Protein 3MOQ (pdb70)

Organism: NCBI:txid168098

Radius of gyration: 29.02 Å; Cα contacts (8 Å, |Δi|>4): 1389; chains: 4; bounding box: 81×60×77 Å

Sequence (504 aa):
AWVDQTPRTATKETGESLTINCVLRDASFELKDTGWYRTKLGSTNEQSISIGGRYVETVNKGSKSFSLRISDLRVEDSGTYKCQAFYVFFAEDVGSNKGAIIGLMVGGVVIGGEKGAGTALTVKAAAWVDQTPRTATKETGESLTINCVLRDASFELKDTGWYRTKLGSTNEQSISIGGRYVETVNKGSKSFSLRISDLRVEDSGTYKCQAFYVFFAEDVGSNKGAIIGLMVGGVVIGGEKGAGTALTVKAAAWVDQTPRTATKETGESLTINCVLRDASFELKDTGWYRTKLGSTNEQSISIGGRYVETVNKGSKSFSLRISDLRVEDSGTYKCQAFYVFFAEDVGSNKGAIIGLMVGGVVIGGEKGAGTALTVKAAAWVDQTPRTATKETGESLTINCVLRDASFELKDTGWYRTKLGSTNEQSISIGGRYVETVNKGSKSFSLRISDLRVEDSGTYKCQAFYVFFAEDVGSNKGAIIGLMVGGVVIGGEKGAGTALTVKAA

Foldseek 3Di:
DAKAKPDQEEEAEAQAKDKIKIADPPDPWWQDDKWKWWAWPPGDDIDTDDDDDQWHKDDDRVRRMIMIMGGRDDQRPFGKMKMKTKTKDFQPPVVHPPFDFPDADPVRITIGMHMHPIYGYGYDHD/DAKAKPDQEEEAEAQAKDKIKIADPPDPWWFDDKWKWWDWPPGPDIDTDDDDDQWHKDADRVRRMMMIMGGRDDQRRFTKMKMKTKTKDFQPDDDDDDAAWPDADPPRITMHMHMHPTYGYGYHHD/DAKAWPDQEAEAEQQAKDKIKIADPPAPFFFDDKWKWWAWVVGPDIGTDDADDQWHKDADRVRRMMMIMGGRDDQRVFTKMKMKTKGKDAQPDDDGDQAQFDDADPVRMTMHMHMHPIYGYGYYHD/DAKAKPDQEEEAAAQAKDKIKIADPPDPWFFDDKWKWWAWVVHDDIDTDD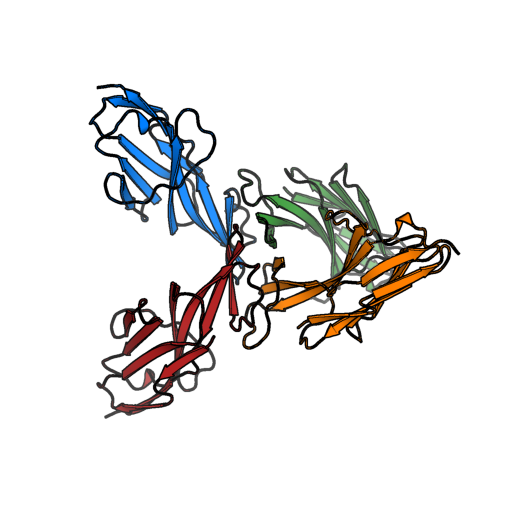DDDQWDKDDDRVRRMIMIMGGRDDQRRFTKMKMKTKTKDFQPPPDPDDFDWPDADPVRITMTMHMHPIYGYGYHYD

B-factor: mean 50.83, std 21.81, range [9.13, 151.8]

Structure (mmCIF, N/CA/C/O backbone):
data_3MOQ
#
_entry.id   3MOQ
#
_cell.length_a   79.653
_cell.length_b   79.653
_cell.length_c   85.457
_cell.angle_alpha   90.00
_cell.angle_beta   90.00
_cell.angle_gamma   120.00
#
_symmetry.space_group_name_H-M   'P 32'
#
loop_
_entity.id
_entity.type
_entity.pdbx_description
1 polymer 'New antigen receptor variable domain,P3(40) peptide from Amyloid beta A4 protein,New antigen receptor variable domain'
2 water water
#
loop_
_atom_site.group_PDB
_atom_site.id
_atom_site.type_symbol
_atom_site.label_atom_id
_atom_site.label_alt_id
_atom_site.label_comp_id
_atom_site.label_asym_id
_atom_site.label_entity_id
_atom_site.label_seq_id
_atom_site.pdbx_PDB_ins_code
_atom_site.Cartn_x
_atom_site.Cartn_y
_atom_site.Cartn_z
_atom_site.occupancy
_atom_site.B_iso_or_equiv
_atom_site.auth_seq_id
_atom_site.auth_comp_id
_atom_site.auth_asym_id
_atom_site.auth_atom_id
_atom_site.pdbx_PDB_model_num
ATOM 1 N N . ALA A 1 1 ? 61.652 8.499 -7.925 1.00 36.96 1 ALA A N 1
ATOM 2 C CA . ALA A 1 1 ? 62.398 7.701 -8.943 1.00 35.98 1 ALA A CA 1
ATOM 3 C C . ALA A 1 1 ? 62.085 8.206 -10.353 1.00 35.18 1 ALA A C 1
ATOM 4 O O . ALA A 1 1 ? 60.992 8.691 -10.602 1.00 35.54 1 ALA A O 1
ATOM 6 N N . TRP A 1 2 ? 63.053 8.127 -11.253 1.00 34.16 2 TRP A N 1
ATOM 7 C CA . TRP A 1 2 ? 62.794 8.315 -12.687 1.00 33.69 2 TRP A CA 1
ATOM 8 C C . TRP A 1 2 ? 63.899 7.613 -13.445 1.00 33.29 2 TRP A C 1
ATOM 9 O O . TRP A 1 2 ? 64.993 7.433 -12.900 1.00 34.64 2 TRP A O 1
ATOM 20 N N . VAL A 1 3 ? 63.631 7.240 -14.692 1.00 32.82 3 VAL A N 1
ATOM 21 C CA . VAL A 1 3 ? 64.641 6.636 -15.556 1.00 33.00 3 VAL A CA 1
ATOM 22 C C . VAL A 1 3 ? 65.184 7.657 -16.564 1.00 34.06 3 VAL A C 1
ATOM 23 O O . VAL A 1 3 ? 64.421 8.298 -17.296 1.00 34.37 3 VAL A O 1
ATOM 27 N N . ASP A 1 4 ? 66.505 7.810 -16.573 1.00 34.39 4 ASP A N 1
ATOM 28 C CA . ASP A 1 4 ? 67.191 8.765 -17.404 1.00 35.03 4 ASP A CA 1
ATOM 29 C C . ASP A 1 4 ? 67.804 8.036 -18.609 1.00 34.97 4 ASP A C 1
ATOM 30 O O . ASP A 1 4 ? 68.821 7.333 -18.485 1.00 34.83 4 ASP A O 1
ATOM 35 N N . GLN A 1 5 ? 67.166 8.231 -19.761 1.00 34.56 5 GLN A N 1
ATOM 36 C CA . GLN A 1 5 ? 67.501 7.553 -21.006 1.00 34.22 5 GLN A CA 1
ATOM 37 C C . GLN A 1 5 ? 68.190 8.523 -21.945 1.00 34.80 5 GLN A C 1
ATOM 38 O O . GLN A 1 5 ? 67.651 9.573 -22.243 1.00 34.47 5 GLN A O 1
ATOM 44 N N . THR A 1 6 ? 69.376 8.147 -22.419 1.00 35.63 6 THR A N 1
ATOM 45 C CA . THR A 1 6 ? 70.135 8.951 -23.361 1.00 37.00 6 THR A CA 1
ATOM 46 C C . THR A 1 6 ? 70.708 8.026 -24.436 1.00 37.34 6 THR A C 1
ATOM 47 O O . THR A 1 6 ? 70.964 6.842 -24.160 1.00 37.25 6 THR A O 1
ATOM 51 N N . PRO A 1 7 ? 70.894 8.547 -25.671 1.00 38.14 7 PRO A N 1
ATOM 52 C CA . PRO A 1 7 ? 70.538 9.903 -26.117 1.00 38.20 7 PRO A CA 1
ATOM 53 C C . PRO A 1 7 ? 69.044 10.001 -26.424 1.00 37.47 7 PRO A C 1
ATOM 54 O O . PRO A 1 7 ? 68.411 8.989 -26.730 1.00 37.05 7 PRO A O 1
ATOM 58 N N . ARG A 1 8 ? 68.492 11.203 -26.323 1.00 37.21 8 ARG A N 1
ATOM 59 C CA . ARG A 1 8 ? 67.080 11.438 -26.618 1.00 37.33 8 ARG A CA 1
ATOM 60 C C . ARG A 1 8 ? 66.798 11.350 -28.130 1.00 37.12 8 ARG A C 1
ATOM 61 O O . ARG A 1 8 ? 65.720 10.909 -28.555 1.00 35.96 8 ARG A O 1
ATOM 69 N N . THR A 1 9 ? 67.778 11.760 -28.939 1.00 36.98 9 THR A N 1
ATOM 70 C CA . THR A 1 9 ? 67.680 11.623 -30.392 1.00 37.59 9 THR A CA 1
ATOM 71 C C . THR A 1 9 ? 68.995 11.083 -30.950 1.00 37.20 9 THR A C 1
ATOM 72 O O . THR A 1 9 ? 70.056 11.317 -30.372 1.00 37.04 9 THR A O 1
ATOM 76 N N . ALA A 1 10 ? 68.918 10.348 -32.057 1.00 36.89 10 ALA A N 1
ATOM 77 C CA . ALA A 1 10 ? 70.126 9.883 -32.736 1.00 37.81 10 ALA A CA 1
ATOM 78 C C . ALA A 1 10 ? 69.933 9.721 -34.237 1.00 38.83 10 ALA A C 1
ATOM 79 O O . ALA A 1 10 ? 68.866 9.299 -34.706 1.00 39.10 10 ALA A O 1
ATOM 81 N N . THR A 1 11 ? 70.975 10.057 -34.994 1.00 39.44 11 THR A N 1
ATOM 82 C CA . THR A 1 11 ? 70.981 9.808 -36.418 1.00 40.01 11 THR A CA 1
ATOM 83 C C . THR A 1 11 ? 72.230 8.990 -36.734 1.00 41.06 11 THR A C 1
ATOM 84 O O . THR A 1 11 ? 73.347 9.341 -36.312 1.00 40.37 11 THR A O 1
ATOM 88 N N . LYS A 1 12 ? 72.026 7.878 -37.443 1.00 41.38 12 LYS A N 1
ATOM 89 C CA . LYS A 1 12 ? 73.101 6.944 -37.752 1.00 42.22 12 LYS A CA 1
ATOM 90 C C . LYS A 1 12 ? 73.061 6.576 -39.224 1.00 43.71 12 LYS A C 1
ATOM 91 O O . LYS A 1 12 ? 72.008 6.614 -39.852 1.00 43.89 12 LYS A O 1
ATOM 97 N N . GLU A 1 13 ? 74.217 6.227 -39.771 1.00 44.90 13 GLU A N 1
ATOM 98 C CA . GLU A 1 13 ? 74.286 5.736 -41.135 1.00 46.89 13 GLU A CA 1
ATOM 99 C C . GLU A 1 13 ? 73.908 4.254 -41.121 1.00 47.76 13 GLU A C 1
ATOM 100 O O . GLU A 1 13 ? 74.096 3.568 -40.109 1.00 47.47 13 GLU A O 1
ATOM 106 N N . THR A 1 14 ? 73.340 3.775 -42.224 1.00 49.57 14 THR A N 1
ATOM 107 C CA . THR A 1 14 ? 73.134 2.343 -42.425 1.00 51.35 14 THR A CA 1
ATOM 108 C C . THR A 1 14 ? 74.445 1.590 -42.165 1.00 52.80 14 THR A C 1
ATOM 109 O O . THR A 1 14 ? 75.506 2.000 -42.648 1.00 52.93 14 THR A O 1
ATOM 113 N N . GLY A 1 15 ? 74.372 0.510 -41.385 1.00 53.56 15 GLY A N 1
ATOM 114 C CA . GLY A 1 15 ? 75.540 -0.349 -41.145 1.00 55.39 15 GLY A CA 1
ATOM 115 C C . GLY A 1 15 ? 76.173 -0.087 -39.786 1.00 54.90 15 GLY A C 1
ATOM 116 O O . GLY A 1 15 ? 76.870 -0.939 -39.240 1.00 56.02 15 GLY A O 1
ATOM 117 N N . GLU A 1 16 ? 75.921 1.095 -39.239 1.00 53.05 16 GLU A N 1
ATOM 118 C CA . GLU A 1 16 ? 76.519 1.502 -37.977 1.00 52.92 16 GLU A CA 1
ATOM 119 C C . GLU A 1 16 ? 75.717 0.967 -36.791 1.00 51.35 16 GLU A C 1
ATOM 120 O O . GLU A 1 16 ? 74.770 0.215 -36.973 1.00 51.03 16 GLU A O 1
ATOM 126 N N . SER A 1 17 ? 76.112 1.350 -35.583 1.00 50.43 17 SER A N 1
ATOM 127 C CA . SER A 1 17 ? 75.455 0.865 -34.375 1.00 49.68 17 SER A CA 1
ATOM 128 C C . SER A 1 17 ? 74.972 2.013 -33.482 1.00 47.36 17 SER A C 1
ATOM 129 O O . SER A 1 17 ? 75.400 3.146 -33.644 1.00 47.48 17 SER A O 1
ATOM 132 N N . LEU A 1 18 ? 74.062 1.706 -32.559 1.00 45.71 18 LEU A N 1
ATOM 133 C CA . LEU A 1 18 ? 73.532 2.665 -31.606 1.00 43.45 18 LEU A CA 1
ATOM 134 C C . LEU A 1 18 ? 73.601 2.062 -30.212 1.00 43.09 18 LEU A C 1
ATOM 135 O O . LEU A 1 18 ? 73.172 0.930 -29.985 1.00 42.34 18 LEU A O 1
ATOM 140 N N . THR A 1 19 ? 74.137 2.828 -29.272 1.00 42.51 19 THR A N 1
ATOM 141 C CA . THR A 1 19 ? 74.037 2.446 -27.887 1.00 42.04 19 THR A CA 1
ATOM 142 C C . THR A 1 19 ? 73.053 3.409 -27.220 1.00 40.58 19 THR A C 1
ATOM 143 O O . THR A 1 19 ? 73.136 4.617 -27.435 1.00 40.68 19 THR A O 1
ATOM 147 N N . ILE A 1 20 ? 72.095 2.865 -26.467 1.00 39.38 20 ILE A N 1
ATOM 148 C CA . ILE A 1 20 ? 71.186 3.665 -25.633 1.00 37.84 20 ILE A CA 1
ATOM 149 C C . ILE A 1 20 ? 71.497 3.350 -24.165 1.00 38.17 20 ILE A C 1
ATOM 150 O O . ILE A 1 20 ? 71.565 2.179 -23.791 1.00 39.10 20 ILE A O 1
ATOM 155 N N . ASN A 1 21 ? 71.682 4.379 -23.338 1.00 37.70 21 ASN A N 1
ATOM 156 C CA . ASN A 1 21 ? 71.939 4.159 -21.898 1.00 38.37 21 ASN A CA 1
ATOM 157 C C . ASN A 1 21 ? 70.782 4.610 -21.021 1.00 37.10 21 ASN A C 1
ATOM 158 O O . ASN A 1 21 ? 70.217 5.679 -21.243 1.00 36.01 21 ASN A O 1
ATOM 163 N N . CYS A 1 22 ? 70.447 3.802 -20.015 1.00 37.11 22 CYS A N 1
ATOM 164 C CA . CYS A 1 22 ? 69.395 4.152 -19.065 1.00 36.45 22 CYS A CA 1
ATOM 165 C C . CYS A 1 22 ? 69.899 3.968 -17.641 1.00 37.25 22 CYS A C 1
ATOM 166 O O . CYS A 1 22 ? 70.545 2.963 -17.318 1.00 38.05 22 CYS A O 1
ATOM 169 N N . VAL A 1 23 ? 69.635 4.949 -16.788 1.00 36.97 23 VAL A N 1
ATOM 170 C CA . VAL A 1 23 ? 69.875 4.742 -15.369 1.00 37.84 23 VAL A CA 1
ATOM 171 C C . VAL A 1 23 ? 68.644 5.090 -14.529 1.00 37.19 23 VAL A C 1
ATOM 172 O O . VAL A 1 23 ? 67.950 6.091 -14.790 1.00 36.03 23 VAL A O 1
ATOM 176 N N . LEU A 1 24 ? 68.349 4.209 -13.575 1.00 36.63 24 LEU A N 1
ATOM 177 C CA . LEU A 1 24 ? 67.254 4.423 -12.642 1.00 36.22 24 LEU A CA 1
ATOM 178 C C . LEU A 1 24 ? 67.750 5.368 -11.549 1.00 37.27 24 LEU A C 1
ATOM 179 O O . LEU A 1 24 ? 68.549 4.983 -10.689 1.00 38.24 24 LEU A O 1
ATOM 184 N N . ARG A 1 25 ? 67.281 6.611 -11.612 1.00 37.26 25 ARG A N 1
ATOM 185 C CA . ARG A 1 25 ? 67.758 7.670 -10.724 1.00 39.23 25 ARG A CA 1
ATOM 186 C C . ARG A 1 25 ? 66.797 7.938 -9.576 1.00 39.93 25 ARG A C 1
ATOM 187 O O . ARG A 1 25 ? 65.584 7.702 -9.688 1.00 38.02 25 ARG A O 1
ATOM 195 N N . ASP A 1 26 ? 67.353 8.417 -8.468 1.00 42.42 26 ASP A N 1
ATOM 196 C CA . ASP A 1 26 ? 66.553 8.875 -7.325 1.00 44.05 26 ASP A CA 1
ATOM 197 C C . ASP A 1 26 ? 65.549 7.821 -6.838 1.00 42.79 26 ASP A C 1
ATOM 198 O O . ASP A 1 26 ? 64.399 8.132 -6.489 1.00 41.94 26 ASP A O 1
ATOM 203 N N . ALA A 1 27 ? 65.996 6.570 -6.804 1.00 42.62 27 ALA A N 1
ATOM 204 C CA . ALA A 1 27 ? 65.116 5.442 -6.498 1.00 42.07 27 ALA A CA 1
ATOM 205 C C . ALA A 1 27 ? 65.570 4.760 -5.215 1.00 43.86 27 ALA A C 1
ATOM 206 O O . ALA A 1 27 ? 66.758 4.465 -5.030 1.00 45.21 27 ALA A O 1
ATOM 208 N N . SER A 1 28 ? 64.611 4.505 -4.341 1.00 43.60 28 SER A N 1
ATOM 209 C CA . SER A 1 28 ? 64.896 3.885 -3.064 1.00 45.12 28 SER A CA 1
ATOM 210 C C . SER A 1 28 ? 64.978 2.369 -3.221 1.00 44.86 28 SER A C 1
ATOM 211 O O . SER A 1 28 ? 65.567 1.672 -2.377 1.00 46.10 28 SER A O 1
ATOM 214 N N . PHE A 1 29 ? 64.364 1.877 -4.302 1.00 43.03 29 PHE A N 1
ATOM 215 C CA . PHE A 1 29 ? 64.235 0.446 -4.580 1.00 42.13 29 PHE A CA 1
ATOM 216 C C . PHE A 1 29 ? 65.326 -0.017 -5.540 1.00 42.45 29 PHE A C 1
ATOM 217 O O . PHE A 1 29 ? 65.949 0.789 -6.229 1.00 43.01 29 PHE A O 1
ATOM 225 N N . GLU A 1 30 ? 65.552 -1.322 -5.577 1.00 42.60 30 GLU A N 1
ATOM 226 C CA . GLU A 1 30 ? 66.590 -1.915 -6.405 1.00 43.21 30 GLU A CA 1
ATOM 227 C C . GLU A 1 30 ? 66.076 -2.214 -7.809 1.00 41.61 30 GLU A C 1
ATOM 228 O O . GLU A 1 30 ? 64.869 -2.322 -8.030 1.00 39.99 30 GLU A O 1
ATOM 234 N N . LEU A 1 31 ? 67.006 -2.323 -8.753 1.00 41.55 31 LEU A N 1
ATOM 235 C CA . LEU A 1 31 ? 66.676 -2.714 -10.108 1.00 40.93 31 LEU A CA 1
ATOM 236 C C . LEU A 1 31 ? 66.535 -4.233 -10.144 1.00 41.62 31 LEU A C 1
ATOM 237 O O . LEU A 1 31 ? 67.523 -4.964 -10.008 1.00 43.44 31 LEU A O 1
ATOM 242 N N . LYS A 1 32 ? 65.310 -4.709 -10.299 1.00 40.27 32 LYS A N 1
ATOM 243 C CA . LYS A 1 32 ? 65.069 -6.151 -10.331 1.00 41.81 32 LYS A CA 1
ATOM 244 C C . LYS A 1 32 ? 65.158 -6.770 -11.727 1.00 41.66 32 LYS A C 1
ATOM 245 O O . LYS A 1 32 ? 65.551 -7.928 -11.867 1.00 42.73 32 LYS A O 1
ATOM 251 N N . ASP A 1 33 ? 64.761 -6.008 -12.749 1.00 40.59 33 ASP A N 1
ATOM 252 C CA . ASP A 1 33 ? 64.756 -6.517 -14.128 1.00 41.12 33 ASP A CA 1
ATOM 253 C C . ASP A 1 33 ? 64.638 -5.355 -15.100 1.00 39.28 33 ASP A C 1
ATOM 254 O O . ASP A 1 33 ? 64.412 -4.209 -14.674 1.00 38.00 33 ASP A O 1
ATOM 259 N N . THR A 1 34 ? 64.801 -5.651 -16.388 1.00 38.69 34 THR A N 1
ATOM 260 C CA . THR A 1 34 ? 64.775 -4.631 -17.443 1.00 37.96 34 THR A CA 1
ATOM 261 C C . THR A 1 34 ? 63.965 -5.088 -18.665 1.00 37.70 34 THR A C 1
ATOM 262 O O . THR A 1 34 ? 63.766 -6.298 -18.880 1.00 38.58 34 THR A O 1
ATOM 266 N N . GLY A 1 35 ? 63.509 -4.109 -19.454 1.00 36.85 35 GLY A N 1
ATOM 267 C CA . GLY A 1 35 ? 62.805 -4.358 -20.710 1.00 36.46 35 GLY A CA 1
ATOM 268 C C . GLY A 1 35 ? 63.108 -3.286 -21.745 1.00 36.51 35 GLY A C 1
ATOM 269 O O . GLY A 1 35 ? 63.360 -2.125 -21.396 1.00 34.95 35 GLY A O 1
ATOM 270 N N . TRP A 1 36 ? 63.087 -3.690 -23.019 1.00 36.61 36 TRP A N 1
ATOM 271 C CA . TRP A 1 36 ? 63.296 -2.786 -24.138 1.00 36.79 36 TRP A CA 1
ATOM 272 C C . TRP A 1 36 ? 62.172 -2.926 -25.161 1.00 38.24 36 TRP A C 1
ATOM 273 O O . TRP A 1 36 ? 61.653 -4.039 -25.402 1.00 38.27 36 TRP A O 1
ATOM 284 N N . TYR A 1 37 ? 61.845 -1.800 -25.796 1.00 38.36 37 TYR A N 1
ATOM 285 C CA . TYR A 1 37 ? 60.679 -1.684 -26.662 1.00 40.36 37 TYR A CA 1
ATOM 286 C C . TYR A 1 37 ? 60.979 -0.763 -27.820 1.00 41.27 37 TYR A C 1
ATOM 287 O O . TYR A 1 37 ? 61.862 0.093 -27.731 1.00 40.56 37 TYR A O 1
ATOM 296 N N . ARG A 1 38 ? 60.231 -0.926 -28.900 1.00 43.13 38 ARG A N 1
ATOM 297 C CA . ARG A 1 38 ? 60.318 0.029 -29.986 1.00 44.93 38 ARG A CA 1
ATOM 298 C C . ARG A 1 38 ? 59.001 0.215 -30.728 1.00 46.60 38 ARG A C 1
ATOM 299 O O . ARG A 1 38 ? 58.117 -0.661 -30.701 1.00 46.64 38 ARG A O 1
ATOM 307 N N . THR A 1 39 ? 58.894 1.376 -31.368 1.00 47.34 39 THR A N 1
ATOM 308 C CA . THR A 1 39 ? 57.775 1.730 -32.207 1.00 49.87 39 THR A CA 1
ATOM 309 C C . THR A 1 39 ? 58.388 2.170 -33.511 1.00 51.47 39 THR A C 1
ATOM 310 O O . THR A 1 39 ? 59.107 3.173 -33.547 1.00 50.57 39 THR A O 1
ATOM 314 N N . LYS A 1 40 ? 58.130 1.394 -34.563 1.00 54.06 40 LYS A N 1
ATOM 315 C CA . LYS A 1 40 ? 58.615 1.692 -35.906 1.00 56.23 40 LYS A CA 1
ATOM 316 C C . LYS A 1 40 ? 58.103 3.048 -36.373 1.00 57.48 40 LYS A C 1
ATOM 317 O O . LYS A 1 40 ? 56.982 3.441 -36.040 1.00 57.39 40 LYS A O 1
ATOM 323 N N . LEU A 1 41 ? 58.929 3.758 -37.143 1.00 58.96 41 LEU A N 1
ATOM 324 C CA . LEU A 1 41 ? 58.548 5.057 -37.690 1.00 60.78 41 LEU A CA 1
ATOM 325 C C . LEU A 1 41 ? 57.275 4.889 -38.529 1.00 64.01 41 LEU A C 1
ATOM 326 O O . LEU A 1 41 ? 57.166 3.957 -39.335 1.00 65.21 41 LEU A O 1
ATOM 331 N N . GLY A 1 42 ? 56.296 5.762 -38.298 1.00 65.62 42 GLY A N 1
ATOM 332 C CA . GLY A 1 42 ? 55.012 5.673 -39.004 1.00 69.20 42 GLY A CA 1
ATOM 333 C C . GLY A 1 42 ? 54.046 4.651 -38.417 1.00 70.49 42 GLY A C 1
ATOM 334 O O . GLY A 1 42 ? 53.000 4.372 -39.006 1.00 73.01 42 GLY A O 1
ATOM 335 N N . SER A 1 43 ? 54.400 4.082 -37.266 1.00 69.13 43 SER A N 1
ATOM 336 C CA . SER A 1 43 ? 53.522 3.157 -36.552 1.00 70.16 43 SER A CA 1
ATOM 337 C C . SER A 1 43 ? 53.199 3.693 -35.156 1.00 68.89 43 SER A C 1
ATOM 338 O O . SER A 1 43 ? 53.884 4.580 -34.644 1.00 67.56 43 SER A O 1
ATOM 341 N N . THR A 1 44 ? 52.152 3.153 -34.543 1.00 70.07 44 THR A N 1
ATOM 342 C CA . THR A 1 44 ? 51.680 3.656 -33.251 1.00 69.32 44 THR A CA 1
ATOM 343 C C . THR A 1 44 ? 51.843 2.617 -32.140 1.00 68.07 44 THR A C 1
ATOM 344 O O . THR A 1 44 ? 51.887 2.954 -30.946 1.00 66.87 44 THR A O 1
ATOM 348 N N . ASN A 1 45 ? 51.924 1.348 -32.524 1.00 68.60 45 ASN A N 1
ATOM 349 C CA . ASN A 1 45 ? 52.043 0.291 -31.524 1.00 67.54 45 ASN A CA 1
ATOM 350 C C . ASN A 1 45 ? 53.478 -0.092 -31.160 1.00 64.76 45 ASN A C 1
ATOM 351 O O . ASN A 1 45 ? 54.319 -0.358 -32.025 1.00 65.26 45 ASN A O 1
ATOM 356 N N . GLU A 1 46 ? 53.723 -0.104 -29.858 1.00 61.87 46 GLU A N 1
ATOM 357 C CA . GLU A 1 46 ? 55.002 -0.461 -29.276 1.00 59.17 46 GLU A CA 1
ATOM 358 C C . GLU A 1 46 ? 55.154 -1.978 -29.159 1.00 58.96 46 GLU A C 1
ATOM 359 O O . GLU A 1 46 ? 54.290 -2.654 -28.588 1.00 59.55 46 GLU A O 1
ATOM 365 N N . GLN A 1 47 ? 56.247 -2.508 -29.703 1.00 57.63 47 GLN A N 1
ATOM 366 C CA . GLN A 1 47 ? 56.576 -3.925 -29.550 1.00 57.31 47 GLN A CA 1
ATOM 367 C C . GLN A 1 47 ? 57.804 -4.126 -28.660 1.00 54.61 47 GLN A C 1
ATOM 368 O O . GLN A 1 47 ? 58.627 -3.226 -28.523 1.00 52.21 47 GLN A O 1
ATOM 374 N N . SER A 1 48 ? 57.904 -5.296 -28.031 1.00 54.00 48 SER A N 1
ATOM 375 C CA . SER A 1 48 ? 59.043 -5.611 -27.167 1.00 52.62 48 SER A CA 1
ATOM 376 C C . SER A 1 48 ? 60.225 -5.999 -28.025 1.00 53.25 48 SER A C 1
ATOM 377 O O . SER A 1 48 ? 60.049 -6.523 -29.119 1.00 54.68 48 SER A O 1
ATOM 380 N N . ILE A 1 49 ? 61.428 -5.760 -27.513 1.00 52.18 49 ILE A N 1
ATOM 381 C CA . ILE A 1 49 ? 62.645 -6.220 -28.164 1.00 53.01 49 ILE A CA 1
ATOM 382 C C . ILE A 1 49 ? 63.218 -7.436 -27.429 1.00 53.91 49 ILE A C 1
ATOM 383 O O . ILE A 1 49 ? 63.577 -7.357 -26.258 1.00 53.03 49 ILE A O 1
ATOM 388 N N . SER A 1 50 ? 63.300 -8.556 -28.140 1.00 56.16 50 SER A N 1
ATOM 389 C CA . SER A 1 50 ? 63.975 -9.755 -27.653 1.00 57.86 50 SER A CA 1
ATOM 390 C C . SER A 1 50 ? 65.486 -9.545 -27.721 1.00 57.45 50 SER A C 1
ATOM 391 O O . SER A 1 50 ? 66.042 -9.278 -28.794 1.00 58.09 50 SER A O 1
ATOM 394 N N . ILE A 1 51 ? 66.146 -9.679 -26.575 1.00 56.54 51 ILE A N 1
ATOM 395 C CA . ILE A 1 51 ? 67.605 -9.571 -26.507 1.00 56.59 51 ILE A CA 1
ATOM 396 C C . ILE A 1 51 ? 68.272 -10.756 -27.216 1.00 59.15 51 ILE A C 1
ATOM 397 O O . ILE A 1 51 ? 67.835 -11.901 -27.078 1.00 60.87 51 ILE A O 1
ATOM 402 N N . GLY A 1 52 ? 69.304 -10.469 -28.004 1.00 59.60 52 GLY A N 1
ATOM 403 C CA . GLY A 1 52 ? 69.989 -11.501 -28.789 1.00 62.12 52 GLY A CA 1
ATOM 404 C C . GLY A 1 52 ? 70.174 -11.074 -30.233 1.00 62.31 52 GLY A C 1
ATOM 405 O O . GLY A 1 52 ? 69.443 -10.210 -30.736 1.00 60.59 52 GLY A O 1
ATOM 406 N N . GLY A 1 53 ? 71.148 -11.686 -30.903 1.00 64.41 53 GLY A N 1
ATOM 407 C CA . GLY A 1 53 ? 71.491 -11.332 -32.282 1.00 64.36 53 GLY A CA 1
ATOM 408 C C . GLY A 1 53 ? 72.044 -9.920 -32.363 1.00 61.78 53 GLY A C 1
ATOM 409 O O . GLY A 1 53 ? 73.074 -9.616 -31.751 1.00 61.28 53 GLY A O 1
ATOM 410 N N . ARG A 1 54 ? 71.344 -9.057 -33.102 1.00 59.96 54 ARG A N 1
ATOM 411 C CA . ARG A 1 54 ? 71.727 -7.649 -33.256 1.00 57.83 54 ARG A CA 1
ATOM 412 C C . ARG A 1 54 ? 71.568 -6.790 -31.991 1.00 55.42 54 ARG A C 1
ATOM 413 O O . ARG A 1 54 ? 72.158 -5.701 -31.908 1.00 54.28 54 ARG A O 1
ATOM 421 N N . TYR A 1 55 ? 70.769 -7.260 -31.029 1.00 54.34 55 TYR A N 1
ATOM 422 C CA . TYR A 1 55 ? 70.484 -6.499 -29.801 1.00 52.61 55 TYR A CA 1
ATOM 423 C C . TYR A 1 55 ? 71.213 -7.113 -28.613 1.00 53.09 55 TYR A C 1
ATOM 424 O O . TYR A 1 55 ? 70.902 -8.238 -28.208 1.00 55.09 55 TYR A O 1
ATOM 433 N N . VAL A 1 56 ? 72.196 -6.397 -28.075 1.00 52.07 56 VAL A N 1
ATOM 434 C CA . VAL A 1 56 ? 72.919 -6.875 -26.899 1.00 52.93 56 VAL A CA 1
ATOM 435 C C . VAL A 1 56 ? 72.683 -5.920 -25.729 1.00 50.89 56 VAL A C 1
ATOM 436 O O . VAL A 1 56 ? 72.785 -4.701 -25.882 1.00 48.81 56 VAL A O 1
ATOM 440 N N . GLU A 1 57 ? 72.335 -6.494 -24.580 1.00 51.01 57 GLU A N 1
ATOM 441 C CA . GLU A 1 57 ? 72.071 -5.728 -23.377 1.00 49.63 57 GLU A CA 1
ATOM 442 C C . GLU A 1 57 ? 73.209 -5.875 -22.376 1.00 51.18 57 GLU A C 1
ATOM 443 O O . GLU A 1 57 ? 73.827 -6.928 -22.285 1.00 53.43 57 GLU A O 1
ATOM 449 N N . THR A 1 58 ? 73.477 -4.798 -21.647 1.00 50.48 58 THR A N 1
ATOM 450 C CA . THR A 1 58 ? 74.430 -4.773 -20.540 1.00 52.07 58 THR A CA 1
ATOM 451 C C . THR A 1 58 ? 73.693 -4.251 -19.299 1.00 50.35 58 THR A C 1
ATOM 452 O O . THR A 1 58 ? 73.115 -3.175 -19.337 1.00 48.00 58 THR A O 1
ATOM 456 N N . VAL A 1 59 ? 73.708 -5.019 -18.209 1.00 51.65 59 VAL A N 1
ATOM 457 C CA . VAL A 1 59 ? 73.003 -4.638 -16.978 1.00 50.37 59 VAL A CA 1
ATOM 458 C C . VAL A 1 59 ? 73.958 -4.558 -15.777 1.00 52.55 59 VAL A C 1
ATOM 459 O O . VAL A 1 59 ? 74.686 -5.508 -15.495 1.00 55.00 59 VAL A O 1
ATOM 463 N N . ASN A 1 60 ? 73.954 -3.423 -15.078 1.00 52.18 60 ASN A N 1
ATOM 464 C CA . ASN A 1 60 ? 74.689 -3.266 -13.814 1.00 53.77 60 ASN A CA 1
ATOM 465 C C . ASN A 1 60 ? 73.698 -2.886 -12.722 1.00 52.67 60 ASN A C 1
ATOM 466 O O . ASN A 1 60 ? 73.312 -1.720 -12.581 1.00 50.22 60 ASN A O 1
ATOM 471 N N . LYS A 1 61 ? 73.276 -3.884 -11.950 1.00 53.63 61 LYS A N 1
ATOM 472 C CA . LYS A 1 61 ? 72.273 -3.662 -10.918 1.00 52.82 61 LYS A CA 1
ATOM 473 C C . LYS A 1 61 ? 72.826 -2.825 -9.767 1.00 53.70 61 LYS A C 1
ATOM 474 O O . LYS A 1 61 ? 72.081 -2.091 -9.120 1.00 52.63 61 LYS A O 1
ATOM 480 N N . GLY A 1 62 ? 74.138 -2.911 -9.554 1.00 55.98 62 GLY A N 1
ATOM 481 C CA . GLY A 1 62 ? 74.826 -2.152 -8.508 1.00 57.61 62 GLY A CA 1
ATOM 482 C C . GLY A 1 62 ? 74.648 -0.656 -8.681 1.00 55.96 62 GLY A C 1
ATOM 483 O O . GLY A 1 62 ? 74.398 0.066 -7.711 1.00 56.57 62 GLY A O 1
ATOM 484 N N . SER A 1 63 ? 74.746 -0.194 -9.921 1.00 54.39 63 SER A N 1
ATOM 485 C CA . SER A 1 63 ? 74.574 1.223 -10.226 1.00 52.94 63 SER A CA 1
ATOM 486 C C . SER A 1 63 ? 73.230 1.502 -10.903 1.00 49.76 63 SER A C 1
ATOM 487 O O . SER A 1 63 ? 72.997 2.599 -11.412 1.00 48.79 63 SER A O 1
ATOM 490 N N . LYS A 1 64 ? 72.353 0.499 -10.892 1.00 48.32 64 LYS A N 1
ATOM 491 C CA . LYS A 1 64 ? 71.003 0.585 -11.450 1.00 46.14 64 LYS A CA 1
ATOM 492 C C . LYS A 1 64 ? 70.994 1.122 -12.873 1.00 45.28 64 LYS A C 1
ATOM 493 O O . LYS A 1 64 ? 70.133 1.930 -13.242 1.00 43.89 64 LYS A O 1
ATOM 499 N N . SER A 1 65 ? 71.958 0.678 -13.669 1.00 45.62 65 SER A N 1
ATOM 500 C CA . SER A 1 65 ? 72.083 1.164 -15.028 1.00 45.33 65 SER A CA 1
ATOM 501 C C . SER A 1 65 ? 72.045 0.015 -16.008 1.00 44.96 65 SER A C 1
ATOM 502 O O . SER A 1 65 ? 72.415 -1.124 -15.683 1.00 46.27 65 SER A O 1
ATOM 505 N N . PHE A 1 66 ? 71.573 0.314 -17.209 1.00 43.01 66 PHE A N 1
ATOM 506 C CA . PHE A 1 66 ? 71.464 -0.697 -18.236 1.00 43.11 66 PHE A CA 1
ATOM 507 C C . PHE A 1 66 ? 71.503 -0.078 -19.616 1.00 42.43 66 PHE A C 1
ATOM 508 O O . PHE A 1 66 ? 71.093 1.080 -19.807 1.00 40.88 66 PHE A O 1
ATOM 516 N N . SER A 1 67 ? 72.028 -0.837 -20.569 1.00 42.81 67 SER A N 1
ATOM 517 C CA . SER A 1 67 ? 72.207 -0.325 -21.911 1.00 42.83 67 SER A CA 1
ATOM 518 C C . SER A 1 67 ? 71.888 -1.355 -22.982 1.00 42.54 67 SER A C 1
ATOM 519 O O . SER A 1 67 ? 71.978 -2.563 -22.753 1.00 43.39 67 SER A O 1
ATOM 522 N N . LEU A 1 68 ? 71.495 -0.850 -24.143 1.00 41.40 68 LEU A N 1
ATOM 523 C CA . LEU A 1 68 ? 71.206 -1.669 -25.296 1.00 42.16 68 LEU A CA 1
ATOM 524 C C . LEU A 1 68 ? 72.063 -1.156 -26.429 1.00 42.75 68 LEU A C 1
ATOM 525 O O . LEU A 1 68 ? 72.101 0.050 -26.686 1.00 41.86 68 LEU A O 1
ATOM 530 N N . ARG A 1 69 ? 72.754 -2.072 -27.102 1.00 44.24 69 ARG A N 1
ATOM 531 C CA . ARG A 1 69 ? 73.517 -1.728 -28.288 1.00 45.18 69 ARG A CA 1
ATOM 532 C C . ARG A 1 69 ? 72.906 -2.467 -29.462 1.00 45.81 69 ARG A C 1
ATOM 533 O O . ARG A 1 69 ? 72.796 -3.695 -29.446 1.00 47.06 69 ARG A O 1
ATOM 541 N N . ILE A 1 70 ? 72.470 -1.708 -30.456 1.00 45.13 70 ILE A N 1
ATOM 542 C CA . ILE A 1 70 ? 71.889 -2.283 -31.659 1.00 46.52 70 ILE A CA 1
ATOM 543 C C . ILE A 1 70 ? 72.897 -2.139 -32.789 1.00 47.66 70 ILE A C 1
ATOM 544 O O . ILE A 1 70 ? 73.261 -1.023 -33.157 1.00 46.35 70 ILE A O 1
ATOM 549 N N . SER A 1 71 ? 73.339 -3.269 -33.332 1.00 50.15 71 SER A N 1
ATOM 550 C CA . SER A 1 71 ? 74.352 -3.255 -34.377 1.00 52.13 71 SER A CA 1
ATOM 551 C C . SER A 1 71 ? 73.756 -3.413 -35.779 1.00 52.85 71 SER A C 1
ATOM 552 O O . SER A 1 71 ? 72.581 -3.767 -35.927 1.00 52.43 71 SER A O 1
ATOM 555 N N . ASP A 1 72 ? 74.574 -3.138 -36.799 1.00 53.69 72 ASP A N 1
ATOM 556 C CA . ASP A 1 72 ? 74.189 -3.289 -38.206 1.00 54.96 72 ASP A CA 1
ATOM 557 C C . ASP A 1 72 ? 72.847 -2.621 -38.557 1.00 53.30 72 ASP A C 1
ATOM 558 O O . ASP A 1 72 ? 71.966 -3.244 -39.145 1.00 54.33 72 ASP A O 1
ATOM 563 N N . LEU A 1 73 ? 72.705 -1.355 -38.178 1.00 51.14 73 LEU A N 1
ATOM 564 C CA . LEU A 1 73 ? 71.472 -0.584 -38.381 1.00 50.24 73 LEU A CA 1
ATOM 565 C C . LEU A 1 73 ? 71.043 -0.491 -39.848 1.00 51.64 73 LEU A C 1
ATOM 566 O O . LEU A 1 73 ? 71.871 -0.355 -40.731 1.00 51.80 73 LEU A O 1
ATOM 571 N N . ARG A 1 74 ? 69.734 -0.545 -40.074 1.00 52.30 74 ARG A N 1
ATOM 572 C CA . ARG A 1 74 ? 69.138 -0.345 -41.396 1.00 54.14 74 ARG A CA 1
ATOM 573 C C . ARG A 1 74 ? 67.993 0.663 -41.276 1.00 52.75 74 ARG A C 1
ATOM 574 O O . ARG A 1 74 ? 67.552 0.984 -40.157 1.00 51.23 74 ARG A O 1
ATOM 582 N N . VAL A 1 75 ? 67.516 1.160 -42.413 1.00 53.50 75 VAL A N 1
ATOM 583 C CA . VAL A 1 75 ? 66.474 2.191 -42.452 1.00 53.10 75 VAL A CA 1
ATOM 584 C C . VAL A 1 75 ? 65.244 1.782 -41.654 1.00 52.81 75 VAL A C 1
ATOM 585 O O . VAL A 1 75 ? 64.657 2.590 -40.932 1.00 51.23 75 VAL A O 1
ATOM 589 N N . GLU A 1 76 ? 64.882 0.511 -41.774 1.00 54.25 76 GLU A N 1
ATOM 590 C CA . GLU A 1 76 ? 63.716 -0.032 -41.107 1.00 54.97 76 GLU A CA 1
ATOM 591 C C . GLU A 1 76 ? 63.863 -0.059 -39.567 1.00 52.38 76 GLU A C 1
ATOM 592 O O . GLU A 1 76 ? 62.878 -0.241 -38.852 1.00 52.34 76 GLU A O 1
ATOM 598 N N . ASP A 1 77 ? 65.080 0.145 -39.061 1.00 50.68 77 ASP A N 1
ATOM 599 C CA . ASP A 1 77 ? 65.300 0.301 -37.611 1.00 48.93 77 ASP A CA 1
ATOM 600 C C . ASP A 1 77 ? 64.842 1.657 -37.078 1.00 47.21 77 ASP A C 1
ATOM 601 O O . ASP A 1 77 ? 64.700 1.835 -35.856 1.00 46.16 77 ASP A O 1
ATOM 606 N N . SER A 1 78 ? 64.615 2.610 -37.976 1.00 46.53 78 SER A N 1
ATOM 607 C CA . SER A 1 78 ? 64.197 3.944 -37.568 1.00 45.66 78 SER A CA 1
ATOM 608 C C . SER A 1 78 ? 62.944 3.846 -36.709 1.00 45.06 78 SER A C 1
ATOM 609 O O . SER A 1 78 ? 62.057 3.043 -36.976 1.00 45.62 78 SER A O 1
ATOM 612 N N . GLY A 1 79 ? 62.893 4.661 -35.665 1.00 43.89 79 GLY A N 1
ATOM 613 C CA . GLY A 1 79 ? 61.722 4.733 -34.811 1.00 43.37 79 GLY A CA 1
ATOM 614 C C . GLY A 1 79 ? 62.119 5.189 -33.429 1.00 42.45 79 GLY A C 1
ATOM 615 O O . GLY A 1 79 ? 63.206 5.746 -33.240 1.00 42.02 79 GLY A O 1
ATOM 616 N N . THR A 1 80 ? 61.224 4.969 -32.470 1.00 41.32 80 THR A N 1
ATOM 617 C CA . THR A 1 80 ? 61.460 5.352 -31.089 1.00 40.69 80 THR A CA 1
ATOM 618 C C . THR A 1 80 ? 61.693 4.119 -30.213 1.00 39.99 80 THR A C 1
ATOM 619 O O . THR A 1 80 ? 60.957 3.142 -30.304 1.00 41.20 80 THR A O 1
ATOM 623 N N . TYR A 1 81 ? 62.728 4.186 -29.378 1.00 38.72 81 TYR A N 1
ATOM 624 C CA . TYR A 1 81 ? 63.114 3.100 -28.504 1.00 37.69 81 TYR A CA 1
ATOM 625 C C . TYR A 1 81 ? 62.997 3.557 -27.066 1.00 36.93 81 TYR A C 1
ATOM 626 O O . TYR A 1 81 ? 63.365 4.680 -26.740 1.00 36.56 81 TYR A O 1
ATOM 635 N N . LYS A 1 82 ? 62.518 2.661 -26.203 1.00 36.50 82 LYS A N 1
ATOM 636 C CA . LYS A 1 82 ? 62.348 2.942 -24.787 1.00 36.06 82 LYS A CA 1
ATOM 637 C C . LYS A 1 82 ? 62.841 1.785 -23.945 1.00 35.87 82 LYS A C 1
ATOM 638 O O . LYS A 1 82 ? 62.699 0.613 -24.322 1.00 36.22 82 LYS A O 1
ATOM 644 N N . CYS A 1 83 ? 63.419 2.124 -22.802 1.00 34.75 83 CYS A N 1
ATOM 645 C CA . CYS A 1 83 ? 63.834 1.127 -21.834 1.00 34.98 83 CYS A CA 1
ATOM 646 C C . CYS A 1 83 ? 62.857 1.177 -20.659 1.00 34.22 83 CYS A C 1
ATOM 647 O O . CYS A 1 83 ? 62.190 2.192 -20.465 1.00 33.46 83 CYS A O 1
ATOM 650 N N . GLN A 1 84 ? 62.777 0.082 -19.897 1.00 33.86 84 GLN A N 1
ATOM 651 C CA . GLN A 1 84 ? 61.960 0.043 -18.689 1.00 33.29 84 GLN A CA 1
ATOM 652 C C . GLN A 1 84 ? 62.711 -0.651 -17.573 1.00 33.66 84 GLN A C 1
ATOM 653 O O . GLN A 1 84 ? 63.280 -1.720 -17.775 1.00 34.56 84 GLN A O 1
ATOM 659 N N . ALA A 1 85 ? 62.722 -0.012 -16.411 1.00 32.92 85 ALA A N 1
ATOM 660 C CA . ALA A 1 85 ? 63.305 -0.589 -15.194 1.00 33.54 85 ALA A CA 1
ATOM 661 C C . ALA A 1 85 ? 62.175 -1.214 -14.381 1.00 33.23 85 ALA A C 1
ATOM 662 O O . ALA A 1 85 ? 61.172 -0.548 -14.115 1.00 32.13 85 ALA A O 1
ATOM 664 N N . PHE A 1 86 ? 62.330 -2.489 -14.023 1.00 34.36 86 PHE A N 1
ATOM 665 C CA . PHE A 1 86 ? 61.345 -3.189 -13.173 1.00 34.66 86 PHE A CA 1
ATOM 666 C C . PHE A 1 86 ? 61.809 -3.303 -11.724 1.00 34.74 86 PHE A C 1
ATOM 667 O O . PHE A 1 86 ? 63.008 -3.417 -11.452 1.00 35.72 86 PHE A O 1
ATOM 675 N N . TYR A 1 87 ? 60.852 -3.261 -10.792 1.00 34.37 87 TYR A N 1
ATOM 676 C CA . TYR A 1 87 ? 61.162 -3.264 -9.358 1.00 34.60 87 TYR A CA 1
ATOM 677 C C . TYR A 1 87 ? 59.946 -3.719 -8.548 1.00 34.54 87 TYR A C 1
ATOM 678 O O . TYR A 1 87 ? 58.876 -3.977 -9.116 1.00 33.86 87 TYR A O 1
ATOM 687 N N . VAL A 1 88 ? 60.121 -3.832 -7.229 1.00 34.50 88 VAL A N 1
ATOM 688 C CA . VAL A 1 88 ? 59.025 -4.217 -6.348 1.00 34.30 88 VAL A CA 1
ATOM 689 C C . VAL A 1 88 ? 58.870 -3.222 -5.207 1.00 33.27 88 VAL A C 1
ATOM 690 O O . VAL A 1 88 ? 59.835 -2.556 -4.808 1.00 33.29 88 VAL A O 1
ATOM 694 N N . PHE A 1 89 ? 57.643 -3.123 -4.704 1.00 31.99 89 PHE A N 1
ATOM 695 C CA . PHE A 1 89 ? 57.328 -2.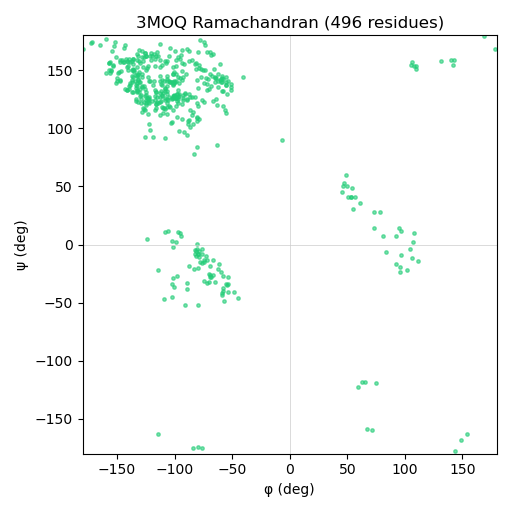296 -3.548 1.00 31.69 89 PHE A CA 1
ATOM 696 C C . PHE A 1 89 ? 56.067 -2.815 -2.855 1.00 32.29 89 PHE A C 1
ATOM 697 O O . PHE A 1 89 ? 55.231 -3.504 -3.463 1.00 31.36 89 PHE A O 1
ATOM 705 N N . PHE A 1 90 ? 55.946 -2.486 -1.578 1.00 32.70 90 PHE A N 1
ATOM 706 C CA . PHE A 1 90 ? 54.783 -2.865 -0.802 1.00 33.27 90 PHE A CA 1
ATOM 707 C C . PHE A 1 90 ? 53.588 -1.988 -1.124 1.00 32.84 90 PHE A C 1
ATOM 708 O O . PHE A 1 90 ? 53.732 -0.800 -1.448 1.00 32.17 90 PHE A O 1
ATOM 716 N N . ALA A 1 91 ? 52.409 -2.574 -0.973 1.00 32.88 91 ALA A N 1
ATOM 717 C CA . ALA A 1 91 ? 51.169 -1.946 -1.410 1.00 33.77 91 ALA A CA 1
ATOM 718 C C . ALA A 1 91 ? 50.961 -0.537 -0.821 1.00 34.70 91 ALA A C 1
ATOM 719 O O . ALA A 1 91 ? 50.423 0.336 -1.491 1.00 33.82 91 ALA A O 1
ATOM 721 N N . GLU A 1 92 ? 51.404 -0.315 0.415 1.00 36.00 92 GLU A N 1
ATOM 722 C CA . GLU A 1 92 ? 51.182 0.980 1.080 1.00 37.76 92 GLU A CA 1
ATOM 723 C C . GLU A 1 92 ? 52.382 1.930 1.019 1.00 38.54 92 GLU A C 1
ATOM 724 O O . GLU A 1 92 ? 52.327 3.030 1.566 1.00 39.66 92 GLU A O 1
ATOM 730 N N . ASP A 1 93 ? 53.455 1.510 0.353 1.00 37.66 93 ASP A N 1
ATOM 731 C CA . ASP A 1 93 ? 54.650 2.340 0.229 1.00 37.95 93 ASP A CA 1
ATOM 732 C C . ASP A 1 93 ? 54.429 3.374 -0.891 1.00 37.16 93 ASP A C 1
ATOM 733 O O . ASP A 1 93 ? 54.829 3.156 -2.047 1.00 35.11 93 ASP A O 1
ATOM 738 N N . VAL A 1 94 ? 53.786 4.494 -0.546 1.00 37.44 94 VAL A N 1
ATOM 739 C CA . VAL A 1 94 ? 53.343 5.459 -1.580 1.00 37.07 94 VAL A CA 1
ATOM 740 C C . VAL A 1 94 ? 54.492 6.141 -2.303 1.00 37.65 94 VAL A C 1
ATOM 741 O O . VAL A 1 94 ? 54.359 6.538 -3.476 1.00 37.92 94 VAL A O 1
ATOM 745 N N . GLY A 1 95 ? 55.636 6.247 -1.625 1.00 38.36 95 GLY A N 1
ATOM 746 C CA . GLY A 1 95 ? 56.851 6.822 -2.220 1.00 38.26 95 GLY A CA 1
ATOM 747 C C . GLY A 1 95 ? 57.315 6.098 -3.469 1.00 37.51 95 GLY A C 1
ATOM 748 O O . GLY A 1 95 ? 57.935 6.707 -4.357 1.00 38.02 95 GLY A O 1
ATOM 749 N N . SER A 1 96 ? 56.991 4.806 -3.565 1.00 36.09 96 SER A N 1
ATOM 750 C CA . SER A 1 96 ? 57.443 3.971 -4.676 1.00 34.69 96 SER A CA 1
ATOM 751 C C . SER A 1 96 ? 56.398 3.690 -5.764 1.00 33.44 96 SER A C 1
ATOM 752 O O . SER A 1 96 ? 56.700 2.932 -6.693 1.00 32.01 96 SER A O 1
ATOM 755 N N . ASN A 1 97 ? 55.193 4.276 -5.656 1.00 32.07 97 ASN A N 1
ATOM 756 C CA . ASN A 1 97 ? 54.072 3.865 -6.515 1.00 31.37 97 ASN A CA 1
ATOM 757 C C . ASN A 1 97 ? 53.803 4.657 -7.834 1.00 31.33 97 ASN A C 1
ATOM 758 O O . ASN A 1 97 ? 52.765 4.441 -8.479 1.00 30.97 97 ASN A O 1
ATOM 763 N N . LYS A 1 98 ? 54.691 5.580 -8.209 1.00 30.51 98 LYS A N 1
ATOM 764 C CA . LYS A 1 98 ? 54.418 6.457 -9.365 1.00 32.11 98 LYS A CA 1
ATOM 765 C C . LYS A 1 98 ? 54.643 5.789 -10.728 1.00 31.22 98 LYS A C 1
ATOM 766 O O . LYS A 1 98 ? 54.229 6.333 -11.754 1.00 32.25 98 LYS A O 1
ATOM 772 N N . GLY A 1 99 ? 55.322 4.647 -10.754 1.00 30.43 99 GLY A N 1
ATOM 773 C CA . GLY A 1 99 ? 55.478 3.894 -12.023 1.00 30.39 99 GLY A CA 1
ATOM 774 C C . GLY A 1 99 ? 54.228 3.110 -12.400 1.00 30.06 99 GLY A C 1
ATOM 775 O O . GLY A 1 99 ? 53.244 3.112 -11.644 1.00 30.10 99 GLY A O 1
ATOM 776 N N . ALA A 1 100 ? 54.245 2.466 -13.575 1.00 30.06 100 ALA A N 1
ATOM 777 C CA . ALA A 1 100 ? 53.141 1.600 -13.997 1.00 30.71 100 ALA A CA 1
ATOM 778 C C . ALA A 1 100 ? 53.064 0.384 -13.072 1.00 30.84 100 ALA A C 1
ATOM 779 O O . ALA A 1 100 ? 54.087 -0.021 -12.528 1.00 31.39 100 ALA A O 1
ATOM 781 N N . ILE A 1 101 ? 51.865 -0.173 -12.888 1.00 30.73 101 ILE A N 1
ATOM 782 C CA . ILE A 1 101 ? 51.684 -1.460 -12.180 1.00 31.22 101 ILE A CA 1
ATOM 783 C C . ILE A 1 101 ? 51.771 -2.601 -13.187 1.00 31.70 101 ILE A C 1
ATOM 784 O O . ILE A 1 101 ? 51.041 -2.606 -14.199 1.00 31.16 101 ILE A O 1
ATOM 789 N N . ILE A 1 102 ? 52.668 -3.548 -12.919 1.00 31.78 102 ILE A N 1
ATOM 790 C CA . ILE A 1 102 ? 52.915 -4.672 -13.847 1.00 32.22 102 ILE A CA 1
ATOM 791 C C . ILE A 1 102 ? 52.216 -5.934 -13.339 1.00 32.49 102 ILE A C 1
ATOM 792 O O . ILE A 1 102 ? 51.734 -6.760 -14.118 1.00 33.55 102 ILE A O 1
ATOM 797 N N . GLY A 1 103 ? 52.154 -6.076 -12.018 1.00 32.19 103 GLY A N 1
ATOM 798 C CA . GLY A 1 103 ? 51.472 -7.209 -11.413 1.00 32.73 103 GLY A CA 1
ATOM 799 C C . GLY A 1 103 ? 51.371 -7.028 -9.920 1.00 32.17 103 GLY A C 1
ATOM 800 O O . GLY A 1 103 ? 51.932 -6.076 -9.370 1.00 31.01 103 GLY A O 1
ATOM 801 N N . LEU A 1 104 ? 50.663 -7.954 -9.283 1.00 32.23 104 LEU A N 1
ATOM 802 C CA . LEU A 1 104 ? 50.515 -8.006 -7.839 1.00 32.14 104 LEU A CA 1
ATOM 803 C C . LEU A 1 104 ? 50.782 -9.422 -7.368 1.00 33.72 104 LEU A C 1
ATOM 804 O O . LEU A 1 104 ? 50.114 -10.361 -7.809 1.00 33.79 104 LEU A O 1
ATOM 809 N N . MET A 1 105 ? 51.759 -9.557 -6.468 1.00 33.92 105 MET A N 1
ATOM 810 C CA . MET A 1 105 ? 52.152 -10.839 -5.902 1.00 35.38 105 MET A CA 1
ATOM 811 C C . MET A 1 105 ? 51.480 -10.959 -4.533 1.00 35.96 105 MET A C 1
ATOM 812 O O . MET A 1 105 ? 51.402 -9.970 -3.806 1.00 34.93 105 MET A O 1
ATOM 817 N N . VAL A 1 106 ? 50.995 -12.144 -4.183 1.00 37.42 106 VAL A N 1
ATOM 818 C CA . VAL A 1 106 ? 50.386 -12.329 -2.860 1.00 38.83 106 VAL A CA 1
ATOM 819 C C . VAL A 1 106 ? 51.443 -12.137 -1.764 1.00 39.19 106 VAL A C 1
ATOM 820 O O . VAL A 1 106 ? 52.588 -12.567 -1.916 1.00 39.83 106 VAL A O 1
ATOM 824 N N . GLY A 1 107 ? 51.039 -11.470 -0.686 1.00 38.37 107 GLY A N 1
ATOM 825 C CA . GLY A 1 107 ? 51.956 -10.987 0.352 1.00 38.48 107 GLY A CA 1
ATOM 826 C C . GLY A 1 107 ? 52.084 -9.461 0.264 1.00 37.39 107 GLY A C 1
ATOM 827 O O . GLY A 1 107 ? 52.952 -8.860 0.911 1.00 36.95 107 GLY A O 1
ATOM 828 N N . GLY A 1 108 ? 51.226 -8.843 -0.550 1.00 35.57 108 GLY A N 1
ATOM 829 C CA . GLY A 1 108 ? 51.183 -7.385 -0.680 1.00 34.62 108 GLY A CA 1
ATOM 830 C C . GLY A 1 108 ? 52.341 -6.760 -1.457 1.00 33.92 108 GLY A C 1
ATOM 831 O O . GLY A 1 108 ? 52.714 -5.612 -1.217 1.00 34.25 108 GLY A O 1
ATOM 832 N N . VAL A 1 109 ? 52.931 -7.500 -2.385 1.00 33.63 109 VAL A N 1
ATOM 833 C CA . VAL A 1 109 ? 54.074 -6.966 -3.126 1.00 33.04 109 VAL A CA 1
ATOM 834 C C . VAL A 1 109 ? 53.637 -6.613 -4.543 1.00 32.77 109 VAL A C 1
ATOM 835 O O . VAL A 1 109 ? 53.132 -7.459 -5.277 1.00 33.24 109 VAL A O 1
ATOM 839 N N . VAL A 1 110 ? 53.812 -5.350 -4.913 1.00 32.94 110 VAL A N 1
ATOM 840 C CA . VAL A 1 110 ? 53.463 -4.922 -6.252 1.00 32.42 110 VAL A CA 1
ATOM 841 C C . VAL A 1 110 ? 54.686 -4.839 -7.153 1.00 33.14 110 VAL A C 1
ATOM 842 O O . VAL A 1 110 ? 55.778 -4.460 -6.712 1.00 33.46 110 VAL A O 1
ATOM 846 N N . ILE A 1 111 ? 54.513 -5.265 -8.393 1.00 32.93 111 ILE A N 1
ATOM 847 C CA . ILE A 1 111 ? 55.588 -5.188 -9.377 1.00 33.16 111 ILE A CA 1
ATOM 848 C C . ILE A 1 111 ? 55.407 -3.871 -10.144 1.00 31.64 111 ILE A C 1
ATOM 849 O O . ILE A 1 111 ? 54.356 -3.633 -10.712 1.00 31.55 111 ILE A O 1
ATOM 854 N N . GLY A 1 112 ? 56.423 -3.011 -10.101 1.00 30.94 112 GLY A N 1
ATOM 855 C CA . GLY A 1 112 ? 56.357 -1.681 -10.725 1.00 30.68 112 GLY A CA 1
ATOM 856 C C . GLY A 1 112 ? 57.302 -1.525 -11.911 1.00 30.59 112 GLY A C 1
ATOM 857 O O . GLY A 1 112 ? 58.253 -2.273 -12.046 1.00 30.47 112 GLY A O 1
ATOM 858 N N . GLY A 1 113 ? 57.025 -0.558 -12.785 1.00 31.34 113 GLY A N 1
ATOM 859 C CA . GLY A 1 113 ? 57.886 -0.311 -13.949 1.00 32.15 113 GLY A CA 1
ATOM 860 C C . GLY A 1 113 ? 58.026 1.175 -14.222 1.00 32.45 113 GLY A C 1
ATOM 861 O O . GLY A 1 113 ? 57.027 1.895 -14.200 1.00 32.48 113 GLY A O 1
ATOM 862 N N . GLU A 1 114 ? 59.259 1.638 -14.447 1.00 32.72 114 GLU A N 1
ATOM 863 C CA . GLU A 1 114 ? 59.502 3.035 -14.868 1.00 33.62 114 GLU A CA 1
ATOM 864 C C . GLU A 1 114 ? 60.193 3.055 -16.223 1.00 33.77 114 GLU A C 1
ATOM 865 O O . GLU A 1 114 ? 61.278 2.472 -16.358 1.00 33.40 114 GLU A O 1
ATOM 871 N N . LYS A 1 115 ? 59.583 3.749 -17.196 1.00 33.95 115 LYS A N 1
ATOM 872 C CA . LYS A 1 115 ? 60.135 3.892 -18.540 1.00 34.31 115 LYS A CA 1
ATOM 873 C C . LYS A 1 115 ? 60.952 5.170 -18.769 1.00 33.86 115 LYS A C 1
ATOM 874 O O . LYS A 1 115 ? 60.624 6.233 -18.252 1.00 34.00 115 LYS A O 1
ATOM 880 N N . GLY A 1 116 ? 62.016 5.050 -19.563 1.00 32.66 116 GLY A N 1
ATOM 881 C CA . GLY A 1 116 ? 62.729 6.216 -20.059 1.00 32.14 116 GLY A CA 1
ATOM 882 C C . GLY A 1 116 ? 61.876 7.044 -21.015 1.00 31.68 116 GLY A C 1
ATOM 883 O O . GLY A 1 116 ? 60.845 6.580 -21.536 1.00 30.80 116 GLY A O 1
ATOM 884 N N . ALA A 1 117 ? 62.312 8.275 -21.244 1.00 31.73 117 ALA A N 1
ATOM 885 C CA . ALA A 1 117 ? 61.575 9.219 -22.093 1.00 32.36 117 ALA A CA 1
ATOM 886 C C . ALA A 1 117 ? 61.650 8.865 -23.590 1.00 32.58 117 ALA A C 1
ATOM 887 O O . ALA A 1 117 ? 60.922 9.423 -24.378 1.00 33.54 117 ALA A O 1
ATOM 889 N N . GLY A 1 118 ? 62.540 7.966 -23.984 1.00 32.24 118 GLY A N 1
ATOM 890 C CA . GLY A 1 118 ? 62.613 7.581 -25.398 1.00 32.33 118 GLY A CA 1
ATOM 891 C C . GLY A 1 118 ? 63.853 8.061 -26.120 1.00 32.85 118 GLY A C 1
ATOM 892 O O . GLY A 1 118 ? 64.466 9.064 -25.731 1.00 32.82 118 GLY A O 1
ATOM 893 N N . THR A 1 119 ? 64.228 7.326 -27.165 1.00 33.12 119 THR A N 1
ATOM 894 C CA . THR A 1 119 ? 65.301 7.701 -28.070 1.00 33.98 119 THR A CA 1
ATOM 895 C C . THR A 1 119 ? 64.695 7.658 -29.474 1.00 34.90 119 THR A C 1
ATOM 896 O O . THR A 1 119 ? 64.260 6.593 -29.911 1.00 35.55 119 THR A O 1
ATOM 900 N N . ALA A 1 120 ? 64.634 8.801 -30.157 1.00 34.94 120 ALA A N 1
ATOM 901 C CA . ALA A 1 120 ? 64.170 8.828 -31.547 1.00 35.90 120 ALA A CA 1
ATOM 902 C C . ALA A 1 120 ? 65.347 8.572 -32.493 1.00 36.32 120 ALA A C 1
ATOM 903 O O . ALA A 1 120 ? 66.216 9.433 -32.669 1.00 37.16 120 ALA A O 1
ATOM 905 N N . LEU A 1 121 ? 65.380 7.384 -33.095 1.00 36.59 121 LEU A N 1
ATOM 906 C CA . LEU A 1 121 ? 66.459 7.009 -34.020 1.00 37.50 121 LEU A CA 1
ATOM 907 C C . LEU A 1 121 ? 66.099 7.247 -35.499 1.00 39.26 121 LEU A C 1
ATOM 908 O O . LEU A 1 121 ? 65.026 6.830 -35.962 1.00 40.06 121 LEU A O 1
ATOM 913 N N . THR A 1 122 ? 66.988 7.932 -36.219 1.00 39.60 122 THR A N 1
ATOM 914 C CA . THR A 1 122 ? 66.902 8.045 -37.672 1.00 40.96 122 THR A CA 1
ATOM 915 C C . THR A 1 122 ? 68.126 7.359 -38.256 1.00 41.03 122 THR A C 1
ATOM 916 O O . THR A 1 122 ? 69.262 7.735 -37.968 1.00 40.11 122 THR A O 1
ATOM 920 N N . VAL A 1 123 ? 67.899 6.307 -39.028 1.00 42.20 123 VAL A N 1
ATOM 921 C CA . VAL A 1 123 ? 68.994 5.714 -39.775 1.00 43.65 123 VAL A CA 1
ATOM 922 C C . VAL A 1 123 ? 68.845 6.020 -41.261 1.00 45.45 123 VAL A C 1
ATOM 923 O O . VAL A 1 123 ? 67.787 5.793 -41.859 1.00 45.98 123 VAL A O 1
ATOM 927 N N . LYS A 1 124 ? 69.911 6.584 -41.827 1.00 46.39 124 LYS A N 1
ATOM 928 C CA . LYS A 1 124 ? 69.902 7.113 -43.190 1.00 47.95 124 LYS A CA 1
ATOM 929 C C . LYS A 1 124 ? 70.093 5.980 -44.188 1.00 50.40 124 LYS A C 1
ATOM 930 O O . LYS A 1 124 ? 70.665 4.944 -43.845 1.00 50.86 124 LYS A O 1
ATOM 936 N N . ALA A 1 125 ? 69.628 6.181 -45.421 1.00 52.36 125 ALA A N 1
ATOM 937 C CA . ALA A 1 125 ? 69.808 5.207 -46.496 1.00 54.96 125 ALA A CA 1
ATOM 938 C C . ALA A 1 125 ? 71.294 4.977 -46.765 1.00 55.81 125 ALA A C 1
ATOM 939 O O . ALA A 1 125 ? 72.107 5.860 -46.489 1.00 55.28 125 ALA A O 1
ATOM 941 N N . ALA A 1 126 ? 71.643 3.807 -47.308 1.00 57.81 126 ALA A N 1
ATOM 942 C CA . ALA A 1 126 ? 73.026 3.531 -47.754 1.00 59.13 126 ALA A CA 1
ATOM 943 C C . ALA A 1 126 ? 73.479 4.445 -48.892 1.00 60.08 126 ALA A C 1
ATOM 944 O O . ALA A 1 126 ? 72.659 5.026 -49.600 1.00 60.74 126 ALA A O 1
ATOM 946 N N . ALA B 1 1 ? 32.924 -25.810 -8.221 1.00 58.02 1 ALA B N 1
ATOM 947 C CA . ALA B 1 1 ? 31.764 -24.915 -7.922 1.00 55.90 1 ALA B CA 1
ATOM 948 C C . ALA B 1 1 ? 31.006 -24.532 -9.185 1.00 54.36 1 ALA B C 1
ATOM 949 O O . ALA B 1 1 ? 31.604 -24.225 -10.222 1.00 53.77 1 ALA B O 1
ATOM 951 N N . TRP B 1 2 ? 29.682 -24.542 -9.096 1.00 53.75 2 TRP B N 1
ATOM 952 C CA . TRP B 1 2 ? 28.856 -24.119 -10.225 1.00 51.95 2 TRP B CA 1
ATOM 953 C C . TRP B 1 2 ? 27.591 -23.420 -9.751 1.00 50.45 2 TRP B C 1
ATOM 954 O O . TRP B 1 2 ? 27.175 -23.588 -8.603 1.00 51.42 2 TRP B O 1
ATOM 965 N N . VAL B 1 3 ? 27.001 -22.629 -10.640 1.00 48.25 3 VAL B N 1
ATOM 966 C CA . VAL B 1 3 ? 25.742 -21.943 -10.371 1.00 46.80 3 VAL B CA 1
ATOM 967 C C . VAL B 1 3 ? 24.587 -22.629 -11.103 1.00 46.13 3 VAL B C 1
ATOM 968 O O . VAL B 1 3 ? 24.577 -22.712 -12.336 1.00 45.24 3 VAL B O 1
ATOM 972 N N . ASP B 1 4 ? 23.628 -23.106 -10.317 1.00 45.79 4 ASP B N 1
ATOM 973 C CA . ASP B 1 4 ? 22.476 -23.851 -10.798 1.00 46.13 4 ASP B CA 1
ATOM 974 C C . ASP B 1 4 ? 21.303 -22.899 -11.070 1.00 44.72 4 ASP B C 1
ATOM 975 O O . ASP B 1 4 ? 20.569 -22.530 -10.138 1.00 45.29 4 ASP B O 1
ATOM 980 N N . GLN B 1 5 ? 21.151 -22.502 -12.335 1.00 42.64 5 GLN B N 1
ATOM 981 C CA . GLN B 1 5 ? 20.091 -21.577 -12.768 1.00 41.17 5 GLN B CA 1
ATOM 982 C C . GLN B 1 5 ? 18.887 -22.330 -13.327 1.00 41.35 5 GLN B C 1
ATOM 983 O O . GLN B 1 5 ? 19.042 -23.170 -14.199 1.00 41.16 5 GLN B O 1
ATOM 989 N N . THR B 1 6 ? 17.700 -22.008 -12.808 1.00 41.34 6 THR B N 1
ATOM 990 C CA . THR B 1 6 ? 16.436 -22.601 -13.221 1.00 41.75 6 THR B CA 1
ATOM 991 C C . THR B 1 6 ? 15.350 -21.524 -13.352 1.00 41.00 6 THR B C 1
ATOM 992 O O . THR B 1 6 ? 15.334 -20.563 -12.589 1.00 41.24 6 THR B O 1
ATOM 996 N N . PRO B 1 7 ? 14.429 -21.677 -14.318 1.00 40.34 7 PRO B N 1
ATOM 997 C CA . PRO B 1 7 ? 14.345 -22.744 -15.311 1.00 40.22 7 PRO B CA 1
ATOM 998 C C . PRO B 1 7 ? 15.291 -22.441 -16.480 1.00 39.96 7 PRO B C 1
ATOM 999 O O . PRO B 1 7 ? 15.621 -21.266 -16.707 1.00 39.76 7 PRO B O 1
ATOM 1003 N N . ARG B 1 8 ? 15.727 -23.467 -17.211 1.00 40.03 8 ARG B N 1
ATOM 1004 C CA . ARG B 1 8 ? 16.578 -23.234 -18.386 1.00 40.45 8 ARG B CA 1
ATOM 1005 C C . ARG B 1 8 ? 15.801 -22.580 -19.549 1.00 39.39 8 ARG B C 1
ATOM 1006 O O . ARG B 1 8 ? 16.369 -21.805 -20.321 1.00 38.47 8 ARG B O 1
ATOM 1014 N N . THR B 1 9 ? 14.509 -22.908 -19.648 1.00 39.03 9 THR B N 1
ATOM 1015 C CA . THR B 1 9 ? 13.598 -22.382 -20.663 1.00 39.43 9 THR B CA 1
ATOM 1016 C C . THR B 1 9 ? 12.290 -21.893 -20.003 1.00 39.01 9 THR B C 1
ATOM 1017 O O . THR B 1 9 ? 11.864 -22.423 -18.970 1.00 39.69 9 THR B O 1
ATOM 1021 N N . ALA B 1 10 ? 11.688 -20.851 -20.564 1.00 37.65 10 ALA B N 1
ATOM 1022 C CA . ALA B 1 10 ? 10.396 -20.365 -20.097 1.00 38.33 10 ALA B CA 1
ATOM 1023 C C . ALA B 1 10 ? 9.582 -19.796 -21.256 1.00 38.57 10 ALA B C 1
ATOM 1024 O O . ALA B 1 10 ? 10.116 -19.139 -22.164 1.00 37.29 10 ALA B O 1
ATOM 1026 N N . THR B 1 11 ? 8.288 -20.064 -21.219 1.00 39.77 11 THR B N 1
ATOM 1027 C CA . THR B 1 11 ? 7.366 -19.437 -22.166 1.00 41.91 11 THR B CA 1
ATOM 1028 C C . THR B 1 11 ? 6.199 -18.834 -21.385 1.00 42.72 11 THR B C 1
ATOM 1029 O O . THR B 1 11 ? 5.535 -19.504 -20.578 1.00 43.44 11 THR B O 1
ATOM 1033 N N . LYS B 1 12 ? 6.022 -17.530 -21.562 1.00 42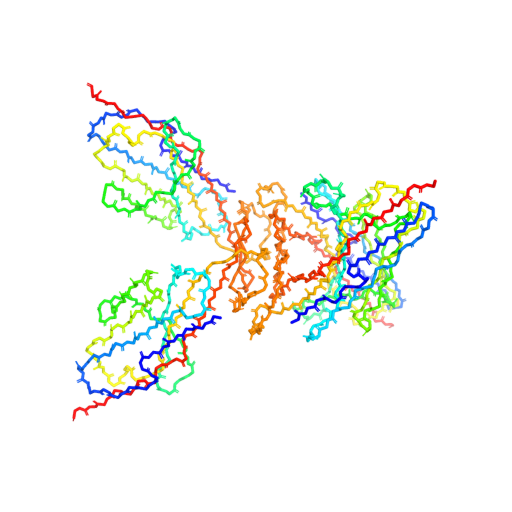.65 12 LYS B N 1
ATOM 1034 C CA . LYS B 1 12 ? 5.095 -16.772 -20.752 1.00 44.00 12 LYS B CA 1
ATOM 1035 C C . LYS B 1 12 ? 4.217 -15.933 -21.647 1.00 44.73 12 LYS B C 1
ATOM 1036 O O . LYS B 1 12 ? 4.571 -15.612 -22.784 1.00 44.02 12 LYS B O 1
ATOM 1042 N N . GLU B 1 13 ? 3.067 -15.571 -21.104 1.00 46.23 13 GLU B N 1
ATOM 1043 C CA . GLU B 1 13 ? 2.113 -14.748 -21.804 1.00 47.59 13 GLU B CA 1
ATOM 1044 C C . GLU B 1 13 ? 2.311 -13.312 -21.316 1.00 47.58 13 GLU B C 1
ATOM 1045 O O . GLU B 1 13 ? 2.673 -13.079 -20.161 1.00 47.72 13 GLU B O 1
ATOM 1051 N N . THR B 1 14 ? 2.099 -12.350 -22.206 1.00 47.86 14 THR B N 1
ATOM 1052 C CA . THR B 1 14 ? 2.251 -10.937 -21.854 1.00 48.67 14 THR B CA 1
ATOM 1053 C C . THR B 1 14 ? 1.475 -10.603 -20.585 1.00 49.46 14 THR B C 1
ATOM 1054 O O . THR B 1 14 ? 0.337 -11.050 -20.402 1.00 49.48 14 THR B O 1
ATOM 1058 N N . GLY B 1 15 ? 2.112 -9.850 -19.695 1.00 49.44 15 GLY B N 1
ATOM 1059 C CA . GLY B 1 15 ? 1.468 -9.448 -18.446 1.00 50.77 15 GLY B CA 1
ATOM 1060 C C . GLY B 1 15 ? 1.808 -10.364 -17.286 1.00 50.14 15 GLY B C 1
ATOM 1061 O O . GLY B 1 15 ? 1.655 -9.982 -16.129 1.00 51.21 15 GLY B O 1
ATOM 1062 N N . GLU B 1 16 ? 2.269 -11.575 -17.584 1.00 48.17 16 GLU B N 1
ATOM 1063 C CA . GLU B 1 16 ? 2.697 -12.490 -16.528 1.00 48.32 16 GLU B CA 1
ATOM 1064 C C . GLU B 1 16 ? 4.069 -12.128 -15.930 1.00 47.19 16 GLU B C 1
ATOM 1065 O O . GLU B 1 16 ? 4.674 -11.098 -16.255 1.00 46.46 16 GLU B O 1
ATOM 1071 N N . SER B 1 17 ? 4.539 -12.986 -15.038 1.00 46.78 17 SER B N 1
ATOM 1072 C CA . SER B 1 17 ? 5.828 -12.797 -14.396 1.00 46.30 17 SER B CA 1
ATOM 1073 C C . SER B 1 17 ? 6.676 -14.067 -14.518 1.00 44.37 17 SER B C 1
ATOM 1074 O O . SER B 1 17 ? 6.152 -15.144 -14.799 1.00 43.63 17 SER B O 1
ATOM 1077 N N . LEU B 1 18 ? 7.986 -13.924 -14.325 1.00 42.90 18 LEU B N 1
ATOM 1078 C CA . LEU B 1 18 ? 8.909 -15.052 -14.329 1.00 41.57 18 LEU B CA 1
ATOM 1079 C C . LEU B 1 18 ? 9.806 -14.908 -13.111 1.00 41.19 18 LEU B C 1
ATOM 1080 O O . LEU B 1 18 ? 10.301 -13.822 -12.844 1.00 41.18 18 LEU B O 1
ATOM 1085 N N . THR B 1 19 ? 10.040 -16.008 -12.405 1.00 40.74 19 THR B N 1
ATOM 1086 C CA . THR B 1 19 ? 11.065 -16.061 -11.363 1.00 40.48 19 THR B CA 1
ATOM 1087 C C . THR B 1 19 ? 12.185 -16.971 -11.863 1.00 39.45 19 THR B C 1
ATOM 1088 O O . THR B 1 19 ? 11.923 -18.071 -12.342 1.00 39.18 19 THR B O 1
ATOM 1092 N N . ILE B 1 20 ? 13.418 -16.479 -11.802 1.00 38.42 20 ILE B N 1
ATOM 1093 C CA . ILE B 1 20 ? 14.591 -17.273 -12.120 1.00 37.96 20 ILE B CA 1
ATOM 1094 C C . ILE B 1 20 ? 15.329 -17.495 -10.810 1.00 39.50 20 ILE B C 1
ATOM 1095 O O . ILE B 1 20 ? 15.546 -16.541 -10.049 1.00 39.59 20 ILE B O 1
ATOM 1100 N N . ASN B 1 21 ? 15.685 -18.745 -10.536 1.00 40.10 21 ASN B N 1
ATOM 1101 C CA . ASN B 1 21 ? 16.432 -19.072 -9.319 1.00 42.36 21 ASN B CA 1
ATOM 1102 C C . ASN B 1 21 ? 17.839 -19.532 -9.623 1.00 42.16 21 ASN B C 1
ATOM 1103 O O . ASN B 1 21 ? 18.051 -20.308 -10.563 1.00 41.96 21 ASN B O 1
ATOM 1108 N N . CYS B 1 22 ? 18.784 -19.043 -8.814 1.00 42.87 22 CYS B N 1
ATOM 1109 C CA . CYS B 1 22 ? 20.181 -19.434 -8.890 1.00 43.18 22 CYS B CA 1
ATOM 1110 C C . CYS B 1 22 ? 20.715 -19.870 -7.528 1.00 45.21 22 CYS B C 1
ATOM 1111 O O . CYS B 1 22 ? 20.444 -19.241 -6.497 1.00 45.24 22 CYS B O 1
ATOM 1114 N N . VAL B 1 23 ? 21.459 -20.971 -7.538 1.00 46.20 23 VAL B N 1
ATOM 1115 C CA . VAL B 1 23 ? 22.053 -21.532 -6.332 1.00 47.98 23 VAL B CA 1
ATOM 1116 C C . VAL B 1 23 ? 23.525 -21.788 -6.630 1.00 48.15 23 VAL B C 1
ATOM 1117 O O . VAL B 1 23 ? 23.861 -22.414 -7.635 1.00 47.26 23 VAL B O 1
ATOM 1121 N N . LEU B 1 24 ? 24.396 -21.273 -5.764 1.00 49.23 24 LEU B N 1
ATOM 1122 C CA . LEU B 1 24 ? 25.823 -21.557 -5.819 1.00 50.42 24 LEU B CA 1
ATOM 1123 C C . LEU B 1 24 ? 26.081 -22.931 -5.207 1.00 52.72 24 LEU B C 1
ATOM 1124 O O . LEU B 1 24 ? 26.010 -23.086 -3.989 1.00 53.97 24 LEU B O 1
ATOM 1129 N N . ARG B 1 25 ? 26.404 -23.911 -6.048 1.00 53.68 25 ARG B N 1
ATOM 1130 C CA . ARG B 1 25 ? 26.513 -25.312 -5.618 1.00 56.40 25 ARG B CA 1
ATOM 1131 C C . ARG B 1 25 ? 27.948 -25.840 -5.562 1.00 58.17 25 ARG B C 1
ATOM 1132 O O . ARG B 1 25 ? 28.846 -25.293 -6.219 1.00 57.27 25 ARG B O 1
ATOM 1140 N N . ASP B 1 26 ? 28.146 -26.896 -4.761 1.00 61.22 26 ASP B N 1
ATOM 1141 C CA . ASP B 1 26 ? 29.453 -27.549 -4.591 1.00 63.57 26 ASP B CA 1
ATOM 1142 C C . ASP B 1 26 ? 30.566 -26.512 -4.342 1.00 62.58 26 ASP B C 1
ATOM 1143 O O . ASP B 1 26 ? 31.585 -26.489 -5.032 1.00 62.80 26 ASP B O 1
ATOM 1148 N N . ALA B 1 27 ? 30.356 -25.643 -3.359 1.00 62.18 27 ALA B N 1
ATOM 1149 C CA . ALA B 1 27 ? 31.322 -24.593 -3.064 1.00 61.39 27 ALA B CA 1
ATOM 1150 C C . ALA B 1 27 ? 31.637 -24.516 -1.576 1.00 63.00 27 ALA B C 1
ATOM 1151 O O . ALA B 1 27 ? 30.751 -24.691 -0.733 1.00 63.96 27 ALA B O 1
ATOM 1153 N N . SER B 1 28 ? 32.903 -24.258 -1.266 1.00 63.42 28 SER B N 1
ATOM 1154 C CA . SER B 1 28 ? 33.354 -24.118 0.118 1.00 65.18 28 SER B CA 1
ATOM 1155 C C . SER B 1 28 ? 33.192 -22.678 0.600 1.00 63.97 28 SER B C 1
ATOM 1156 O O . SER B 1 28 ? 33.183 -22.414 1.808 1.00 65.32 28 SER B O 1
ATOM 1159 N N . PHE B 1 29 ? 33.059 -21.756 -0.351 1.00 61.66 29 PHE B N 1
ATOM 1160 C CA . PHE B 1 29 ? 32.936 -20.334 -0.044 1.00 60.50 29 PHE B CA 1
ATOM 1161 C C . PHE B 1 29 ? 31.482 -19.871 0.027 1.00 59.96 29 PHE B C 1
ATOM 1162 O O . PHE B 1 29 ? 30.577 -20.550 -0.464 1.00 59.77 29 PHE B O 1
ATOM 1170 N N . GLU B 1 30 ? 31.271 -18.707 0.635 1.00 59.65 30 GLU B N 1
ATOM 1171 C CA . GLU B 1 30 ? 29.936 -18.127 0.762 1.00 59.53 30 GLU B CA 1
ATOM 1172 C C . GLU B 1 30 ? 29.574 -17.267 -0.460 1.00 57.51 30 GLU B C 1
ATOM 1173 O O . GLU B 1 30 ? 30.435 -16.943 -1.300 1.00 56.11 30 GLU B O 1
ATOM 1179 N N . LEU B 1 31 ? 28.294 -16.920 -0.570 1.00 57.13 31 LEU B N 1
ATOM 1180 C CA . LEU B 1 31 ? 27.831 -16.026 -1.633 1.00 55.62 31 LEU B CA 1
ATOM 1181 C C . LEU B 1 31 ? 28.047 -14.583 -1.177 1.00 55.76 31 LEU B C 1
ATOM 1182 O O . LEU B 1 31 ? 27.413 -14.147 -0.214 1.00 56.79 31 LEU B O 1
ATOM 1187 N N . LYS B 1 32 ? 28.941 -13.854 -1.855 1.00 54.61 32 LYS B N 1
ATOM 1188 C CA . LYS B 1 32 ? 29.224 -12.460 -1.478 1.00 54.83 32 LYS B CA 1
ATOM 1189 C C . LYS B 1 32 ? 28.369 -11.389 -2.175 1.00 53.98 32 LYS B C 1
ATOM 1190 O O . LYS B 1 32 ? 27.810 -10.522 -1.494 1.00 54.76 32 LYS B O 1
ATOM 1196 N N . ASP B 1 33 ? 28.316 -11.432 -3.512 1.00 52.09 33 ASP B N 1
ATOM 1197 C CA . ASP B 1 33 ? 27.512 -10.506 -4.321 1.00 51.41 33 ASP B CA 1
ATOM 1198 C C . ASP B 1 33 ? 26.903 -11.222 -5.541 1.00 49.40 33 ASP B C 1
ATOM 1199 O O . ASP B 1 33 ? 27.237 -12.363 -5.831 1.00 48.79 33 ASP B O 1
ATOM 1204 N N . THR B 1 34 ? 26.019 -10.534 -6.255 1.00 47.79 34 THR B N 1
ATOM 1205 C CA . THR B 1 34 ? 25.298 -11.132 -7.377 1.00 45.70 34 THR B CA 1
ATOM 1206 C C . THR B 1 34 ? 25.150 -10.123 -8.499 1.00 44.97 34 THR B C 1
ATOM 1207 O O . THR B 1 34 ? 25.202 -8.904 -8.258 1.00 45.75 34 THR B O 1
ATOM 1211 N N . GLY B 1 35 ? 24.939 -10.639 -9.711 1.00 43.24 35 GLY B N 1
ATOM 1212 C CA . GLY B 1 35 ? 24.603 -9.831 -10.881 1.00 42.02 35 GLY B CA 1
ATOM 1213 C C . GLY B 1 35 ? 23.616 -10.533 -11.811 1.00 41.19 35 GLY B C 1
ATOM 1214 O O . GLY B 1 35 ? 23.507 -11.765 -11.804 1.00 40.53 35 GLY B O 1
ATOM 1215 N N . TRP B 1 36 ? 22.905 -9.740 -12.613 1.00 41.28 36 TRP B N 1
ATOM 1216 C CA . TRP B 1 36 ? 21.955 -10.258 -13.600 1.00 41.02 36 TRP B CA 1
ATOM 1217 C C . TRP B 1 36 ? 22.128 -9.562 -14.943 1.00 41.51 36 TRP B C 1
ATOM 1218 O O . TRP B 1 36 ? 22.326 -8.351 -14.987 1.00 41.82 36 TRP B O 1
ATOM 1229 N N . TYR B 1 37 ? 22.015 -10.335 -16.027 1.00 41.80 37 TYR B N 1
ATOM 1230 C CA . TYR B 1 37 ? 22.264 -9.854 -17.395 1.00 43.26 37 TYR B CA 1
ATOM 1231 C C . TYR B 1 37 ? 21.182 -10.364 -18.344 1.00 43.52 37 TYR B C 1
ATOM 1232 O O . TYR B 1 37 ? 20.557 -11.390 -18.080 1.00 42.71 37 TYR B O 1
ATOM 1241 N N . ARG B 1 38 ? 20.979 -9.644 -19.441 1.00 44.57 38 ARG B N 1
ATOM 1242 C CA . ARG B 1 38 ? 20.027 -10.035 -20.471 1.00 46.38 38 ARG B CA 1
ATOM 1243 C C . ARG B 1 38 ? 20.587 -9.786 -21.875 1.00 47.27 38 ARG B C 1
ATOM 1244 O O . ARG B 1 38 ? 21.207 -8.749 -22.147 1.00 47.51 38 ARG B O 1
ATOM 1252 N N . THR B 1 39 ? 20.357 -10.753 -22.755 1.00 47.52 39 THR B N 1
ATOM 1253 C CA . THR B 1 39 ? 20.561 -10.581 -24.187 1.00 48.96 39 THR B CA 1
ATOM 1254 C C . THR B 1 39 ? 19.203 -10.761 -24.799 1.00 49.35 39 THR B C 1
ATOM 1255 O O . THR B 1 39 ? 18.646 -11.869 -24.733 1.00 49.26 39 THR B O 1
ATOM 1259 N N . LYS B 1 40 ? 18.684 -9.700 -25.418 1.00 49.81 40 LYS B N 1
ATOM 1260 C CA . LYS B 1 40 ? 17.364 -9.721 -26.022 1.00 50.39 40 LYS B CA 1
ATOM 1261 C C . LYS B 1 40 ? 17.325 -10.648 -27.243 1.00 50.62 40 LYS B C 1
ATOM 1262 O O . LYS B 1 40 ? 18.308 -10.754 -27.985 1.00 50.86 40 LYS B O 1
ATOM 1268 N N . LEU B 1 41 ? 16.186 -11.306 -27.445 1.00 50.04 41 LEU B N 1
ATOM 1269 C CA . LEU B 1 41 ? 16.050 -12.320 -28.480 1.00 50.79 41 LEU B CA 1
ATOM 1270 C C . LEU B 1 41 ? 16.363 -11.714 -29.852 1.00 53.10 41 LEU B C 1
ATOM 1271 O O . LEU B 1 41 ? 15.701 -10.776 -30.282 1.00 53.23 41 LEU B O 1
ATOM 1276 N N . GLY B 1 42 ? 17.385 -12.255 -30.512 1.00 55.21 42 GLY B N 1
ATOM 1277 C CA . GLY B 1 42 ? 17.819 -11.774 -31.828 1.00 59.54 42 GLY B CA 1
ATOM 1278 C C . GLY B 1 42 ? 19.183 -11.095 -31.828 1.00 61.90 42 GLY B C 1
ATOM 1279 O O . GLY B 1 42 ? 19.770 -10.871 -32.882 1.00 63.75 42 GLY B O 1
ATOM 1280 N N . SER B 1 43 ? 19.686 -10.755 -30.644 1.00 62.92 43 SER B N 1
ATOM 1281 C CA . SER B 1 43 ? 20.995 -10.101 -30.516 1.00 65.04 43 SER B CA 1
ATOM 1282 C C . SER B 1 43 ? 21.986 -11.001 -29.760 1.00 64.96 43 SER B C 1
ATOM 1283 O O . SER B 1 43 ? 21.587 -11.997 -29.165 1.00 63.66 43 SER B O 1
ATOM 1286 N N . THR B 1 44 ? 23.278 -10.675 -29.831 1.00 66.95 44 THR B N 1
ATOM 1287 C CA . THR B 1 44 ? 24.302 -11.320 -28.986 1.00 67.04 44 THR B CA 1
ATOM 1288 C C . THR B 1 44 ? 24.655 -10.384 -27.837 1.00 66.66 44 THR B C 1
ATOM 1289 O O . THR B 1 44 ? 25.450 -10.716 -26.940 1.00 66.48 44 THR B O 1
ATOM 1293 N N . ASN B 1 45 ? 24.027 -9.214 -27.863 1.00 66.79 45 ASN B N 1
ATOM 1294 C CA . ASN B 1 45 ? 24.488 -8.073 -27.093 1.00 66.35 45 ASN B CA 1
ATOM 1295 C C . ASN B 1 45 ? 23.914 -7.979 -25.684 1.00 64.15 45 ASN B C 1
ATOM 1296 O O . ASN B 1 45 ? 22.821 -7.440 -25.467 1.00 64.09 45 ASN B O 1
ATOM 1301 N N . GLU B 1 46 ? 24.682 -8.523 -24.741 1.00 62.14 46 GLU B N 1
ATOM 1302 C CA . GLU B 1 46 ? 24.307 -8.598 -23.337 1.00 60.18 46 GLU B CA 1
ATOM 1303 C C . GLU B 1 46 ? 24.290 -7.208 -22.688 1.00 59.43 46 GLU B C 1
ATOM 1304 O O . GLU B 1 46 ? 25.063 -6.320 -23.068 1.00 60.36 46 GLU B O 1
ATOM 1310 N N . GLN B 1 47 ? 23.377 -7.039 -21.733 1.00 57.00 47 GLN B N 1
ATOM 1311 C CA . GLN B 1 47 ? 23.226 -5.819 -20.946 1.00 56.25 47 GLN B CA 1
ATOM 1312 C C . GLN B 1 47 ? 23.019 -6.276 -19.510 1.00 53.74 47 GLN B C 1
ATOM 1313 O O . GLN B 1 47 ? 22.344 -7.273 -19.278 1.00 51.96 47 GLN B O 1
ATOM 1319 N N . SER B 1 48 ? 23.592 -5.565 -18.546 1.00 52.17 48 SER B N 1
ATOM 1320 C CA . SER B 1 48 ? 23.280 -5.855 -17.157 1.00 50.50 48 SER B CA 1
ATOM 1321 C C . SER B 1 48 ? 21.876 -5.356 -16.861 1.00 49.80 48 SER B C 1
ATOM 1322 O O . SER B 1 48 ? 21.432 -4.341 -17.398 1.00 50.80 48 SER B O 1
ATOM 1325 N N . ILE B 1 49 ? 21.162 -6.111 -16.043 1.00 47.91 49 ILE B N 1
ATOM 1326 C CA . ILE B 1 49 ? 19.847 -5.702 -15.586 1.00 47.33 49 ILE B CA 1
ATOM 1327 C C . ILE B 1 49 ? 20.021 -4.834 -14.344 1.00 48.05 49 ILE B C 1
ATOM 1328 O O . ILE B 1 49 ? 20.715 -5.238 -13.406 1.00 47.28 49 ILE B O 1
ATOM 1333 N N . SER B 1 50 ? 19.429 -3.636 -14.338 1.00 49.19 50 SER B N 1
ATOM 1334 C CA . SER B 1 50 ? 19.380 -2.870 -13.080 1.00 50.51 50 SER B CA 1
ATOM 1335 C C . SER B 1 50 ? 18.142 -3.201 -12.249 1.00 50.18 50 SER B C 1
ATOM 1336 O O . SER B 1 50 ? 17.013 -3.118 -12.723 1.00 51.20 50 SER B O 1
ATOM 1339 N N . ILE B 1 51 ? 18.397 -3.611 -11.011 1.00 49.72 51 ILE B N 1
ATOM 1340 C CA . ILE B 1 51 ? 17.381 -4.046 -10.056 1.00 49.25 51 ILE B CA 1
ATOM 1341 C C . ILE B 1 51 ? 16.534 -2.872 -9.592 1.00 51.11 51 ILE B C 1
ATOM 1342 O O . ILE B 1 51 ? 17.053 -1.810 -9.270 1.00 52.62 51 ILE B O 1
ATOM 1347 N N . GLY B 1 52 ? 15.224 -3.075 -9.575 1.00 51.22 52 GLY B N 1
ATOM 1348 C CA . GLY B 1 52 ? 14.285 -2.016 -9.261 1.00 52.93 52 GLY B CA 1
ATOM 1349 C C . GLY B 1 52 ? 13.032 -2.097 -10.120 1.00 52.78 52 GLY B C 1
ATOM 1350 O O . GLY B 1 52 ? 13.050 -2.643 -11.235 1.00 50.66 52 GLY B O 1
ATOM 1351 N N . GLY B 1 53 ? 11.941 -1.556 -9.589 1.00 54.25 53 GLY B N 1
ATOM 1352 C CA . GLY B 1 53 ? 10.655 -1.562 -10.272 1.00 54.75 53 GLY B CA 1
ATOM 1353 C C . GLY B 1 53 ? 10.146 -2.973 -10.485 1.00 52.69 53 GLY B C 1
ATOM 1354 O O . GLY B 1 53 ? 9.934 -3.712 -9.529 1.00 52.71 53 GLY B O 1
ATOM 1355 N N . ARG B 1 54 ? 9.982 -3.360 -11.742 1.00 51.28 54 ARG B N 1
ATOM 1356 C CA . ARG B 1 54 ? 9.426 -4.671 -12.058 1.00 49.93 54 ARG B CA 1
ATOM 1357 C C . ARG B 1 54 ? 10.461 -5.793 -11.989 1.00 48.02 54 ARG B C 1
ATOM 1358 O O . ARG B 1 54 ? 10.109 -6.963 -12.163 1.00 46.54 54 ARG B O 1
ATOM 1366 N N . TYR B 1 55 ? 11.725 -5.419 -11.775 1.00 47.63 55 TYR B N 1
ATOM 1367 C CA . TYR B 1 55 ? 12.816 -6.364 -11.556 1.00 46.64 55 TYR B CA 1
ATOM 1368 C C . TYR B 1 55 ? 13.127 -6.378 -10.067 1.00 48.17 55 TYR B C 1
ATOM 1369 O O . TYR B 1 55 ? 13.731 -5.432 -9.545 1.00 49.20 55 TYR B O 1
ATOM 1378 N N . VAL B 1 56 ? 12.706 -7.428 -9.371 1.00 48.94 56 VAL B N 1
ATOM 1379 C CA . VAL B 1 56 ? 13.032 -7.559 -7.947 1.00 50.32 56 VAL B CA 1
ATOM 1380 C C . VAL B 1 56 ? 13.906 -8.779 -7.622 1.00 49.39 56 VAL B C 1
ATOM 1381 O O . VAL B 1 56 ? 13.587 -9.915 -8.000 1.00 47.70 56 VAL B O 1
ATOM 1385 N N . GLU B 1 57 ? 15.040 -8.516 -6.972 1.00 49.63 57 GLU B N 1
ATOM 1386 C CA . GLU B 1 57 ? 15.982 -9.564 -6.579 1.00 49.71 57 GLU B CA 1
ATOM 1387 C C . GLU B 1 57 ? 15.839 -9.900 -5.096 1.00 51.88 57 GLU B C 1
ATOM 1388 O O . GLU B 1 57 ? 15.665 -9.005 -4.270 1.00 53.46 57 GLU B O 1
ATOM 1394 N N . THR B 1 58 ? 15.928 -11.193 -4.783 1.00 52.36 58 THR B N 1
ATOM 1395 C CA . THR B 1 58 ? 15.939 -11.699 -3.412 1.00 54.58 58 THR B CA 1
ATOM 1396 C C . THR B 1 58 ? 17.202 -12.526 -3.213 1.00 54.82 58 THR B C 1
ATOM 1397 O O . THR B 1 58 ? 17.469 -13.450 -3.983 1.00 53.28 58 THR B O 1
ATOM 1401 N N . VAL B 1 59 ? 17.976 -12.188 -2.185 1.00 56.54 59 VAL B N 1
ATOM 1402 C CA . VAL B 1 59 ? 19.212 -12.912 -1.886 1.00 57.46 59 VAL B CA 1
ATOM 1403 C C . VAL B 1 59 ? 19.121 -13.607 -0.524 1.00 59.84 59 VAL B C 1
ATOM 1404 O O . VAL B 1 59 ? 18.726 -13.002 0.470 1.00 62.10 59 VAL B O 1
ATOM 1408 N N . ASN B 1 60 ? 19.486 -14.885 -0.499 1.00 60.29 60 ASN B N 1
ATOM 1409 C CA . ASN B 1 60 ? 19.445 -15.705 0.705 1.00 62.48 60 ASN B CA 1
ATOM 1410 C C . ASN B 1 60 ? 20.838 -16.291 0.889 1.00 62.20 60 ASN B C 1
ATOM 1411 O O . ASN B 1 60 ? 21.149 -17.342 0.329 1.00 61.37 60 ASN B O 1
ATOM 1416 N N . LYS B 1 61 ? 21.688 -15.603 1.650 1.00 62.99 61 LYS B N 1
ATOM 1417 C CA . LYS B 1 61 ? 23.085 -16.035 1.806 1.00 62.98 61 LYS B CA 1
ATOM 1418 C C . LYS B 1 61 ? 23.282 -17.329 2.606 1.00 63.97 61 LYS B C 1
ATOM 1419 O O . LYS B 1 61 ? 24.266 -18.038 2.397 1.00 63.89 61 LYS B O 1
ATOM 1425 N N . GLY B 1 62 ? 22.338 -17.638 3.494 1.00 65.56 62 GLY B N 1
ATOM 1426 C CA . GLY B 1 62 ? 22.368 -18.879 4.280 1.00 66.44 62 GLY B CA 1
ATOM 1427 C C . GLY B 1 62 ? 22.221 -20.140 3.440 1.00 65.34 62 GLY B C 1
ATOM 1428 O O . GLY B 1 62 ? 22.776 -21.184 3.779 1.00 66.17 62 GLY B O 1
ATOM 1429 N N . SER B 1 63 ? 21.474 -20.048 2.340 1.00 63.17 63 SER B N 1
ATOM 1430 C CA . SER B 1 63 ? 21.338 -21.182 1.415 1.00 61.68 63 SER B CA 1
ATOM 1431 C C . SER B 1 63 ? 22.084 -20.952 0.087 1.00 58.32 63 SER B C 1
ATOM 1432 O O . SER B 1 63 ? 21.932 -21.725 -0.874 1.00 57.13 63 SER B O 1
ATOM 1435 N N . LYS B 1 64 ? 22.908 -19.899 0.066 1.00 56.25 64 LYS B N 1
ATOM 1436 C CA . LYS B 1 64 ? 23.723 -19.512 -1.097 1.00 53.39 64 LYS B CA 1
ATOM 1437 C C . LYS B 1 64 ? 22.894 -19.311 -2.392 1.00 51.50 64 LYS B C 1
ATOM 1438 O O . LYS B 1 64 ? 23.379 -19.537 -3.513 1.00 49.70 64 LYS B O 1
ATOM 1444 N N . SER B 1 65 ? 21.643 -18.891 -2.231 1.00 51.06 65 SER B N 1
ATOM 1445 C CA . SER B 1 65 ? 20.781 -18.698 -3.394 1.00 50.23 65 SER B CA 1
ATOM 1446 C C . SER B 1 65 ? 20.234 -17.279 -3.551 1.00 49.46 65 SER B C 1
ATOM 1447 O O . SER B 1 65 ? 20.251 -16.473 -2.611 1.00 50.49 65 SER B O 1
ATOM 1450 N N . PHE B 1 66 ? 19.779 -16.992 -4.766 1.00 47.64 66 PHE B N 1
ATOM 1451 C CA . PHE B 1 66 ? 19.279 -15.679 -5.145 1.00 46.73 66 PHE B CA 1
ATOM 1452 C C . PHE B 1 66 ? 18.401 -15.794 -6.375 1.00 45.78 66 PHE B C 1
ATOM 1453 O O . PHE B 1 66 ? 18.604 -16.658 -7.234 1.00 44.54 66 PHE B O 1
ATOM 1461 N N . SER B 1 67 ? 17.405 -14.928 -6.441 1.00 46.18 67 SER B N 1
ATOM 1462 C CA . SER B 1 67 ? 16.438 -15.000 -7.502 1.00 45.74 67 SER B CA 1
ATOM 1463 C C . SER B 1 67 ? 16.137 -13.626 -8.069 1.00 45.39 67 SER B C 1
ATOM 1464 O O . SER B 1 67 ? 16.383 -12.593 -7.427 1.00 46.02 67 SER B O 1
ATOM 1467 N N . LEU B 1 68 ? 15.606 -13.642 -9.285 1.00 44.22 68 LEU B N 1
ATOM 1468 C CA . LEU B 1 68 ? 15.140 -12.455 -9.956 1.00 43.94 68 LEU B CA 1
ATOM 1469 C C . LEU B 1 68 ? 13.717 -12.738 -10.372 1.00 44.16 68 LEU B C 1
ATOM 1470 O O . LEU B 1 68 ? 13.457 -13.728 -11.085 1.00 42.87 68 LEU B O 1
ATOM 1475 N N . ARG B 1 69 ? 12.799 -11.887 -9.917 1.00 44.91 69 ARG B N 1
ATOM 1476 C CA . ARG B 1 69 ? 11.431 -11.931 -10.398 1.00 45.36 69 ARG B CA 1
ATOM 1477 C C . ARG B 1 69 ? 11.194 -10.716 -11.293 1.00 44.93 69 ARG B C 1
ATOM 1478 O O . ARG B 1 69 ? 11.422 -9.562 -10.879 1.00 45.09 69 ARG B O 1
ATOM 1486 N N . ILE B 1 70 ? 10.759 -11.001 -12.524 1.00 42.66 70 ILE B N 1
ATOM 1487 C CA . ILE B 1 70 ? 10.395 -9.983 -13.489 1.00 42.63 70 ILE B CA 1
ATOM 1488 C C . ILE B 1 70 ? 8.880 -10.057 -13.674 1.00 43.44 70 ILE B C 1
ATOM 1489 O O . ILE B 1 70 ? 8.353 -11.093 -14.087 1.00 41.88 70 ILE B O 1
ATOM 1494 N N . SER B 1 71 ? 8.188 -8.969 -13.342 1.00 45.44 71 SER B N 1
ATOM 1495 C CA . SER B 1 71 ? 6.739 -8.899 -13.507 1.00 47.48 71 SER B CA 1
ATOM 1496 C C . SER B 1 71 ? 6.333 -8.065 -14.725 1.00 47.90 71 SER B C 1
ATOM 1497 O O . SER B 1 71 ? 7.160 -7.378 -15.328 1.00 47.61 71 SER B O 1
ATOM 1500 N N . ASP B 1 72 ? 5.057 -8.136 -15.084 1.00 49.58 72 ASP B N 1
ATOM 1501 C CA . ASP B 1 72 ? 4.513 -7.371 -16.211 1.00 50.99 72 ASP B CA 1
ATOM 1502 C C . ASP B 1 72 ? 5.294 -7.590 -17.534 1.00 49.11 72 ASP B C 1
ATOM 1503 O O . ASP B 1 72 ? 5.669 -6.636 -18.227 1.00 49.27 72 ASP B O 1
ATOM 1508 N N . LEU B 1 73 ? 5.530 -8.855 -17.869 1.00 46.92 73 LEU B N 1
ATOM 1509 C CA . LEU B 1 73 ? 6.309 -9.219 -19.061 1.00 45.61 73 LEU B CA 1
ATOM 1510 C C . LEU B 1 73 ? 5.678 -8.721 -20.359 1.00 46.31 73 LEU B C 1
ATOM 1511 O O . LEU B 1 73 ? 4.461 -8.730 -20.492 1.00 47.12 73 LEU B O 1
ATOM 1516 N N . ARG B 1 74 ? 6.520 -8.281 -21.299 1.00 46.65 74 ARG B N 1
ATOM 1517 C CA . ARG B 1 74 ? 6.099 -7.900 -22.664 1.00 47.86 74 ARG B CA 1
ATOM 1518 C C . ARG B 1 74 ? 6.901 -8.685 -23.687 1.00 46.39 74 ARG B C 1
ATOM 1519 O O . ARG B 1 74 ? 7.963 -9.213 -23.354 1.00 45.02 74 ARG B O 1
ATOM 1527 N N . VAL B 1 75 ? 6.416 -8.751 -24.933 1.00 46.61 75 VAL B N 1
ATOM 1528 C CA . VAL B 1 75 ? 7.150 -9.443 -26.009 1.00 46.12 75 VAL B CA 1
ATOM 1529 C C . VAL B 1 75 ? 8.625 -9.023 -26.056 1.00 46.20 75 VAL B C 1
ATOM 1530 O O . VAL B 1 75 ? 9.515 -9.871 -26.195 1.00 45.42 75 VAL B O 1
ATOM 1534 N N . GLU B 1 76 ? 8.872 -7.726 -25.873 1.00 46.61 76 GLU B N 1
ATOM 1535 C CA . GLU B 1 76 ? 10.223 -7.163 -25.905 1.00 46.85 76 GLU B CA 1
ATOM 1536 C C . GLU B 1 76 ? 11.158 -7.718 -24.819 1.00 44.57 76 GLU B C 1
ATOM 1537 O O . GLU B 1 76 ? 12.374 -7.596 -24.934 1.00 44.26 76 GLU B O 1
ATOM 1543 N N . ASP B 1 77 ? 10.596 -8.346 -23.784 1.00 43.32 77 ASP B N 1
ATOM 1544 C CA . ASP B 1 77 ? 11.404 -9.034 -22.755 1.00 41.45 77 ASP B CA 1
ATOM 1545 C C . ASP B 1 77 ? 11.989 -10.384 -23.181 1.00 39.29 77 ASP B C 1
ATOM 1546 O O . ASP B 1 77 ? 12.788 -10.966 -22.454 1.00 38.19 77 ASP B O 1
ATOM 1551 N N . SER B 1 78 ? 11.589 -10.892 -24.338 1.00 38.59 78 SER B N 1
ATOM 1552 C CA . SER B 1 78 ? 12.113 -12.182 -24.801 1.00 37.62 78 SER B CA 1
ATOM 1553 C C . SER B 1 78 ? 13.623 -12.092 -24.922 1.00 37.27 78 SER B C 1
ATOM 1554 O O . SER B 1 78 ? 14.152 -11.148 -25.506 1.00 38.16 78 SER B O 1
ATOM 1557 N N . GLY B 1 79 ? 14.313 -13.078 -24.369 1.00 36.50 79 GLY B N 1
ATOM 1558 C CA . GLY B 1 79 ? 15.769 -13.065 -24.377 1.00 36.08 79 GLY B CA 1
ATOM 1559 C C . GLY B 1 79 ? 16.373 -14.115 -23.472 1.00 35.40 79 GLY B C 1
ATOM 1560 O O . GLY B 1 79 ? 15.651 -14.888 -22.831 1.00 34.92 79 GLY B O 1
ATOM 1561 N N . THR B 1 80 ? 17.702 -14.160 -23.455 1.00 35.36 80 THR B N 1
ATOM 1562 C CA . THR B 1 80 ? 18.455 -15.046 -22.569 1.00 35.75 80 THR B CA 1
ATOM 1563 C C . THR B 1 80 ? 18.867 -14.257 -21.342 1.00 35.78 80 THR B C 1
ATOM 1564 O O . THR B 1 80 ? 19.522 -13.223 -21.458 1.00 36.22 80 THR B O 1
ATOM 1568 N N . TYR B 1 81 ? 18.451 -14.738 -20.177 1.00 36.22 81 TYR B N 1
ATOM 1569 C CA . TYR B 1 81 ? 18.754 -14.107 -18.900 1.00 36.71 81 TYR B CA 1
ATOM 1570 C C . TYR B 1 81 ? 19.789 -14.937 -18.193 1.00 37.06 81 TYR B C 1
ATOM 1571 O O . TYR B 1 81 ? 19.698 -16.165 -18.178 1.00 37.75 81 TYR B O 1
ATOM 1580 N N . LYS B 1 82 ? 20.781 -14.271 -17.608 1.00 38.36 82 LYS B N 1
ATOM 1581 C CA . LYS B 1 82 ? 21.826 -14.953 -16.855 1.00 38.69 82 LYS B CA 1
ATOM 1582 C C . LYS B 1 82 ? 22.084 -14.299 -15.504 1.00 39.17 82 LYS B C 1
ATOM 1583 O O . LYS B 1 82 ? 22.119 -13.070 -15.387 1.00 38.82 82 LYS B O 1
ATOM 1589 N N . CYS B 1 83 ? 22.273 -15.140 -14.494 1.00 39.33 83 CYS B N 1
ATOM 1590 C CA . CYS B 1 83 ? 22.717 -14.690 -13.179 1.00 40.20 83 CYS B CA 1
ATOM 1591 C C . CYS B 1 83 ? 24.215 -14.909 -13.028 1.00 40.98 83 CYS B C 1
ATOM 1592 O O . CYS B 1 83 ? 24.811 -15.732 -13.732 1.00 40.88 83 CYS B O 1
ATOM 1595 N N . GLN B 1 84 ? 24.817 -14.175 -12.099 1.00 41.98 84 GLN B N 1
ATOM 1596 C CA . GLN B 1 84 ? 26.199 -14.411 -11.737 1.00 42.89 84 GLN B CA 1
ATOM 1597 C C . GLN B 1 84 ? 26.386 -14.295 -10.227 1.00 43.72 84 GLN B C 1
ATOM 1598 O O . GLN B 1 84 ? 25.871 -13.363 -9.599 1.00 43.72 84 GLN B O 1
ATOM 1604 N N . ALA B 1 85 ? 27.096 -15.272 -9.658 1.00 43.98 85 ALA B N 1
ATOM 1605 C CA . ALA B 1 85 ? 27.460 -15.264 -8.259 1.00 44.98 85 ALA B CA 1
ATOM 1606 C C . ALA B 1 85 ? 28.877 -14.733 -8.109 1.00 45.67 85 ALA B C 1
ATOM 1607 O O . ALA B 1 85 ? 29.778 -15.149 -8.845 1.00 46.30 85 ALA B O 1
ATOM 1609 N N . PHE B 1 86 ? 29.069 -13.810 -7.169 1.00 46.01 86 PHE B N 1
ATOM 1610 C CA . PHE B 1 86 ? 30.409 -13.335 -6.826 1.00 46.30 86 PHE B CA 1
ATOM 1611 C C . PHE B 1 86 ? 30.783 -13.845 -5.457 1.00 46.89 86 PHE B C 1
ATOM 1612 O O . PHE B 1 86 ? 29.942 -13.917 -4.552 1.00 47.37 86 PHE B O 1
ATOM 1620 N N . TYR B 1 87 ? 32.050 -14.224 -5.322 1.00 46.81 87 TYR B N 1
ATOM 1621 C CA . TYR B 1 87 ? 32.528 -14.866 -4.106 1.00 47.37 87 TYR B CA 1
ATOM 1622 C C . TYR B 1 87 ? 34.019 -14.626 -3.877 1.00 47.41 87 TYR B C 1
ATOM 1623 O O . TYR B 1 87 ? 34.733 -14.140 -4.765 1.00 46.62 87 TYR B O 1
ATOM 1632 N N . VAL B 1 88 ? 34.469 -15.017 -2.689 1.00 47.59 88 VAL B N 1
ATOM 1633 C CA . VAL B 1 88 ? 35.798 -14.717 -2.209 1.00 48.33 88 VAL B CA 1
ATOM 1634 C C . VAL B 1 88 ? 36.445 -15.982 -1.615 1.00 49.01 88 VAL B C 1
ATOM 1635 O O . VAL B 1 88 ? 35.789 -16.766 -0.924 1.00 50.06 88 VAL B O 1
ATOM 1639 N N . PHE B 1 89 ? 37.720 -16.194 -1.932 1.00 48.76 89 PHE B N 1
ATOM 1640 C CA . PHE B 1 89 ? 38.511 -17.279 -1.347 1.00 49.14 89 PHE B CA 1
ATOM 1641 C C . PHE B 1 89 ? 39.972 -16.864 -1.217 1.00 49.26 89 PHE B C 1
ATOM 1642 O O . PHE B 1 89 ? 40.443 -15.938 -1.895 1.00 47.31 89 PHE B O 1
ATOM 1650 N N . PHE B 1 90 ? 40.685 -17.546 -0.334 1.00 50.33 90 PHE B N 1
ATOM 1651 C CA . PHE B 1 90 ? 42.061 -17.194 -0.064 1.00 51.11 90 PHE B CA 1
ATOM 1652 C C . PHE B 1 90 ? 43.001 -17.758 -1.121 1.00 50.94 90 PHE B C 1
ATOM 1653 O O . PHE B 1 90 ? 42.800 -18.867 -1.612 1.00 51.27 90 PHE B O 1
ATOM 1661 N N . ALA B 1 91 ? 44.011 -16.966 -1.475 1.00 50.84 91 ALA B N 1
ATOM 1662 C CA . ALA B 1 91 ? 45.015 -17.339 -2.476 1.00 52.14 91 ALA B CA 1
ATOM 1663 C C . ALA B 1 91 ? 45.771 -18.619 -2.130 1.00 54.76 91 ALA B C 1
ATOM 1664 O O . ALA B 1 91 ? 46.027 -19.451 -3.006 1.00 54.34 91 ALA B O 1
ATOM 1666 N N . GLU B 1 92 ? 46.113 -18.781 -0.854 1.00 57.31 92 GLU B N 1
ATOM 1667 C CA . GLU B 1 92 ? 46.912 -19.936 -0.442 1.00 61.91 92 GLU B CA 1
ATOM 1668 C C . GLU B 1 92 ? 46.143 -21.257 -0.352 1.00 64.20 92 GLU B C 1
ATOM 1669 O O . GLU B 1 92 ? 46.750 -22.291 -0.112 1.00 66.30 92 GLU B O 1
ATOM 1675 N N . ASP B 1 93 ? 44.827 -21.233 -0.573 1.00 65.24 93 ASP B N 1
ATOM 1676 C CA . ASP B 1 93 ? 44.046 -22.475 -0.565 1.00 68.63 93 ASP B CA 1
ATOM 1677 C C . ASP B 1 93 ? 44.484 -23.388 -1.706 1.00 70.75 93 ASP B C 1
ATOM 1678 O O . ASP B 1 93 ? 44.829 -22.920 -2.796 1.00 70.34 93 ASP B O 1
ATOM 1683 N N . VAL B 1 94 ? 44.485 -24.688 -1.433 1.00 74.10 94 VAL B N 1
ATOM 1684 C CA . VAL B 1 94 ? 44.858 -25.695 -2.421 1.00 76.81 94 VAL B CA 1
ATOM 1685 C C . VAL B 1 94 ? 43.758 -26.765 -2.479 1.00 78.52 94 VAL B C 1
ATOM 1686 O O . VAL B 1 94 ? 42.871 -26.789 -1.621 1.00 78.46 94 VAL B O 1
ATOM 1690 N N . GLY B 1 95 ? 43.796 -27.611 -3.508 1.00 80.54 95 GLY B N 1
ATOM 1691 C CA . GLY B 1 95 ? 42.914 -28.777 -3.607 1.00 82.88 95 GLY B CA 1
ATOM 1692 C C . GLY B 1 95 ? 41.455 -28.491 -3.929 1.00 81.69 95 GLY B C 1
ATOM 1693 O O . GLY B 1 95 ? 40.599 -29.365 -3.785 1.00 82.84 95 GLY B O 1
ATOM 1694 N N . SER B 1 96 ? 41.165 -27.271 -4.369 1.00 79.73 96 SER B N 1
ATOM 1695 C CA . SER B 1 96 ? 39.793 -26.893 -4.690 1.00 78.65 96 SER B CA 1
ATOM 1696 C C . SER B 1 96 ? 39.696 -26.028 -5.939 1.00 76.95 96 SER B C 1
ATOM 1697 O O . SER B 1 96 ? 40.670 -25.376 -6.330 1.00 76.79 96 SER B O 1
ATOM 1700 N N . ASN B 1 97 ? 38.509 -26.041 -6.548 1.00 76.17 97 ASN B N 1
ATOM 1701 C CA . ASN B 1 97 ? 38.155 -25.172 -7.675 1.00 74.48 97 ASN B CA 1
ATOM 1702 C C . ASN B 1 97 ? 38.656 -23.731 -7.554 1.00 72.50 97 ASN B C 1
ATOM 1703 O O . ASN B 1 97 ? 38.713 -23.165 -6.452 1.00 72.40 97 ASN B O 1
ATOM 1708 N N . LYS B 1 98 ? 39.032 -23.152 -8.690 1.00 71.19 98 LYS B N 1
ATOM 1709 C CA . LYS B 1 98 ? 39.337 -21.728 -8.754 1.00 68.76 98 LYS B CA 1
ATOM 1710 C C . LYS B 1 98 ? 38.139 -21.033 -9.378 1.00 66.25 98 LYS B C 1
ATOM 1711 O O . LYS B 1 98 ? 37.670 -19.999 -8.876 1.00 65.40 98 LYS B O 1
ATOM 1717 N N . GLY B 1 99 ? 37.633 -21.623 -10.463 1.00 65.12 99 GLY B N 1
ATOM 1718 C CA . GLY B 1 99 ? 36.622 -20.976 -11.301 1.00 61.62 99 GLY B CA 1
ATOM 1719 C C . GLY B 1 99 ? 37.273 -19.833 -12.063 1.00 59.72 99 GLY B C 1
ATOM 1720 O O . GLY B 1 99 ? 38.502 -19.805 -12.225 1.00 60.61 99 GLY B O 1
ATOM 1721 N N . ALA B 1 100 ? 36.459 -18.890 -12.534 1.00 56.88 100 ALA B N 1
ATOM 1722 C CA . ALA B 1 100 ? 36.990 -17.683 -13.171 1.00 54.94 100 ALA B CA 1
ATOM 1723 C C . ALA B 1 100 ? 37.422 -16.688 -12.095 1.00 52.76 100 ALA B C 1
ATOM 1724 O O . ALA B 1 100 ? 36.617 -16.272 -11.248 1.00 51.95 100 ALA B O 1
ATOM 1726 N N . ILE B 1 101 ? 38.690 -16.309 -12.111 1.00 51.40 101 ILE B N 1
ATOM 1727 C CA . ILE B 1 101 ? 39.125 -15.290 -11.160 1.00 49.24 101 ILE B CA 1
ATOM 1728 C C . ILE B 1 101 ? 38.906 -13.878 -11.738 1.00 46.97 101 ILE B C 1
ATOM 1729 O O . ILE B 1 101 ? 39.256 -13.594 -12.889 1.00 46.79 101 ILE B O 1
ATOM 1734 N N . ILE B 1 102 ? 38.256 -13.041 -10.933 1.00 44.43 102 ILE B N 1
ATOM 1735 C CA . ILE B 1 102 ? 37.896 -11.655 -11.271 1.00 43.16 102 ILE B CA 1
ATOM 1736 C C . ILE B 1 102 ? 39.027 -10.674 -10.886 1.00 41.80 102 ILE B C 1
ATOM 1737 O O . ILE B 1 102 ? 39.321 -9.721 -11.607 1.00 41.68 102 ILE B O 1
ATOM 1742 N N . GLY B 1 103 ? 39.667 -10.925 -9.755 1.00 40.40 103 GLY B N 1
ATOM 1743 C CA . GLY B 1 103 ? 40.770 -10.070 -9.303 1.00 38.72 103 GLY B CA 1
ATOM 1744 C C . GLY B 1 103 ? 41.471 -10.643 -8.096 1.00 37.61 103 GLY B C 1
ATOM 1745 O O . GLY B 1 103 ? 41.022 -11.652 -7.543 1.00 37.45 103 GLY B O 1
ATOM 1746 N N . LEU B 1 104 ? 42.572 -9.995 -7.701 1.00 36.29 104 LEU B N 1
ATOM 1747 C CA . LEU B 1 104 ? 43.322 -10.339 -6.506 1.00 35.34 104 LEU B CA 1
ATOM 1748 C C . LEU B 1 104 ? 43.381 -9.094 -5.622 1.00 34.97 104 LEU B C 1
ATOM 1749 O O . LEU B 1 104 ? 43.821 -8.048 -6.063 1.00 35.26 104 LEU B O 1
ATOM 1754 N N . MET B 1 105 ? 42.926 -9.225 -4.381 1.00 34.99 105 MET B N 1
ATOM 1755 C CA . MET B 1 105 ? 42.976 -8.140 -3.388 1.00 35.67 105 MET B CA 1
ATOM 1756 C C . MET B 1 105 ? 44.199 -8.295 -2.510 1.00 36.42 105 MET B C 1
ATOM 1757 O O . MET B 1 105 ? 44.521 -9.407 -2.096 1.00 37.26 105 MET B O 1
ATOM 1762 N N . VAL B 1 106 ? 44.872 -7.190 -2.206 1.00 36.85 106 VAL B N 1
ATOM 1763 C CA . VAL B 1 106 ? 45.955 -7.212 -1.235 1.00 38.11 106 VAL B CA 1
ATOM 1764 C C . VAL B 1 106 ? 45.414 -7.793 0.089 1.00 39.69 106 VAL B C 1
ATOM 1765 O O . VAL B 1 106 ? 44.299 -7.460 0.506 1.00 39.21 106 VAL B O 1
ATOM 1769 N N . GLY B 1 107 ? 46.201 -8.670 0.718 1.00 40.43 107 GLY B N 1
ATOM 1770 C CA . GLY B 1 107 ? 45.750 -9.445 1.874 1.00 42.53 107 GLY B CA 1
ATOM 1771 C C . GLY B 1 107 ? 45.435 -10.905 1.557 1.00 43.42 107 GLY B C 1
ATOM 1772 O O . GLY B 1 107 ? 45.082 -11.663 2.455 1.00 44.76 107 GLY B O 1
ATOM 1773 N N . GLY B 1 108 ? 45.529 -11.292 0.281 1.00 43.10 108 GLY B N 1
ATOM 1774 C CA . GLY B 1 108 ? 45.480 -12.705 -0.113 1.00 43.81 108 GLY B CA 1
ATOM 1775 C C . GLY B 1 108 ? 44.102 -13.198 -0.515 1.00 43.44 108 GLY B C 1
ATOM 1776 O O . GLY B 1 108 ? 43.862 -14.398 -0.616 1.00 44.01 108 GLY B O 1
ATOM 1777 N N . VAL B 1 109 ? 43.193 -12.263 -0.754 1.00 42.82 109 VAL B N 1
ATOM 1778 C CA . VAL B 1 109 ? 41.819 -12.581 -1.068 1.00 42.15 109 VAL B CA 1
ATOM 1779 C C . VAL B 1 109 ? 41.612 -12.527 -2.575 1.00 41.64 109 VAL B C 1
ATOM 1780 O O . VAL B 1 109 ? 41.847 -11.490 -3.207 1.00 41.39 109 VAL B O 1
ATOM 1784 N N . VAL B 1 110 ? 41.218 -13.652 -3.164 1.00 41.26 110 VAL B N 1
ATOM 1785 C CA . VAL B 1 110 ? 40.900 -13.652 -4.589 1.00 40.62 110 VAL B CA 1
ATOM 1786 C C . VAL B 1 110 ? 39.388 -13.604 -4.826 1.00 40.57 110 VAL B C 1
ATOM 1787 O O . VAL B 1 110 ? 38.606 -14.209 -4.077 1.00 40.40 110 VAL B O 1
ATOM 1791 N N . ILE B 1 111 ? 38.992 -12.834 -5.832 1.00 40.57 111 ILE B N 1
ATOM 1792 C CA . ILE B 1 111 ? 37.590 -12.666 -6.183 1.00 40.43 111 ILE B CA 1
ATOM 1793 C C . ILE B 1 111 ? 37.305 -13.561 -7.367 1.00 41.05 111 ILE B C 1
ATOM 1794 O O . ILE B 1 111 ? 38.028 -13.547 -8.370 1.00 40.55 111 ILE B O 1
ATOM 1799 N N . GLY B 1 112 ? 36.265 -14.370 -7.217 1.00 42.05 112 GLY B N 1
ATOM 1800 C CA . GLY B 1 112 ? 35.792 -15.232 -8.280 1.00 43.46 112 GLY B CA 1
ATOM 1801 C C . GLY B 1 112 ? 34.355 -14.888 -8.618 1.00 44.00 112 GLY B C 1
ATOM 1802 O O . GLY B 1 112 ? 33.670 -14.179 -7.860 1.00 44.23 112 GLY B O 1
ATOM 1803 N N . GLY B 1 113 ? 33.921 -15.391 -9.768 1.00 45.22 113 GLY B N 1
ATOM 1804 C CA . GLY B 1 113 ? 32.556 -15.258 -10.256 1.00 45.53 113 GLY B CA 1
ATOM 1805 C C . GLY B 1 113 ? 32.192 -16.498 -11.057 1.00 46.85 113 GLY B C 1
ATOM 1806 O O . GLY B 1 113 ? 33.030 -17.058 -11.768 1.00 47.45 113 GLY B O 1
ATOM 1807 N N . GLU B 1 114 ? 30.947 -16.946 -10.915 1.00 47.36 114 GLU B N 1
ATOM 1808 C CA . GLU B 1 114 ? 30.414 -18.050 -11.719 1.00 48.20 114 GLU B CA 1
ATOM 1809 C C . GLU B 1 114 ? 29.039 -17.661 -12.251 1.00 47.11 114 GLU B C 1
ATOM 1810 O O . GLU B 1 114 ? 28.187 -17.214 -11.486 1.00 46.44 114 GLU B O 1
ATOM 1816 N N . LYS B 1 115 ? 28.832 -17.852 -13.558 1.00 46.98 115 LYS B N 1
ATOM 1817 C CA . LYS B 1 115 ? 27.549 -17.601 -14.227 1.00 45.99 115 LYS B CA 1
ATOM 1818 C C . LYS B 1 115 ? 26.673 -18.859 -14.322 1.00 45.11 115 LYS B C 1
ATOM 1819 O O . LYS B 1 115 ? 27.175 -19.970 -14.558 1.00 45.12 115 LYS B O 1
ATOM 1825 N N . GLY B 1 116 ? 25.364 -18.675 -14.134 1.00 43.20 116 GLY B N 1
ATOM 1826 C CA . GLY B 1 116 ? 24.383 -19.725 -14.401 1.00 42.00 116 GLY B CA 1
ATOM 1827 C C . GLY B 1 116 ? 24.301 -19.977 -15.898 1.00 41.11 116 GLY B C 1
ATOM 1828 O O . GLY B 1 116 ? 24.779 -19.157 -16.693 1.00 40.44 116 GLY B O 1
ATOM 1829 N N . ALA B 1 117 ? 23.679 -21.087 -16.289 1.00 40.63 117 ALA B N 1
ATOM 1830 C CA . ALA B 1 117 ? 23.689 -21.514 -17.692 1.00 40.43 117 ALA B CA 1
ATOM 1831 C C . ALA B 1 117 ? 22.688 -20.749 -18.577 1.00 39.17 117 ALA B C 1
ATOM 1832 O O . ALA B 1 117 ? 22.718 -20.885 -19.794 1.00 38.61 117 ALA B O 1
ATOM 1834 N N . GLY B 1 118 ? 21.800 -19.970 -17.955 1.00 37.53 118 GLY B N 1
ATOM 1835 C CA . GLY B 1 118 ? 20.869 -19.122 -18.679 1.00 36.58 118 GLY B CA 1
ATOM 1836 C C . GLY B 1 118 ? 19.426 -19.606 -18.692 1.00 36.24 118 GLY B C 1
ATOM 1837 O O . GLY B 1 118 ? 19.149 -20.790 -18.515 1.00 37.17 118 GLY B O 1
ATOM 1838 N N . THR B 1 119 ? 18.513 -18.667 -18.906 1.00 34.82 119 THR B N 1
ATOM 1839 C CA . THR B 1 119 ? 17.096 -18.939 -19.033 1.00 33.72 119 THR B CA 1
ATOM 1840 C C . THR B 1 119 ? 16.691 -18.324 -20.367 1.00 33.55 119 THR B C 1
ATOM 1841 O O . THR B 1 119 ? 16.790 -17.099 -20.543 1.00 33.32 119 THR B O 1
ATOM 1845 N N . ALA B 1 120 ? 16.268 -19.165 -21.306 1.00 33.06 120 ALA B N 1
ATOM 1846 C CA . ALA B 1 120 ? 15.761 -18.686 -22.586 1.00 32.71 120 ALA B CA 1
ATOM 1847 C C . ALA B 1 120 ? 14.271 -18.393 -22.419 1.00 32.26 120 ALA B C 1
ATOM 1848 O O . ALA B 1 120 ? 13.456 -19.314 -22.430 1.00 31.73 120 ALA B O 1
ATOM 1850 N N . LEU B 1 121 ? 13.928 -17.110 -22.260 1.00 31.39 121 LEU B N 1
ATOM 1851 C CA . LEU B 1 121 ? 12.543 -16.680 -22.084 1.00 31.83 121 LEU B CA 1
ATOM 1852 C C . LEU B 1 121 ? 11.929 -16.211 -23.394 1.00 32.46 121 LEU B C 1
ATOM 1853 O O . LEU B 1 121 ? 12.471 -15.322 -24.048 1.00 33.64 121 LEU B O 1
ATOM 1858 N N . THR B 1 122 ? 10.798 -16.796 -23.773 1.00 32.91 122 THR B N 1
ATOM 1859 C CA . THR B 1 122 ? 9.991 -16.220 -24.847 1.00 33.71 122 THR B CA 1
ATOM 1860 C C . THR B 1 122 ? 8.664 -15.709 -24.271 1.00 34.00 122 THR B C 1
ATOM 1861 O O . THR B 1 122 ? 7.933 -16.454 -23.600 1.00 32.84 122 THR B O 1
ATOM 1865 N N . VAL B 1 123 ? 8.354 -14.444 -24.543 1.00 35.16 123 VAL B N 1
ATOM 1866 C CA . VAL B 1 123 ? 7.075 -13.870 -24.110 1.00 36.26 123 VAL B CA 1
ATOM 1867 C C . VAL B 1 123 ? 6.130 -13.750 -25.314 1.00 38.06 123 VAL B C 1
ATOM 1868 O O . VAL B 1 123 ? 6.502 -13.169 -26.338 1.00 38.05 123 VAL B O 1
ATOM 1872 N N . LYS B 1 124 ? 4.918 -14.300 -25.171 1.00 39.59 124 LYS B N 1
ATOM 1873 C CA . LYS B 1 124 ? 3.937 -14.392 -26.267 1.00 42.41 124 LYS B CA 1
ATOM 1874 C C . LYS B 1 124 ? 2.605 -13.680 -25.944 1.00 44.93 124 LYS B C 1
ATOM 1875 O O . LYS B 1 124 ? 2.099 -13.774 -24.828 1.00 45.72 124 LYS B O 1
ATOM 1881 N N . ALA B 1 125 ? 2.027 -13.004 -26.933 1.00 48.13 125 ALA B N 1
ATOM 1882 C CA . ALA B 1 125 ? 0.679 -12.419 -26.788 1.00 51.21 125 ALA B CA 1
ATOM 1883 C C . ALA B 1 125 ? -0.365 -13.500 -26.488 1.00 52.31 125 ALA B C 1
ATOM 1884 O O . ALA B 1 125 ? -0.281 -14.609 -27.015 1.00 51.94 125 ALA B O 1
ATOM 1886 N N . ALA B 1 126 ? -1.326 -13.165 -25.624 1.00 55.17 126 ALA B N 1
ATOM 1887 C CA . ALA B 1 126 ? -2.395 -14.085 -25.181 1.00 56.40 126 ALA B CA 1
ATOM 1888 C C . ALA B 1 126 ? -3.146 -14.745 -26.328 1.00 56.59 126 ALA B C 1
ATOM 1889 O O . ALA B 1 126 ? -3.481 -14.092 -27.311 1.00 57.82 126 ALA B O 1
ATOM 1891 N N . ALA C 1 1 ? 47.736 12.128 -3.350 1.00 35.04 1 ALA C N 1
ATOM 1892 C CA . ALA C 1 1 ? 46.415 12.631 -2.887 1.00 36.07 1 ALA C CA 1
ATOM 1893 C C . ALA C 1 1 ? 46.268 12.380 -1.385 1.00 35.68 1 ALA C C 1
ATOM 1894 O O . ALA C 1 1 ? 47.086 11.678 -0.778 1.00 35.48 1 ALA C O 1
ATOM 1896 N N . TRP C 1 2 ? 45.240 12.964 -0.782 1.00 35.82 2 TRP C N 1
ATOM 1897 C CA . TRP C 1 2 ? 44.962 12.732 0.634 1.00 35.90 2 TRP C CA 1
ATOM 1898 C C . TRP C 1 2 ? 43.487 12.932 0.924 1.00 35.68 2 TRP C C 1
ATOM 1899 O O . TRP C 1 2 ? 42.795 13.641 0.187 1.00 36.47 2 TRP C O 1
ATOM 1910 N N . VAL C 1 3 ? 43.001 12.274 1.967 1.00 35.20 3 VAL C N 1
ATOM 1911 C CA . VAL C 1 3 ? 41.637 12.499 2.436 1.00 34.80 3 VAL C CA 1
ATOM 1912 C C . VAL C 1 3 ? 41.699 13.432 3.639 1.00 35.49 3 VAL C C 1
ATOM 1913 O O . VAL C 1 3 ? 42.437 13.177 4.600 1.00 34.99 3 VAL C O 1
ATOM 1917 N N . ASP C 1 4 ? 40.938 14.522 3.537 1.00 35.84 4 ASP C N 1
ATOM 1918 C CA . ASP C 1 4 ? 40.831 15.557 4.554 1.00 36.31 4 ASP C CA 1
ATOM 1919 C C . ASP C 1 4 ? 39.590 15.223 5.378 1.00 35.89 4 ASP C C 1
ATOM 1920 O O . ASP C 1 4 ? 38.461 15.501 4.962 1.00 36.31 4 ASP C O 1
ATOM 1925 N N . GLN C 1 5 ? 39.795 14.572 6.517 1.00 35.56 5 GLN C N 1
ATOM 1926 C CA . GLN C 1 5 ? 38.694 14.171 7.389 1.00 34.84 5 GLN C CA 1
ATOM 1927 C C . GLN C 1 5 ? 38.544 15.181 8.527 1.00 35.27 5 GLN C C 1
ATOM 1928 O O . GLN C 1 5 ? 39.506 15.441 9.235 1.00 36.30 5 GLN C O 1
ATOM 1934 N N . THR C 1 6 ? 37.343 15.729 8.696 1.00 35.34 6 THR C N 1
ATOM 1935 C CA . THR C 1 6 ? 37.034 16.671 9.774 1.00 36.07 6 THR C CA 1
ATOM 1936 C C . THR C 1 6 ? 35.703 16.274 10.444 1.00 36.37 6 THR C C 1
ATOM 1937 O O . THR C 1 6 ? 34.798 15.766 9.769 1.00 35.38 6 THR C O 1
ATOM 1941 N N . PRO C 1 7 ? 35.574 16.491 11.775 1.00 36.63 7 PRO C N 1
ATOM 1942 C CA . PRO C 1 7 ? 36.588 17.049 12.670 1.00 37.83 7 PRO C CA 1
ATOM 1943 C C . PRO C 1 7 ? 37.549 15.978 13.171 1.00 37.87 7 PRO C C 1
ATOM 1944 O O . PRO C 1 7 ? 37.218 14.792 13.185 1.00 37.84 7 PRO C O 1
ATOM 1948 N N . ARG C 1 8 ? 38.716 16.404 13.616 1.00 38.61 8 ARG C N 1
ATOM 1949 C CA . ARG C 1 8 ? 39.697 15.471 14.110 1.00 39.16 8 ARG C CA 1
ATOM 1950 C C . ARG C 1 8 ? 39.298 14.949 15.487 1.00 39.11 8 ARG C C 1
ATOM 1951 O O . ARG C 1 8 ? 39.584 13.796 15.844 1.00 38.52 8 ARG C O 1
ATOM 1959 N N . THR C 1 9 ? 38.611 15.791 16.250 1.00 38.83 9 THR C N 1
ATOM 1960 C CA . THR C 1 9 ? 38.113 15.375 17.554 1.00 39.26 9 THR C CA 1
ATOM 1961 C C . THR C 1 9 ? 36.673 15.832 17.728 1.00 38.00 9 THR C C 1
ATOM 1962 O O . THR C 1 9 ? 36.262 16.862 17.177 1.00 37.56 9 THR C O 1
ATOM 1966 N N . ALA C 1 10 ? 35.901 15.053 18.469 1.00 36.90 10 ALA C N 1
ATOM 1967 C CA . ALA C 1 10 ? 34.538 15.455 18.791 1.00 36.66 10 ALA C CA 1
ATOM 1968 C C . ALA C 1 10 ? 34.185 15.028 20.200 1.00 36.88 10 ALA C C 1
ATOM 1969 O O . ALA C 1 10 ? 34.473 13.901 20.600 1.00 37.16 10 ALA C O 1
ATOM 1971 N N . THR C 1 11 ? 33.584 15.949 20.943 1.00 36.47 11 THR C N 1
ATOM 1972 C CA . THR C 1 11 ? 33.159 15.700 22.312 1.00 37.16 11 THR C CA 1
ATOM 1973 C C . THR C 1 11 ? 31.673 15.980 22.334 1.00 35.89 11 THR C C 1
ATOM 1974 O O . THR C 1 11 ? 31.257 17.137 22.320 1.00 36.77 11 THR C O 1
ATOM 1978 N N . LYS C 1 12 ? 30.876 14.924 22.350 1.00 35.08 12 LYS C N 1
ATOM 1979 C CA . LYS C 1 12 ? 29.432 15.048 22.209 1.00 33.81 12 LYS C CA 1
ATOM 1980 C C . LYS C 1 12 ? 28.728 14.553 23.452 1.00 34.30 12 LYS C C 1
ATOM 1981 O O . LYS C 1 12 ? 29.301 13.789 24.239 1.00 34.66 12 LYS C O 1
ATOM 1987 N N . GLU C 1 13 ? 27.478 14.991 23.610 1.00 33.13 13 GLU C N 1
ATOM 1988 C CA . GLU C 1 13 ? 26.604 14.508 24.651 1.00 33.52 13 GLU C CA 1
ATOM 1989 C C . GLU C 1 13 ? 25.673 13.450 24.078 1.00 34.04 13 GLU C C 1
ATOM 1990 O O . GLU C 1 13 ? 25.372 13.455 22.877 1.00 32.97 13 GLU C O 1
ATOM 1996 N N . THR C 1 14 ? 25.208 12.539 24.930 1.00 34.78 14 THR C N 1
ATOM 1997 C CA . THR C 1 14 ? 24.218 11.568 24.500 1.00 35.47 14 THR C CA 1
ATOM 1998 C C . THR C 1 14 ? 23.025 12.351 23.918 1.00 34.87 14 THR C C 1
ATOM 1999 O O . THR C 1 14 ? 22.630 13.388 24.463 1.00 34.50 14 THR C O 1
ATOM 2003 N N . GLY C 1 15 ? 22.487 11.883 22.793 1.00 33.93 15 GLY C N 1
ATOM 2004 C CA . GLY C 1 15 ? 21.379 12.592 22.130 1.00 33.66 15 GLY C CA 1
ATOM 2005 C C . GLY C 1 15 ? 21.773 13.542 21.000 1.00 33.07 15 GLY C C 1
ATOM 2006 O O . GLY C 1 15 ? 20.944 13.851 20.138 1.00 34.17 15 GLY C O 1
ATOM 2007 N N . GLU C 1 16 ? 23.010 14.036 21.002 1.00 32.32 16 GLU C N 1
ATOM 2008 C CA . GLU C 1 16 ? 23.511 14.882 19.902 1.00 32.07 16 GLU C CA 1
ATOM 2009 C C . GLU C 1 16 ? 23.778 14.037 18.658 1.00 32.38 16 GLU C C 1
ATOM 2010 O O . GLU C 1 16 ? 23.702 12.810 18.708 1.00 32.90 16 GLU C O 1
ATOM 2016 N N . SER C 1 17 ? 24.068 14.704 17.550 1.00 32.62 17 SER C N 1
ATOM 2017 C CA . SER C 1 17 ? 24.524 14.037 16.338 1.00 33.22 17 SER C CA 1
ATOM 2018 C C . SER C 1 17 ? 25.945 14.433 16.030 1.00 33.16 17 SER C C 1
ATOM 2019 O O . SER C 1 17 ? 26.427 15.450 16.511 1.00 32.45 17 SER C O 1
ATOM 2022 N N . LEU C 1 18 ? 26.586 13.635 15.183 1.00 33.31 18 LEU C N 1
ATOM 2023 C CA . LEU C 1 18 ? 27.912 13.933 14.669 1.00 34.09 18 LEU C CA 1
ATOM 2024 C C . LEU C 1 18 ? 27.930 13.731 13.155 1.00 33.14 18 LEU C C 1
ATOM 2025 O O . LEU C 1 18 ? 27.443 12.714 12.666 1.00 32.87 18 LEU C O 1
ATOM 2030 N N . THR C 1 19 ? 28.481 14.705 12.438 1.00 33.06 19 THR C N 1
ATOM 2031 C CA . THR C 1 19 ? 28.746 14.587 11.003 1.00 33.34 19 THR C CA 1
ATOM 2032 C C . THR C 1 19 ? 30.254 14.629 10.802 1.00 33.42 19 THR C C 1
ATOM 2033 O O . THR C 1 19 ? 30.928 15.567 11.239 1.00 33.80 19 THR C O 1
ATOM 2037 N N . ILE C 1 20 ? 30.790 13.575 10.197 1.00 32.35 20 ILE C N 1
ATOM 2038 C CA . ILE C 1 20 ? 32.182 13.573 9.782 1.00 32.12 20 ILE C CA 1
ATOM 2039 C C . ILE C 1 20 ? 32.204 13.862 8.300 1.00 32.73 20 ILE C C 1
ATOM 2040 O O . ILE C 1 20 ? 31.485 13.210 7.542 1.00 32.82 20 ILE C O 1
ATOM 2045 N N . ASN C 1 21 ? 32.992 14.851 7.886 1.00 33.21 21 ASN C N 1
ATOM 2046 C CA . ASN C 1 21 ? 33.195 15.100 6.452 1.00 34.56 21 ASN C CA 1
ATOM 2047 C C . ASN C 1 21 ? 34.547 14.611 5.975 1.00 34.26 21 ASN C C 1
ATOM 2048 O O . ASN C 1 21 ? 35.534 14.762 6.672 1.00 33.82 21 ASN C O 1
ATOM 2053 N N . CYS C 1 22 ? 34.573 14.028 4.779 1.00 35.10 22 CYS C N 1
ATOM 2054 C CA . CYS C 1 22 ? 35.814 13.577 4.153 1.00 35.84 22 CYS C CA 1
ATOM 2055 C C . CYS C 1 22 ? 35.850 14.038 2.696 1.00 36.53 22 CYS C C 1
ATOM 2056 O O . CYS C 1 22 ? 34.864 13.910 1.966 1.00 36.28 22 CYS C O 1
ATOM 2059 N N . VAL C 1 23 ? 36.986 14.576 2.279 1.00 37.29 23 VAL C N 1
ATOM 2060 C CA . VAL C 1 23 ? 37.147 14.967 0.890 1.00 38.36 23 VAL C CA 1
ATOM 2061 C C . VAL C 1 23 ? 38.473 14.446 0.355 1.00 38.00 23 VAL C C 1
ATOM 2062 O O . VAL C 1 23 ? 39.523 14.584 0.997 1.00 37.44 23 VAL C O 1
ATOM 2066 N N . LEU C 1 24 ? 38.396 13.827 -0.821 1.00 37.45 24 LEU C N 1
ATOM 2067 C CA . LEU C 1 24 ? 39.554 13.326 -1.512 1.00 37.63 24 LEU C CA 1
ATOM 2068 C C . LEU C 1 24 ? 40.171 14.530 -2.205 1.00 38.80 24 LEU C C 1
ATOM 2069 O O . LEU C 1 24 ? 39.587 15.065 -3.161 1.00 39.27 24 LEU C O 1
ATOM 2074 N N . ARG C 1 25 ? 41.336 14.961 -1.721 1.00 38.71 25 ARG C N 1
ATOM 2075 C CA . ARG C 1 25 ? 41.994 16.156 -2.236 1.00 39.53 25 ARG C CA 1
ATOM 2076 C C . ARG C 1 25 ? 43.214 15.822 -3.097 1.00 39.63 25 ARG C C 1
ATOM 2077 O O . ARG C 1 25 ? 43.966 14.876 -2.794 1.00 38.36 25 ARG C O 1
ATOM 2085 N N . ASP C 1 26 ? 43.387 16.610 -4.164 1.00 39.41 26 ASP C N 1
ATOM 2086 C CA . ASP C 1 26 ? 44.542 16.525 -5.083 1.00 39.69 26 ASP C CA 1
ATOM 2087 C C . ASP C 1 26 ? 44.739 15.155 -5.721 1.00 38.76 26 ASP C C 1
ATOM 2088 O O . ASP C 1 26 ? 45.866 14.664 -5.846 1.00 38.53 26 ASP C O 1
ATOM 2093 N N . ALA C 1 27 ? 43.635 14.537 -6.124 1.00 38.27 27 ALA C N 1
ATOM 2094 C CA . ALA C 1 27 ? 43.684 13.210 -6.720 1.00 37.89 27 ALA C CA 1
ATOM 2095 C C . ALA C 1 27 ? 43.479 13.304 -8.224 1.00 39.03 27 ALA C C 1
ATOM 2096 O O . ALA C 1 27 ? 42.636 14.058 -8.692 1.00 39.01 27 ALA C O 1
ATOM 2098 N N . SER C 1 28 ? 44.227 12.497 -8.967 1.00 40.13 28 SER C N 1
ATOM 2099 C CA . SER C 1 28 ? 44.064 12.407 -10.421 1.00 42.01 28 SER C CA 1
ATOM 2100 C C . SER C 1 28 ? 42.909 11.464 -10.780 1.00 41.97 28 SER C C 1
ATOM 2101 O O . SER C 1 28 ? 42.571 11.326 -11.952 1.00 43.56 28 SER C O 1
ATOM 2104 N N . PHE C 1 29 ? 42.317 10.822 -9.770 1.00 40.46 29 PHE C N 1
ATOM 2105 C CA . PHE C 1 29 ? 41.249 9.847 -9.979 1.00 39.66 29 PHE C CA 1
ATOM 2106 C C . PHE C 1 29 ? 39.901 10.315 -9.450 1.00 39.55 29 PHE C C 1
ATOM 2107 O O . PHE C 1 29 ? 39.845 11.113 -8.505 1.00 39.24 29 PHE C O 1
ATOM 2115 N N . GLU C 1 30 ? 38.833 9.798 -10.060 1.00 39.16 30 GLU C N 1
ATOM 2116 C CA . GLU C 1 30 ? 37.453 10.013 -9.602 1.00 39.85 30 GLU C CA 1
ATOM 2117 C C . GLU C 1 30 ? 37.123 9.145 -8.401 1.00 38.66 30 GLU C C 1
ATOM 2118 O O . GLU C 1 30 ? 37.583 8.006 -8.327 1.00 37.40 30 GLU C O 1
ATOM 2124 N N . LEU C 1 31 ? 36.326 9.682 -7.472 1.00 38.18 31 LEU C N 1
ATOM 2125 C CA . LEU C 1 31 ? 35.846 8.921 -6.316 1.00 37.94 31 LEU C CA 1
ATOM 2126 C C . LEU C 1 31 ? 34.896 7.818 -6.791 1.00 38.44 31 LEU C C 1
ATOM 2127 O O . LEU C 1 31 ? 33.885 8.115 -7.410 1.00 38.22 31 LEU C O 1
ATOM 2132 N N . LYS C 1 32 ? 35.188 6.562 -6.455 1.00 38.41 32 LYS C N 1
ATOM 2133 C CA . LYS C 1 32 ? 34.382 5.429 -6.948 1.00 39.79 32 LYS C CA 1
ATOM 2134 C C . LYS C 1 32 ? 33.532 4.771 -5.851 1.00 39.47 32 LYS C C 1
ATOM 2135 O O . LYS C 1 32 ? 32.351 4.485 -6.054 1.00 40.51 32 LYS C O 1
ATOM 2141 N N . ASP C 1 33 ? 34.146 4.512 -4.703 1.00 38.19 33 ASP C N 1
ATOM 2142 C CA . ASP C 1 33 ? 33.453 3.905 -3.561 1.00 38.72 33 ASP C CA 1
ATOM 2143 C C . ASP C 1 33 ? 33.992 4.508 -2.267 1.00 36.29 33 ASP C C 1
ATOM 2144 O O . ASP C 1 33 ? 35.011 5.206 -2.273 1.00 35.92 33 ASP C O 1
ATOM 2149 N N . THR C 1 34 ? 33.309 4.221 -1.164 1.00 35.33 34 THR C N 1
ATOM 2150 C CA . THR C 1 34 ? 33.654 4.759 0.152 1.00 34.40 34 THR C CA 1
ATOM 2151 C C . THR C 1 34 ? 33.456 3.671 1.190 1.00 34.62 34 THR C C 1
ATOM 2152 O O . THR C 1 34 ? 32.593 2.813 1.027 1.00 36.20 34 THR C O 1
ATOM 2156 N N . GLY C 1 35 ? 34.236 3.723 2.266 1.00 34.14 35 GLY C N 1
ATOM 2157 C CA . GLY C 1 35 ? 34.010 2.876 3.422 1.00 33.36 35 GLY C CA 1
ATOM 2158 C C . GLY C 1 35 ? 34.210 3.659 4.703 1.00 32.95 35 GLY C C 1
ATOM 2159 O O . GLY C 1 35 ? 34.898 4.670 4.701 1.00 33.15 35 GLY C O 1
ATOM 2160 N N . TRP C 1 36 ? 33.593 3.188 5.788 1.00 32.94 36 TRP C N 1
ATOM 2161 C CA . TRP C 1 36 ? 33.726 3.781 7.114 1.00 32.50 36 TRP C CA 1
ATOM 2162 C C . TRP C 1 36 ? 34.055 2.699 8.138 1.00 33.71 36 TRP C C 1
ATOM 2163 O O . TRP C 1 36 ? 33.524 1.582 8.077 1.00 33.17 36 TRP C O 1
ATOM 2174 N N . TYR C 1 37 ? 34.950 3.044 9.061 1.00 34.44 37 TYR C N 1
ATOM 2175 C CA . TYR C 1 37 ? 35.481 2.100 10.042 1.00 36.81 37 TYR C CA 1
ATOM 2176 C C . TYR C 1 37 ? 35.509 2.759 11.409 1.00 37.42 37 TYR C C 1
ATOM 2177 O O . TYR C 1 37 ? 35.672 3.979 11.518 1.00 37.39 37 TYR C O 1
ATOM 2186 N N . ARG C 1 38 ? 35.363 1.954 12.448 1.00 39.14 38 ARG C N 1
ATOM 2187 C CA . ARG C 1 38 ? 35.474 2.458 13.805 1.00 42.00 38 ARG C CA 1
ATOM 2188 C C . ARG C 1 38 ? 36.287 1.517 14.674 1.00 43.48 38 ARG C C 1
ATOM 2189 O O . ARG C 1 38 ? 36.167 0.300 14.554 1.00 43.91 38 ARG C O 1
ATOM 2197 N N . THR C 1 39 ? 37.130 2.095 15.527 1.00 45.14 39 THR C N 1
ATOM 2198 C CA . THR C 1 39 ? 37.771 1.373 16.619 1.00 47.75 39 THR C CA 1
ATOM 2199 C C . THR C 1 39 ? 37.130 1.898 17.889 1.00 49.58 39 THR C C 1
ATOM 2200 O O . THR C 1 39 ? 37.305 3.073 18.231 1.00 48.23 39 THR C O 1
ATOM 2204 N N . LYS C 1 40 ? 36.376 1.028 18.569 1.00 19.68 40 LYS C N 1
ATOM 2205 C CA . LYS C 1 40 ? 35.710 1.372 19.822 1.00 20.18 40 LYS C CA 1
ATOM 2206 C C . LYS C 1 40 ? 36.712 1.733 20.904 1.00 21.06 40 LYS C C 1
ATOM 2207 O O . LYS C 1 40 ? 37.825 1.196 20.937 1.00 21.86 40 LYS C O 1
ATOM 2213 N N . LEU C 1 41 ? 36.310 2.660 21.774 1.00 56.94 41 LEU C N 1
ATOM 2214 C CA . LEU C 1 41 ? 37.181 3.141 22.835 1.00 58.57 41 LEU C CA 1
ATOM 2215 C C . LEU C 1 41 ? 37.486 1.979 23.783 1.00 60.63 41 LEU C C 1
ATOM 2216 O O . LEU C 1 41 ? 36.568 1.310 24.272 1.00 61.19 41 LEU C O 1
ATOM 2221 N N . GLY C 1 42 ? 38.775 1.718 23.995 1.00 61.83 42 GLY C N 1
ATOM 2222 C CA . GLY C 1 42 ? 39.214 0.580 24.804 1.00 64.14 42 GLY C CA 1
ATOM 2223 C C . GLY C 1 42 ? 39.475 -0.674 23.987 1.00 64.36 42 GLY C C 1
ATOM 2224 O O . GLY C 1 42 ? 39.715 -1.743 24.544 1.00 66.74 42 GLY C O 1
ATOM 2225 N N . SER C 1 43 ? 39.418 -0.540 22.666 1.00 62.72 43 SER C N 1
ATOM 2226 C CA . SER C 1 43 ? 39.730 -1.625 21.739 1.00 62.35 43 SER C CA 1
ATOM 2227 C C . SER C 1 43 ? 40.804 -1.135 20.773 1.00 61.31 43 SER C C 1
ATOM 2228 O O . SER C 1 43 ? 41.064 0.073 20.700 1.00 60.23 43 SER C O 1
ATOM 2231 N N . THR C 1 44 ? 41.426 -2.078 20.059 1.00 61.35 44 THR C N 1
ATOM 2232 C CA . THR C 1 44 ? 42.371 -1.794 18.966 1.00 60.70 44 THR C CA 1
ATOM 2233 C C . THR C 1 44 ? 41.885 -2.490 17.684 1.00 59.44 44 THR C C 1
ATOM 2234 O O . THR C 1 44 ? 42.556 -2.479 16.642 1.00 58.71 44 THR C O 1
ATOM 2238 N N . ASN C 1 45 ? 40.707 -3.099 17.785 1.00 59.06 45 ASN C N 1
ATOM 2239 C CA . ASN C 1 45 ? 40.091 -3.806 16.675 1.00 57.98 45 ASN C CA 1
ATOM 2240 C C . ASN C 1 45 ? 39.258 -2.871 15.784 1.00 55.67 45 ASN C C 1
ATOM 2241 O O . ASN C 1 45 ? 38.256 -2.314 16.225 1.00 54.65 45 ASN C O 1
ATOM 2246 N N . GLU C 1 46 ? 39.669 -2.714 14.530 1.00 54.39 46 GLU C N 1
ATOM 2247 C CA . GLU C 1 46 ? 38.943 -1.848 13.614 1.00 53.13 46 GLU C CA 1
ATOM 2248 C C . GLU C 1 46 ? 37.786 -2.584 12.961 1.00 52.54 46 GLU C C 1
ATOM 2249 O O . GLU C 1 46 ? 37.985 -3.643 12.371 1.00 53.40 46 GLU C O 1
ATOM 2255 N N . GLN C 1 47 ? 36.589 -2.008 13.052 1.00 51.04 47 GLN C N 1
ATOM 2256 C CA . GLN C 1 47 ? 35.386 -2.645 12.518 1.00 51.37 47 GLN C CA 1
ATOM 2257 C C . GLN C 1 47 ? 34.643 -1.781 11.509 1.00 49.54 47 GLN C C 1
ATOM 2258 O O . GLN C 1 47 ? 34.571 -0.565 11.659 1.00 48.32 47 GLN C O 1
ATOM 2264 N N . SER C 1 48 ? 34.073 -2.435 10.501 1.00 48.63 48 SER C N 1
ATOM 2265 C CA . SER C 1 48 ? 33.343 -1.763 9.440 1.00 47.46 48 SER C CA 1
ATOM 2266 C C . SER C 1 48 ? 32.020 -1.227 9.962 1.00 46.42 48 SER C C 1
ATOM 2267 O O . SER C 1 48 ? 31.339 -1.883 10.750 1.00 47.00 48 SER C O 1
ATOM 2270 N N . ILE C 1 49 ? 31.682 -0.014 9.545 1.00 44.25 49 ILE C N 1
ATOM 2271 C CA . ILE C 1 49 ? 30.389 0.587 9.874 1.00 43.54 49 ILE C CA 1
ATOM 2272 C C . ILE C 1 49 ? 29.405 0.270 8.760 1.00 43.67 49 ILE C C 1
ATOM 2273 O O . ILE C 1 49 ? 29.716 0.456 7.580 1.00 43.76 49 ILE C O 1
ATOM 2278 N N . SER C 1 50 ? 28.241 -0.253 9.137 1.00 44.14 50 SER C N 1
ATOM 2279 C CA . SER C 1 50 ? 27.151 -0.486 8.198 1.00 44.59 50 SER C CA 1
ATOM 2280 C C . SER C 1 50 ? 26.272 0.754 8.164 1.00 42.95 50 SER C C 1
ATOM 2281 O O . SER C 1 50 ? 25.889 1.278 9.211 1.00 42.93 50 SER C O 1
ATOM 2284 N N . ILE C 1 51 ? 25.989 1.221 6.952 1.00 41.72 51 ILE C N 1
ATOM 2285 C CA . ILE C 1 51 ? 25.159 2.401 6.712 1.00 40.42 51 ILE C CA 1
ATOM 2286 C C . ILE C 1 51 ? 23.683 2.026 6.825 1.00 41.16 51 ILE C C 1
ATOM 2287 O O . ILE C 1 51 ? 23.253 1.013 6.278 1.00 42.25 51 ILE C O 1
ATOM 2292 N N . GLY C 1 52 ? 22.910 2.853 7.520 1.00 40.33 52 GLY C N 1
ATOM 2293 C CA . GLY C 1 52 ? 21.474 2.614 7.711 1.00 40.36 52 GLY C CA 1
ATOM 2294 C C . GLY C 1 52 ? 21.042 3.027 9.110 1.00 39.50 52 GLY C C 1
ATOM 2295 O O . GLY C 1 52 ? 21.879 3.119 10.006 1.00 38.11 52 GLY C O 1
ATOM 2296 N N . GLY C 1 53 ? 19.740 3.277 9.296 1.00 39.94 53 GLY C N 1
ATOM 2297 C CA . GLY C 1 53 ? 19.198 3.686 10.595 1.00 39.08 53 GLY C CA 1
ATOM 2298 C C . GLY C 1 53 ? 19.845 4.985 11.066 1.00 37.65 53 GLY C C 1
ATOM 2299 O O . GLY C 1 53 ? 19.806 5.980 10.349 1.00 35.94 53 GLY C O 1
ATOM 2300 N N . ARG C 1 54 ? 20.469 4.950 12.252 1.00 37.62 54 ARG C N 1
ATOM 2301 C CA . ARG C 1 54 ? 21.174 6.104 12.847 1.00 36.34 54 ARG C CA 1
ATOM 2302 C C . ARG C 1 54 ? 22.374 6.592 12.012 1.00 35.32 54 ARG C C 1
ATOM 2303 O O . ARG C 1 54 ? 22.807 7.728 12.182 1.00 34.38 54 ARG C O 1
ATOM 2311 N N . TYR C 1 55 ? 22.908 5.729 11.142 1.00 35.00 55 TYR C N 1
ATOM 2312 C CA . TYR C 1 55 ? 24.087 6.035 10.308 1.00 34.88 55 TYR C CA 1
ATOM 2313 C C . TYR C 1 55 ? 23.661 6.381 8.888 1.00 34.70 55 TYR C C 1
ATOM 2314 O O . TYR C 1 55 ? 23.060 5.557 8.190 1.00 35.74 55 TYR C O 1
ATOM 2323 N N . VAL C 1 56 ? 23.924 7.617 8.480 1.00 33.33 56 VAL C N 1
ATOM 2324 C CA . VAL C 1 56 ? 23.474 8.102 7.174 1.00 33.96 56 VAL C CA 1
ATOM 2325 C C . VAL C 1 56 ? 24.673 8.623 6.385 1.00 33.05 56 VAL C C 1
ATOM 2326 O O . VAL C 1 56 ? 25.361 9.538 6.836 1.00 32.35 56 VAL C O 1
ATOM 2330 N N . GLU C 1 57 ? 24.930 8.028 5.226 1.00 34.17 57 GLU C N 1
ATOM 2331 C CA . GLU C 1 57 ? 26.035 8.466 4.367 1.00 34.46 57 GLU C CA 1
ATOM 2332 C C . GLU C 1 57 ? 25.538 9.332 3.208 1.00 35.89 57 GLU C C 1
ATOM 2333 O O . GLU C 1 57 ? 24.509 9.033 2.591 1.00 36.62 57 GLU C O 1
ATOM 2339 N N . THR C 1 58 ? 26.270 10.403 2.919 1.00 35.84 58 THR C N 1
ATOM 2340 C CA . THR C 1 58 ? 25.975 11.234 1.761 1.00 37.49 58 THR C CA 1
ATOM 2341 C C . THR C 1 58 ? 27.237 11.285 0.902 1.00 37.95 58 THR C C 1
ATOM 2342 O O . THR C 1 58 ? 28.313 11.625 1.392 1.00 36.86 58 THR C O 1
ATOM 2346 N N . VAL C 1 59 ? 27.106 10.942 -0.372 1.00 38.88 59 VAL C N 1
ATOM 2347 C CA . VAL C 1 59 ? 28.271 10.901 -1.265 1.00 39.22 59 VAL C CA 1
ATOM 2348 C C . VAL C 1 59 ? 28.075 11.916 -2.367 1.00 40.41 59 VAL C C 1
ATOM 2349 O O . VAL C 1 59 ? 27.035 11.938 -3.005 1.00 40.86 59 VAL C O 1
ATOM 2353 N N . ASN C 1 60 ? 29.068 12.777 -2.566 1.00 41.16 60 ASN C N 1
ATOM 2354 C CA . ASN C 1 60 ? 29.066 13.713 -3.685 1.00 43.39 60 ASN C CA 1
ATOM 2355 C C . ASN C 1 60 ? 30.265 13.470 -4.603 1.00 43.22 60 ASN C C 1
ATOM 2356 O O . ASN C 1 60 ? 31.360 14.008 -4.387 1.00 41.89 60 ASN C O 1
ATOM 2361 N N . LYS C 1 61 ? 30.055 12.643 -5.622 1.00 43.70 61 LYS C N 1
ATOM 2362 C CA . LYS C 1 61 ? 31.120 12.321 -6.556 1.00 44.32 61 LYS C CA 1
ATOM 2363 C C . LYS C 1 61 ? 31.719 13.541 -7.264 1.00 45.31 61 LYS C C 1
ATOM 2364 O O . LYS C 1 61 ? 32.934 13.594 -7.471 1.00 44.38 61 LYS C O 1
ATOM 2370 N N . GLY C 1 62 ? 30.879 14.516 -7.609 1.00 46.83 62 GLY C N 1
ATOM 2371 C CA . GLY C 1 62 ? 31.341 15.735 -8.295 1.00 48.56 62 GLY C CA 1
ATOM 2372 C C . GLY C 1 62 ? 32.382 16.525 -7.510 1.00 48.02 62 GLY C C 1
ATOM 2373 O O . GLY C 1 62 ? 33.383 16.992 -8.073 1.00 48.63 62 GLY C O 1
ATOM 2374 N N . SER C 1 63 ? 32.157 16.670 -6.208 1.00 46.68 63 SER C N 1
ATOM 2375 C CA . SER C 1 63 ? 33.141 17.318 -5.335 1.00 45.79 63 SER C CA 1
ATOM 2376 C C . SER C 1 63 ? 34.088 16.334 -4.628 1.00 43.56 63 SER C C 1
ATOM 2377 O O . SER C 1 63 ? 34.842 16.731 -3.733 1.00 43.48 63 SER C O 1
ATOM 2380 N N . LYS C 1 64 ? 34.056 15.061 -5.037 1.00 42.10 64 LYS C N 1
ATOM 2381 C CA . LYS C 1 64 ? 34.850 13.986 -4.425 1.00 40.13 64 LYS C CA 1
ATOM 2382 C C . LYS C 1 64 ? 34.784 14.039 -2.895 1.00 39.41 64 LYS C C 1
ATOM 2383 O O . LYS C 1 64 ? 35.803 13.931 -2.214 1.00 39.49 64 LYS C O 1
ATOM 2389 N N . SER C 1 65 ? 33.585 14.215 -2.358 1.00 38.89 65 SER C N 1
ATOM 2390 C CA . SER C 1 65 ? 33.414 14.255 -0.916 1.00 38.00 65 SER C CA 1
ATOM 2391 C C . SER C 1 65 ? 32.268 13.373 -0.466 1.00 37.11 65 SER C C 1
ATOM 2392 O O . SER C 1 65 ? 31.385 13.003 -1.254 1.00 37.52 65 SER C O 1
ATOM 2395 N N . PHE C 1 66 ? 32.323 13.000 0.804 1.00 35.45 66 PHE C N 1
ATOM 2396 C CA . PHE C 1 66 ? 31.342 12.112 1.392 1.00 35.47 66 PHE C CA 1
ATOM 2397 C C . PHE C 1 66 ? 31.273 12.327 2.903 1.00 34.59 66 PHE C C 1
ATOM 2398 O O . PHE C 1 66 ? 32.266 12.717 3.529 1.00 34.58 66 PHE C O 1
ATOM 2406 N N . SER C 1 67 ? 30.109 12.093 3.495 1.00 34.41 67 SER C N 1
ATOM 2407 C CA . SER C 1 67 ? 29.996 12.307 4.942 1.00 33.89 67 SER C CA 1
ATOM 2408 C C . SER C 1 67 ? 29.245 11.189 5.591 1.00 33.28 67 SER C C 1
ATOM 2409 O O . SER C 1 67 ? 28.494 10.449 4.933 1.00 33.14 67 SER C O 1
ATOM 2412 N N . LEU C 1 68 ? 29.464 11.073 6.886 1.00 32.02 68 LEU C N 1
ATOM 2413 C CA . LEU C 1 68 ? 28.735 10.148 7.719 1.00 32.33 68 LEU C CA 1
ATOM 2414 C C . LEU C 1 68 ? 28.079 10.985 8.802 1.00 32.24 68 LEU C C 1
ATOM 2415 O O . LEU C 1 68 ? 28.770 11.696 9.541 1.00 31.81 68 LEU C O 1
ATOM 2420 N N . ARG C 1 69 ? 26.765 10.848 8.932 1.00 32.64 69 ARG C N 1
ATOM 2421 C CA . ARG C 1 69 ? 26.047 11.476 10.024 1.00 32.97 69 ARG C CA 1
ATOM 2422 C C . ARG C 1 69 ? 25.518 10.403 10.941 1.00 33.12 69 ARG C C 1
ATOM 2423 O O . ARG C 1 69 ? 24.772 9.512 10.501 1.00 33.56 69 ARG C O 1
ATOM 2431 N N . ILE C 1 70 ? 25.912 10.482 12.210 1.00 31.78 70 ILE C N 1
ATOM 2432 C CA . ILE C 1 70 ? 25.417 9.553 13.214 1.00 32.33 70 ILE C CA 1
ATOM 2433 C C . ILE C 1 70 ? 24.454 10.304 14.127 1.00 32.38 70 ILE C C 1
ATOM 2434 O O . ILE C 1 70 ? 24.873 11.233 14.824 1.00 30.99 70 ILE C O 1
ATOM 2439 N N . SER C 1 71 ? 23.188 9.895 14.123 1.00 32.56 71 SER C N 1
ATOM 2440 C CA . SER C 1 71 ? 22.148 10.555 14.919 1.00 33.58 71 SER C CA 1
ATOM 2441 C C . SER C 1 71 ? 21.980 9.913 16.288 1.00 33.87 71 SER C C 1
ATOM 2442 O O . SER C 1 71 ? 22.282 8.722 16.471 1.00 33.43 71 SER C O 1
ATOM 2445 N N . ASP C 1 72 ? 21.471 10.712 17.233 1.00 33.73 72 ASP C N 1
ATOM 2446 C CA . ASP C 1 72 ? 21.095 10.256 18.577 1.00 33.84 72 ASP C CA 1
ATOM 2447 C C . ASP C 1 72 ? 22.210 9.428 19.227 1.00 33.84 72 ASP C C 1
ATOM 2448 O O . ASP C 1 72 ? 22.019 8.262 19.565 1.00 33.12 72 ASP C O 1
ATOM 2453 N N . LEU C 1 73 ? 23.379 10.054 19.391 1.00 33.16 73 LEU C N 1
ATOM 2454 C CA . LEU C 1 73 ? 24.573 9.383 19.904 1.00 33.30 73 LEU C CA 1
ATOM 2455 C C . LEU C 1 73 ? 24.380 8.774 21.308 1.00 34.98 73 LEU C C 1
ATOM 2456 O O . LEU C 1 73 ? 23.676 9.327 22.168 1.00 34.62 73 LEU C O 1
ATOM 2461 N N . ARG C 1 74 ? 24.994 7.620 21.526 1.00 36.12 74 ARG C N 1
ATOM 2462 C CA . ARG C 1 74 ? 25.008 7.020 22.857 1.00 38.60 74 ARG C CA 1
ATOM 2463 C C . ARG C 1 74 ? 26.448 6.746 23.278 1.00 38.65 74 ARG C C 1
ATOM 2464 O O . ARG C 1 74 ? 27.360 6.781 22.433 1.00 37.67 74 ARG C O 1
ATOM 2472 N N . VAL C 1 75 ? 26.666 6.493 24.570 1.00 39.79 75 VAL C N 1
ATOM 2473 C CA . VAL C 1 75 ? 28.042 6.356 25.070 1.00 41.05 75 VAL C CA 1
ATOM 2474 C C . VAL C 1 75 ? 28.793 5.275 24.286 1.00 41.69 75 VAL C C 1
ATOM 2475 O O . VAL C 1 75 ? 29.992 5.419 24.008 1.00 41.33 75 VAL C O 1
ATOM 2479 N N . GLU C 1 76 ? 28.073 4.232 23.870 1.00 42.72 76 GLU C N 1
ATOM 2480 C CA . GLU C 1 76 ? 28.693 3.095 23.168 1.00 44.32 76 GLU C CA 1
ATOM 2481 C C . GLU C 1 76 ? 29.131 3.409 21.722 1.00 42.68 76 GLU C C 1
ATOM 2482 O O . GLU C 1 76 ? 29.837 2.608 21.100 1.00 42.98 76 GLU C O 1
ATOM 2488 N N . ASP C 1 77 ? 28.728 4.570 21.201 1.00 40.95 77 ASP C N 1
ATOM 2489 C CA . ASP C 1 77 ? 29.251 5.078 19.929 1.00 39.87 77 ASP C CA 1
ATOM 2490 C C . ASP C 1 77 ? 30.682 5.614 20.046 1.00 39.57 77 ASP C C 1
ATOM 2491 O O . ASP C 1 77 ? 31.318 5.856 19.028 1.00 39.58 77 ASP C O 1
ATOM 2496 N N . SER C 1 78 ? 31.176 5.822 21.269 1.00 39.88 78 SER C N 1
ATOM 2497 C CA . SER C 1 78 ? 32.533 6.357 21.484 1.00 39.84 78 SER C CA 1
ATOM 2498 C C . SER C 1 78 ? 33.618 5.542 20.789 1.00 39.89 78 SER C C 1
ATOM 2499 O O . SER C 1 78 ? 33.518 4.321 20.702 1.00 40.63 78 SER C O 1
ATOM 2502 N N . GLY C 1 79 ? 34.649 6.225 20.291 1.00 39.16 79 GLY C N 1
ATOM 2503 C CA . GLY C 1 79 ? 35.722 5.565 19.536 1.00 38.75 79 GLY C CA 1
ATOM 2504 C C . GLY C 1 79 ? 36.270 6.395 18.391 1.00 37.51 79 GLY C C 1
ATOM 2505 O O . GLY C 1 79 ? 35.864 7.538 18.203 1.00 36.96 79 GLY C O 1
ATOM 2506 N N . THR C 1 80 ? 37.210 5.837 17.626 1.00 37.49 80 THR C N 1
ATOM 2507 C CA . THR C 1 80 ? 37.834 6.579 16.536 1.00 36.76 80 THR C CA 1
ATOM 2508 C C . THR C 1 80 ? 37.313 6.108 15.180 1.00 36.10 80 THR C C 1
ATOM 2509 O O . THR C 1 80 ? 37.402 4.925 14.844 1.00 36.40 80 THR C O 1
ATOM 2513 N N . TYR C 1 81 ? 36.795 7.058 14.409 1.00 34.03 81 TYR C N 1
ATOM 2514 C CA . TYR C 1 81 ? 36.171 6.796 13.131 1.00 34.14 81 TYR C CA 1
ATOM 2515 C C . TYR C 1 81 ? 37.122 7.164 11.990 1.00 33.47 81 TYR C C 1
ATOM 2516 O O . TYR C 1 81 ? 37.839 8.155 12.067 1.00 33.57 81 TYR C O 1
ATOM 2525 N N . LYS C 1 82 ? 37.143 6.334 10.958 1.00 33.69 82 LYS C N 1
ATOM 2526 C CA . LYS C 1 82 ? 37.925 6.619 9.757 1.00 34.01 82 LYS C CA 1
ATOM 2527 C C . LYS C 1 82 ? 37.102 6.413 8.522 1.00 34.44 82 LYS C C 1
ATOM 2528 O O . LYS C 1 82 ? 36.293 5.476 8.448 1.00 35.65 82 LYS C O 1
ATOM 2534 N N . CYS C 1 83 ? 37.324 7.274 7.542 1.00 33.61 83 CYS C N 1
ATOM 2535 C CA . CYS C 1 83 ? 36.709 7.113 6.255 1.00 34.38 83 CYS C CA 1
ATOM 2536 C C . CYS C 1 83 ? 37.788 6.661 5.287 1.00 34.90 83 CYS C C 1
ATOM 2537 O O . CYS C 1 83 ? 38.980 6.900 5.521 1.00 35.76 83 CYS C O 1
ATOM 2540 N N . GLN C 1 84 ? 37.365 6.004 4.217 1.00 34.61 84 GLN C N 1
ATOM 2541 C CA . GLN C 1 84 ? 38.269 5.637 3.140 1.00 35.39 84 GLN C CA 1
ATOM 2542 C C . GLN C 1 84 ? 37.625 5.923 1.789 1.00 34.79 84 GLN C C 1
ATOM 2543 O O . GLN C 1 84 ? 36.463 5.574 1.548 1.00 35.41 84 GLN C O 1
ATOM 2549 N N . ALA C 1 85 ? 38.386 6.589 0.934 1.00 34.58 85 ALA C N 1
ATOM 2550 C CA . ALA C 1 85 ? 37.993 6.833 -0.443 1.00 35.02 85 ALA C CA 1
ATOM 2551 C C . ALA C 1 85 ? 38.665 5.794 -1.343 1.00 35.30 85 ALA C C 1
ATOM 2552 O O . ALA C 1 85 ? 39.876 5.565 -1.239 1.00 35.53 85 ALA C O 1
ATOM 2554 N N . PHE C 1 86 ? 37.865 5.145 -2.185 1.00 34.68 86 PHE C N 1
ATOM 2555 C CA . PHE C 1 86 ? 38.354 4.172 -3.147 1.00 35.24 86 PHE C CA 1
ATOM 2556 C C . PHE C 1 86 ? 38.174 4.705 -4.571 1.00 35.29 86 PHE C C 1
ATOM 2557 O O . PHE C 1 86 ? 37.204 5.389 -4.857 1.00 35.97 86 PHE C O 1
ATOM 2565 N N . TYR C 1 87 ? 39.115 4.376 -5.457 1.00 35.19 87 TYR C N 1
ATOM 2566 C CA . TYR C 1 87 ? 39.093 4.825 -6.853 1.00 34.81 87 TYR C CA 1
ATOM 2567 C C . TYR C 1 87 ? 39.794 3.794 -7.731 1.00 34.11 87 TYR C C 1
ATOM 2568 O O . TYR C 1 87 ? 40.564 2.957 -7.245 1.00 33.09 87 TYR C O 1
ATOM 2577 N N . VAL C 1 88 ? 39.522 3.859 -9.027 1.00 33.46 88 VAL C N 1
ATOM 2578 C CA . VAL C 1 88 ? 40.049 2.893 -9.966 1.00 33.03 88 VAL C CA 1
ATOM 2579 C C . VAL C 1 88 ? 40.810 3.604 -11.080 1.00 32.38 88 VAL C C 1
ATOM 2580 O O . VAL C 1 88 ? 40.512 4.764 -11.411 1.00 33.06 88 VAL C O 1
ATOM 2584 N N . PHE C 1 89 ? 41.808 2.928 -11.627 1.00 31.16 89 PHE C N 1
ATOM 2585 C CA . PHE C 1 89 ? 42.587 3.474 -12.749 1.00 31.57 89 PHE C CA 1
ATOM 2586 C C . PHE C 1 89 ? 43.238 2.332 -13.510 1.00 31.54 89 PHE C C 1
ATOM 2587 O O . PHE C 1 89 ? 43.487 1.248 -12.961 1.00 30.10 89 PHE C O 1
ATOM 2595 N N . PHE C 1 90 ? 43.543 2.571 -14.774 1.00 31.77 90 PHE C N 1
ATOM 2596 C CA . PHE C 1 90 ? 44.307 1.588 -15.521 1.00 32.81 90 PHE C CA 1
ATOM 2597 C C . PHE C 1 90 ? 45.701 1.433 -14.935 1.00 32.45 90 PHE C C 1
ATOM 2598 O O . PHE C 1 90 ? 46.303 2.412 -14.459 1.00 32.90 90 PHE C O 1
ATOM 2606 N N . ALA C 1 91 ? 46.199 0.198 -14.958 1.00 32.11 91 ALA C N 1
ATOM 2607 C CA . ALA C 1 91 ? 47.515 -0.167 -14.415 1.00 31.91 91 ALA C CA 1
ATOM 2608 C C . ALA C 1 91 ? 48.674 0.681 -14.956 1.00 32.06 91 ALA C C 1
ATOM 2609 O O . ALA C 1 91 ? 49.676 0.897 -14.256 1.00 30.79 91 ALA C O 1
ATOM 2611 N N . GLU C 1 92 ? 48.509 1.184 -16.180 1.00 32.61 92 GLU C N 1
ATOM 2612 C CA . GLU C 1 92 ? 49.550 1.967 -16.859 1.00 33.33 92 GLU C CA 1
ATOM 2613 C C . GLU C 1 92 ? 49.634 3.439 -16.370 1.00 33.35 92 GLU C C 1
ATOM 2614 O O . GLU C 1 92 ? 50.508 4.190 -16.813 1.00 33.51 92 GLU C O 1
ATOM 2620 N N . ASP C 1 93 ? 48.714 3.856 -15.498 1.00 32.15 93 ASP C N 1
ATOM 2621 C CA . ASP C 1 93 ? 48.745 5.216 -14.946 1.00 32.18 93 ASP C CA 1
ATOM 2622 C C . ASP C 1 93 ? 50.101 5.525 -14.306 1.00 31.90 93 ASP C C 1
ATOM 2623 O O . ASP C 1 93 ? 50.598 4.722 -13.496 1.00 30.06 93 ASP C O 1
ATOM 2628 N N . VAL C 1 94 ? 50.696 6.667 -14.677 1.00 32.37 94 VAL C N 1
ATOM 2629 C CA . VAL C 1 94 ? 52.006 7.076 -14.128 1.00 32.89 94 VAL C CA 1
ATOM 2630 C C . VAL C 1 94 ? 52.035 8.520 -13.606 1.00 33.71 94 VAL C C 1
ATOM 2631 O O . VAL C 1 94 ? 51.236 9.375 -14.032 1.00 34.01 94 VAL C O 1
ATOM 2635 N N . GLY C 1 95 ? 52.965 8.789 -12.691 1.00 33.63 95 GLY C N 1
ATOM 2636 C CA . GLY C 1 95 ? 53.216 10.154 -12.207 1.00 33.27 95 GLY C CA 1
ATOM 2637 C C . GLY C 1 95 ? 52.344 10.714 -11.087 1.00 33.18 95 GLY C C 1
ATOM 2638 O O . GLY C 1 95 ? 52.608 11.820 -10.612 1.00 32.67 95 GLY C O 1
ATOM 2639 N N . SER C 1 96 ? 51.303 9.983 -10.676 1.00 32.21 96 SER C N 1
ATOM 2640 C CA . SER C 1 96 ? 50.433 10.405 -9.553 1.00 32.35 96 SER C CA 1
ATOM 2641 C C . SER C 1 96 ? 50.406 9.367 -8.443 1.00 31.35 96 SER C C 1
ATOM 2642 O O . SER C 1 96 ? 50.392 8.169 -8.724 1.00 31.09 96 SER C O 1
ATOM 2645 N N . ASN C 1 97 ? 50.413 9.845 -7.194 1.00 31.54 97 ASN C N 1
ATOM 2646 C CA . ASN C 1 97 ? 50.263 9.015 -5.996 1.00 31.57 97 ASN C CA 1
ATOM 2647 C C . ASN C 1 97 ? 48.974 8.205 -6.119 1.00 30.75 97 ASN C C 1
ATOM 2648 O O . ASN C 1 97 ? 47.873 8.771 -6.130 1.00 30.51 97 ASN C O 1
ATOM 2653 N N . LYS C 1 98 ? 49.140 6.892 -6.230 1.00 29.71 98 LYS C N 1
ATOM 2654 C CA . LYS C 1 98 ? 48.035 5.952 -6.402 1.00 29.85 98 LYS C CA 1
ATOM 2655 C C . LYS C 1 98 ? 47.347 5.634 -5.061 1.00 30.34 98 LYS C C 1
ATOM 2656 O O . LYS C 1 98 ? 46.339 4.922 -5.025 1.00 29.89 98 LYS C O 1
ATOM 2662 N N . GLY C 1 99 ? 47.888 6.183 -3.978 1.00 30.84 99 GLY C N 1
ATOM 2663 C CA . GLY C 1 99 ? 47.467 5.808 -2.609 1.00 31.86 99 GLY C CA 1
ATOM 2664 C C . GLY C 1 99 ? 47.872 4.369 -2.332 1.00 31.76 99 GLY C C 1
ATOM 2665 O O . GLY C 1 99 ? 48.755 3.813 -3.017 1.00 32.55 99 GLY C O 1
ATOM 2666 N N . ALA C 1 100 ? 47.216 3.754 -1.359 1.00 31.29 100 ALA C N 1
ATOM 2667 C CA . ALA C 1 100 ? 47.471 2.370 -1.022 1.00 31.40 100 ALA C CA 1
ATOM 2668 C C . ALA C 1 100 ? 46.915 1.491 -2.131 1.00 31.13 100 ALA C C 1
ATOM 2669 O O . ALA C 1 100 ? 45.793 1.703 -2.571 1.00 31.48 100 ALA C O 1
ATOM 2671 N N . ILE C 1 101 ? 47.698 0.521 -2.603 1.00 30.75 101 ILE C N 1
ATOM 2672 C CA . ILE C 1 101 ? 47.181 -0.409 -3.607 1.00 30.76 101 ILE C CA 1
ATOM 2673 C C . ILE C 1 101 ? 46.259 -1.412 -2.890 1.00 30.85 101 ILE C C 1
ATOM 2674 O O . ILE C 1 101 ? 46.672 -2.058 -1.929 1.00 30.78 101 ILE C O 1
ATOM 2679 N N . ILE C 1 102 ? 45.018 -1.507 -3.348 1.00 30.21 102 ILE C N 1
ATOM 2680 C CA . ILE C 1 102 ? 43.986 -2.308 -2.675 1.00 31.12 102 ILE C CA 1
ATOM 2681 C C . ILE C 1 102 ? 43.841 -3.641 -3.402 1.00 31.13 102 ILE C C 1
ATOM 2682 O O . ILE C 1 102 ? 43.667 -4.692 -2.783 1.00 30.93 102 ILE C O 1
ATOM 2687 N N . GLY C 1 103 ? 43.961 -3.609 -4.728 1.00 31.45 103 GLY C N 1
ATOM 2688 C CA . GLY C 1 103 ? 43.767 -4.824 -5.508 1.00 31.90 103 GLY C CA 1
ATOM 2689 C C . GLY C 1 103 ? 43.959 -4.594 -6.985 1.00 32.32 103 GLY C C 1
ATOM 2690 O O . GLY C 1 103 ? 44.055 -3.454 -7.433 1.00 31.97 103 GLY C O 1
ATOM 2691 N N . LEU C 1 104 ? 44.031 -5.697 -7.723 1.00 32.65 104 LEU C N 1
ATOM 2692 C CA . LEU C 1 104 ? 44.191 -5.680 -9.155 1.00 33.43 104 LEU C CA 1
ATOM 2693 C C . LEU C 1 104 ? 43.047 -6.503 -9.745 1.00 35.09 104 LEU C C 1
ATOM 2694 O O . LEU C 1 104 ? 42.879 -7.672 -9.383 1.00 35.71 104 LEU C O 1
ATOM 2699 N N . MET C 1 105 ? 42.250 -5.876 -10.613 1.00 36.16 105 MET C N 1
ATOM 2700 C CA . MET C 1 105 ? 41.209 -6.587 -11.375 1.00 39.24 105 MET C CA 1
ATOM 2701 C C . MET C 1 105 ? 41.751 -7.043 -12.719 1.00 39.99 105 MET C C 1
ATOM 2702 O O . MET C 1 105 ? 42.561 -6.351 -13.331 1.00 38.71 105 MET C O 1
ATOM 2707 N N . VAL C 1 106 ? 41.302 -8.215 -13.169 1.00 42.36 106 VAL C N 1
ATOM 2708 C CA . VAL C 1 106 ? 41.599 -8.712 -14.501 1.00 43.97 106 VAL C CA 1
ATOM 2709 C C . VAL C 1 106 ? 40.989 -7.713 -15.491 1.00 44.54 106 VAL C C 1
ATOM 2710 O O . VAL C 1 106 ? 39.857 -7.253 -15.308 1.00 45.76 106 VAL C O 1
ATOM 2714 N N . GLY C 1 107 ? 41.742 -7.366 -16.524 1.00 44.51 107 GLY C N 1
ATOM 2715 C CA . GLY C 1 107 ? 41.333 -6.298 -17.439 1.00 44.29 107 GLY C CA 1
ATOM 2716 C C . GLY C 1 107 ? 42.204 -5.072 -17.199 1.00 42.47 107 GLY C C 1
ATOM 2717 O O . GLY C 1 107 ? 41.999 -4.023 -17.811 1.00 42.81 107 GLY C O 1
ATOM 2718 N N . GLY C 1 108 ? 43.167 -5.203 -16.284 1.00 39.80 108 GLY C N 1
ATOM 2719 C CA . GLY C 1 108 ? 44.185 -4.169 -16.089 1.00 37.59 108 GLY C CA 1
ATOM 2720 C C . GLY C 1 108 ? 43.736 -2.951 -15.297 1.00 35.49 108 GLY C C 1
ATOM 2721 O O . GLY C 1 108 ? 44.264 -1.861 -15.489 1.00 35.53 108 GLY C O 1
ATOM 2722 N N . VAL C 1 109 ? 42.770 -3.132 -14.408 1.00 34.06 109 VAL C N 1
ATOM 2723 C CA . VAL C 1 109 ? 42.247 -2.028 -13.617 1.00 32.91 109 VAL C CA 1
ATOM 2724 C C . VAL C 1 109 ? 42.664 -2.226 -12.168 1.00 32.62 109 VAL C C 1
ATOM 2725 O O . VAL C 1 109 ? 42.462 -3.301 -11.598 1.00 33.21 109 VAL C O 1
ATOM 2729 N N . VAL C 1 110 ? 43.274 -1.192 -11.593 1.00 31.21 110 VAL C N 1
ATOM 2730 C CA . VAL C 1 110 ? 43.780 -1.227 -10.225 1.00 30.09 110 VAL C CA 1
ATOM 2731 C C . VAL C 1 110 ? 42.824 -0.445 -9.321 1.00 30.30 110 VAL C C 1
ATOM 2732 O O . VAL C 1 110 ? 42.290 0.593 -9.726 1.00 30.73 110 VAL C O 1
ATOM 2736 N N . ILE C 1 111 ? 42.587 -0.965 -8.121 1.00 29.55 111 ILE C N 1
ATOM 2737 C CA . ILE C 1 111 ? 41.849 -0.241 -7.074 1.00 29.93 111 ILE C CA 1
ATOM 2738 C C . ILE C 1 111 ? 42.865 0.343 -6.089 1.00 29.53 111 ILE C C 1
ATOM 2739 O O . ILE C 1 111 ? 43.746 -0.376 -5.582 1.00 29.80 111 ILE C O 1
ATOM 2744 N N . GLY C 1 112 ? 42.749 1.637 -5.846 1.00 28.56 112 GLY C N 1
ATOM 2745 C CA . GLY C 1 112 ? 43.560 2.343 -4.849 1.00 29.36 112 GLY C CA 1
ATOM 2746 C C . GLY C 1 112 ? 42.673 2.923 -3.757 1.00 29.45 112 GLY C C 1
ATOM 2747 O O . GLY C 1 112 ? 41.448 3.002 -3.923 1.00 29.78 112 GLY C O 1
ATOM 2748 N N . GLY C 1 113 ? 43.283 3.294 -2.628 1.00 30.33 113 GLY C N 1
ATOM 2749 C CA . GLY C 1 113 ? 42.550 3.894 -1.516 1.00 30.21 113 GLY C CA 1
ATOM 2750 C C . GLY C 1 113 ? 43.369 4.891 -0.708 1.00 31.39 113 GLY C C 1
ATOM 2751 O O . GLY C 1 113 ? 44.581 4.752 -0.577 1.00 30.64 113 GLY C O 1
ATOM 2752 N N . GLU C 1 114 ? 42.683 5.894 -0.163 1.00 32.85 114 GLU C N 1
ATOM 2753 C CA . GLU C 1 114 ? 43.261 6.869 0.779 1.00 34.21 114 GLU C CA 1
ATOM 2754 C C . GLU C 1 114 ? 42.316 6.955 1.969 1.00 34.48 114 GLU C C 1
ATOM 2755 O O . GLU C 1 114 ? 41.086 6.973 1.785 1.00 34.24 114 GLU C O 1
ATOM 2761 N N . LYS C 1 115 ? 42.892 7.033 3.165 1.00 34.48 115 LYS C N 1
ATOM 2762 C CA . LYS C 1 115 ? 42.144 7.056 4.429 1.00 34.95 115 LYS C CA 1
ATOM 2763 C C . LYS C 1 115 ? 42.246 8.422 5.102 1.00 34.34 115 LYS C C 1
ATOM 2764 O O . LYS C 1 115 ? 43.297 9.047 5.084 1.00 34.05 115 LYS C O 1
ATOM 2770 N N . GLY C 1 116 ? 41.153 8.878 5.708 1.00 34.10 116 GLY C N 1
ATOM 2771 C CA . GLY C 1 116 ? 41.205 10.097 6.505 1.00 33.68 116 GLY C CA 1
ATOM 2772 C C . GLY C 1 116 ? 42.043 9.824 7.735 1.00 34.45 116 GLY C C 1
ATOM 2773 O O . GLY C 1 116 ? 42.259 8.672 8.094 1.00 33.61 116 GLY C O 1
ATOM 2774 N N . ALA C 1 117 ? 42.489 10.888 8.402 1.00 34.80 117 ALA C N 1
ATOM 2775 C CA . ALA C 1 117 ? 43.385 10.737 9.538 1.00 36.12 117 ALA C CA 1
ATOM 2776 C C . ALA C 1 117 ? 42.656 10.354 10.838 1.00 35.70 117 ALA C C 1
ATOM 2777 O O . ALA C 1 117 ? 43.295 10.080 11.830 1.00 37.66 117 ALA C O 1
ATOM 2779 N N . GLY C 1 118 ? 41.325 10.363 10.826 1.00 35.36 118 GLY C N 1
ATOM 2780 C CA . GLY C 1 118 ? 40.533 9.926 11.963 1.00 34.70 118 GLY C CA 1
ATOM 2781 C C . GLY C 1 118 ? 39.771 10.998 12.731 1.00 34.99 118 GLY C C 1
ATOM 2782 O O . GLY C 1 118 ? 40.183 12.157 12.792 1.00 35.95 118 GLY C O 1
ATOM 2783 N N . THR C 1 119 ? 38.652 10.588 13.329 1.00 33.94 119 THR C N 1
ATOM 2784 C CA . THR C 1 119 ? 37.857 11.433 14.206 1.00 32.96 119 THR C CA 1
ATOM 2785 C C . THR C 1 119 ? 37.763 10.704 15.546 1.00 33.27 119 THR C C 1
ATOM 2786 O O . THR C 1 119 ? 37.135 9.649 15.625 1.00 32.83 119 THR C O 1
ATOM 2790 N N . ALA C 1 120 ? 38.390 11.254 16.578 1.00 32.93 120 ALA C N 1
ATOM 2791 C CA . ALA C 1 120 ? 38.249 10.715 17.934 1.00 34.74 120 ALA C CA 1
ATOM 2792 C C . ALA C 1 120 ? 36.982 11.256 18.611 1.00 35.17 120 ALA C C 1
ATOM 2793 O O . ALA C 1 120 ? 36.959 12.406 19.063 1.00 35.91 120 ALA C O 1
ATOM 2795 N N . LEU C 1 121 ? 35.943 10.422 18.691 1.00 35.51 121 LEU C N 1
ATOM 2796 C CA . LEU C 1 121 ? 34.679 10.795 19.340 1.00 35.59 121 LEU C CA 1
ATOM 2797 C C . LEU C 1 121 ? 34.527 10.234 20.755 1.00 37.28 121 LEU C C 1
ATOM 2798 O O . LEU C 1 121 ? 34.697 9.031 20.964 1.00 37.63 121 LEU C O 1
ATOM 2803 N N . THR C 1 122 ? 34.194 11.113 21.708 1.00 55.10 122 THR C N 1
ATOM 2804 C CA . THR C 1 122 ? 33.699 10.703 23.012 1.00 55.78 122 THR C CA 1
ATOM 2805 C C . THR C 1 122 ? 32.229 11.121 23.146 1.00 55.31 122 THR C C 1
ATOM 2806 O O . THR C 1 122 ? 31.832 12.200 22.697 1.00 54.80 122 THR C O 1
ATOM 2810 N N . VAL C 1 123 ? 31.426 10.257 23.750 1.00 38.46 123 VAL C N 1
ATOM 2811 C CA . VAL C 1 123 ? 30.026 10.559 24.007 1.00 37.96 123 VAL C CA 1
ATOM 2812 C C . VAL C 1 123 ? 29.764 10.353 25.503 1.00 39.75 123 VAL C C 1
ATOM 2813 O O . VAL C 1 123 ? 30.087 9.303 26.060 1.00 39.88 123 VAL C O 1
ATOM 2817 N N . LYS C 1 124 ? 29.182 11.361 26.145 1.00 40.70 124 LYS C N 1
ATOM 2818 C CA . LYS C 1 124 ? 28.841 11.288 27.578 1.00 42.98 124 LYS C CA 1
ATOM 2819 C C . LYS C 1 124 ? 27.512 11.952 27.870 1.00 42.78 124 LYS C C 1
ATOM 2820 O O . LYS C 1 124 ? 27.127 12.894 27.180 1.00 41.80 124 LYS C O 1
ATOM 2826 N N . ALA C 1 125 ? 26.822 11.507 28.922 1.00 44.13 125 ALA C N 1
ATOM 2827 C CA . ALA C 1 125 ? 25.673 12.266 29.419 1.00 44.05 125 ALA C CA 1
ATOM 2828 C C . ALA C 1 125 ? 26.062 13.739 29.640 1.00 44.40 125 ALA C C 1
ATOM 2829 O O . ALA C 1 125 ? 27.168 14.024 30.112 1.00 44.27 125 ALA C O 1
ATOM 2831 N N . ALA C 1 126 ? 25.160 14.652 29.253 1.00 44.02 126 ALA C N 1
ATOM 2832 C CA . ALA C 1 126 ? 25.353 16.109 29.378 1.00 43.88 126 ALA C CA 1
ATOM 2833 C C . ALA C 1 126 ? 25.734 16.520 30.800 1.00 44.93 126 ALA C C 1
ATOM 2834 O O . ALA C 1 126 ? 25.041 16.160 31.754 1.00 45.93 126 ALA C O 1
ATOM 2836 N N . ALA D 1 1 ? 46.028 -31.249 -11.885 1.00 92.39 1 ALA D N 1
ATOM 2837 C CA . ALA D 1 1 ? 47.516 -31.223 -11.779 1.00 88.01 1 ALA D CA 1
ATOM 2838 C C . ALA D 1 1 ? 47.980 -31.590 -10.372 1.00 83.58 1 ALA D C 1
ATOM 2839 O O . ALA D 1 1 ? 47.319 -31.246 -9.389 1.00 81.09 1 ALA D O 1
ATOM 2841 N N . TRP D 1 2 ? 49.106 -32.298 -10.289 1.00 83.31 2 TRP D N 1
ATOM 2842 C CA . TRP D 1 2 ? 49.753 -32.619 -9.011 1.00 78.98 2 TRP D CA 1
ATOM 2843 C C . TRP D 1 2 ? 51.257 -32.837 -9.191 1.00 77.87 2 TRP D C 1
ATOM 2844 O O . TRP D 1 2 ? 51.721 -33.187 -10.281 1.00 83.02 2 TRP D O 1
ATOM 2855 N N . VAL D 1 3 ? 52.007 -32.601 -8.121 1.00 72.25 3 VAL D N 1
ATOM 2856 C CA . VAL D 1 3 ? 53.453 -32.821 -8.100 1.00 71.47 3 VAL D CA 1
ATOM 2857 C C . VAL D 1 3 ? 53.789 -34.138 -7.391 1.00 73.01 3 VAL D C 1
ATOM 2858 O O . VAL D 1 3 ? 53.352 -34.387 -6.264 1.00 69.99 3 VAL D O 1
ATOM 2862 N N . ASP D 1 4 ? 54.569 -34.967 -8.078 1.00 77.85 4 ASP D N 1
ATOM 2863 C CA . ASP D 1 4 ? 54.974 -36.279 -7.599 1.00 80.43 4 ASP D CA 1
ATOM 2864 C C . ASP D 1 4 ? 56.373 -36.143 -7.007 1.00 77.55 4 ASP D C 1
ATOM 2865 O O . ASP D 1 4 ? 57.339 -35.918 -7.738 1.00 80.42 4 ASP D O 1
ATOM 2870 N N . GLN D 1 5 ? 56.472 -36.261 -5.683 1.00 72.20 5 GLN D N 1
ATOM 2871 C CA . GLN D 1 5 ? 57.735 -36.088 -4.974 1.00 69.41 5 GLN D CA 1
ATOM 2872 C C . GLN D 1 5 ? 58.189 -37.421 -4.383 1.00 72.51 5 GLN D C 1
ATOM 2873 O O . GLN D 1 5 ? 57.456 -38.049 -3.622 1.00 71.18 5 GLN D O 1
ATOM 2879 N N . THR D 1 6 ? 59.398 -37.841 -4.743 1.00 77.06 6 THR D N 1
ATOM 2880 C CA . THR D 1 6 ? 59.987 -39.076 -4.221 1.00 80.85 6 THR D CA 1
ATOM 2881 C C . THR D 1 6 ? 61.412 -38.824 -3.713 1.00 80.78 6 THR D C 1
ATOM 2882 O O . THR D 1 6 ? 62.107 -37.950 -4.240 1.00 81.36 6 THR D O 1
ATOM 2886 N N . PRO D 1 7 ? 61.848 -39.577 -2.678 1.00 80.50 7 PRO D N 1
ATOM 2887 C CA . PRO D 1 7 ? 61.050 -40.565 -1.944 1.00 79.97 7 PRO D CA 1
ATOM 2888 C C . PRO D 1 7 ? 60.306 -39.978 -0.741 1.00 72.58 7 PRO D C 1
ATOM 2889 O O . PRO D 1 7 ? 60.793 -39.053 -0.105 1.00 68.69 7 PRO D O 1
ATOM 2893 N N . ARG D 1 8 ? 59.123 -40.518 -0.463 1.00 72.26 8 ARG D N 1
ATOM 2894 C CA . ARG D 1 8 ? 58.329 -40.199 0.730 1.00 67.11 8 ARG D CA 1
ATOM 2895 C C . ARG D 1 8 ? 59.151 -40.164 2.043 1.00 63.63 8 ARG D C 1
ATOM 2896 O O . ARG D 1 8 ? 59.014 -39.234 2.841 1.00 58.54 8 ARG D O 1
ATOM 2904 N N . THR D 1 9 ? 60.001 -41.172 2.259 1.00 66.43 9 THR D N 1
ATOM 2905 C CA . THR D 1 9 ? 60.827 -41.254 3.472 1.00 64.29 9 THR D CA 1
ATOM 2906 C C . THR D 1 9 ? 62.264 -41.659 3.174 1.00 67.98 9 THR D C 1
ATOM 2907 O O . THR D 1 9 ? 62.531 -42.388 2.215 1.00 73.18 9 THR D O 1
ATOM 2911 N N . ALA D 1 10 ? 63.182 -41.193 4.019 1.00 66.00 10 ALA D N 1
ATOM 2912 C CA . ALA D 1 10 ? 64.602 -41.504 3.881 1.00 70.08 10 ALA D CA 1
ATOM 2913 C C . ALA D 1 10 ? 65.334 -41.495 5.218 1.00 68.40 10 ALA D C 1
ATOM 2914 O O . ALA D 1 10 ? 65.105 -40.630 6.071 1.00 63.61 10 ALA D O 1
ATOM 2916 N N . THR D 1 11 ? 66.218 -42.473 5.387 1.00 72.86 11 THR D N 1
ATOM 2917 C CA . THR D 1 11 ? 67.113 -42.522 6.532 1.00 72.76 11 THR D CA 1
ATOM 2918 C C . THR D 1 11 ? 68.547 -42.580 6.025 1.00 79.20 11 THR D C 1
ATOM 2919 O O . THR D 1 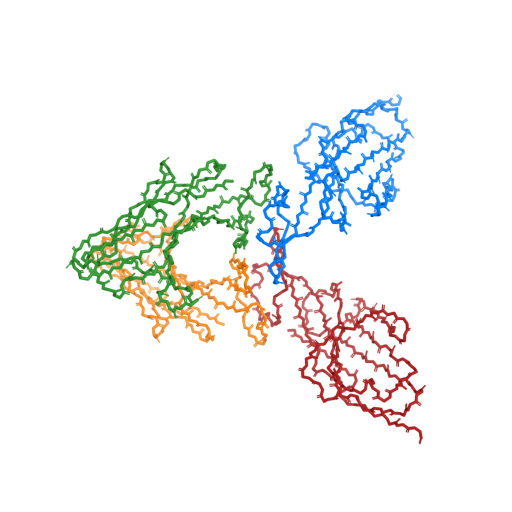11 ? 68.899 -43.470 5.248 1.00 84.73 11 THR D O 1
ATOM 2923 N N . LYS D 1 12 ? 69.360 -41.615 6.452 1.00 79.24 12 LYS D N 1
ATOM 2924 C CA . LYS D 1 12 ? 70.765 -41.531 6.032 1.00 86.48 12 LYS D CA 1
ATOM 2925 C C . LYS D 1 12 ? 71.713 -41.425 7.234 1.00 87.72 12 LYS D C 1
ATOM 2926 O O . LYS D 1 12 ? 71.301 -41.027 8.328 1.00 82.28 12 LYS D O 1
ATOM 2932 N N . GLU D 1 13 ? 72.978 -41.790 7.021 1.00 95.40 13 GLU D N 1
ATOM 2933 C CA . GLU D 1 13 ? 74.028 -41.594 8.023 1.00 98.44 13 GLU D CA 1
ATOM 2934 C C . GLU D 1 13 ? 74.761 -40.27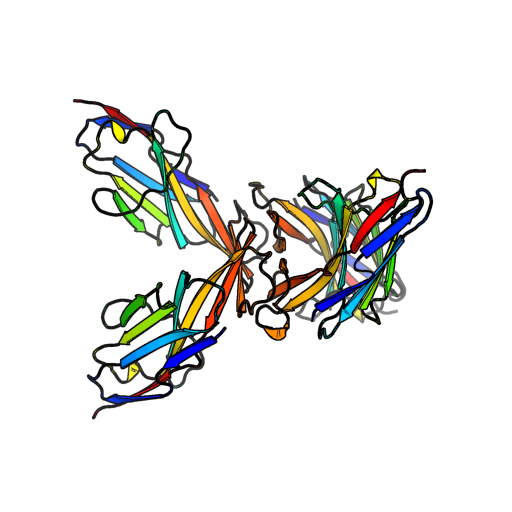9 7.727 1.00 101.80 13 GLU D C 1
ATOM 2935 O O . GLU D 1 13 ? 74.680 -39.765 6.608 1.00 102.88 13 GLU D O 1
ATOM 2941 N N . THR D 1 14 ? 75.453 -39.724 8.724 1.00 103.51 14 THR D N 1
ATOM 2942 C CA . THR D 1 14 ? 76.158 -38.445 8.545 1.00 107.96 14 THR D CA 1
ATOM 2943 C C . THR D 1 14 ? 77.249 -38.571 7.484 1.00 118.01 14 THR D C 1
ATOM 2944 O O . THR D 1 14 ? 77.917 -39.598 7.399 1.00 123.77 14 THR D O 1
ATOM 2948 N N . GLY D 1 15 ? 77.402 -37.530 6.663 1.00 120.57 15 GLY D N 1
ATOM 2949 C CA . GLY D 1 15 ? 78.410 -37.523 5.600 1.00 131.03 15 GLY D CA 1
ATOM 2950 C C . GLY D 1 15 ? 77.913 -38.033 4.255 1.00 130.97 15 GLY D C 1
ATOM 2951 O O . GLY D 1 15 ? 78.568 -37.787 3.205 1.00 139.31 15 GLY D O 1
ATOM 2952 N N . GLU D 1 16 ? 76.761 -38.746 4.281 1.00 122.45 16 GLU D N 1
ATOM 2953 C CA . GLU D 1 16 ? 76.150 -39.252 3.049 1.00 122.39 16 GLU D CA 1
ATOM 2954 C C . GLU D 1 16 ? 75.361 -38.155 2.325 1.00 117.60 16 GLU D C 1
ATOM 2955 O O . GLU D 1 16 ? 75.389 -36.979 2.725 1.00 114.82 16 GLU D O 1
ATOM 2961 N N . SER D 1 17 ? 74.661 -38.549 1.259 1.00 117.07 17 SER D N 1
ATOM 2962 C CA . SER D 1 17 ? 73.879 -37.612 0.466 1.00 113.41 17 SER D CA 1
ATOM 2963 C C . SER D 1 17 ? 72.473 -38.131 0.180 1.00 106.15 17 SER D C 1
ATOM 2964 O O . SER D 1 17 ? 72.192 -39.323 0.334 1.00 106.69 17 SER D O 1
ATOM 2967 N N . LEU D 1 18 ? 71.603 -37.216 -0.242 1.00 100.58 18 LEU D N 1
ATOM 2968 C CA . LEU D 1 18 ? 70.221 -37.528 -0.573 1.00 94.03 18 LEU D CA 1
ATOM 2969 C C . LEU D 1 18 ? 69.786 -36.762 -1.823 1.00 94.41 18 LEU D C 1
ATOM 2970 O O . LEU D 1 18 ? 70.083 -35.568 -1.975 1.00 93.56 18 LEU D O 1
ATOM 2975 N N . THR D 1 19 ? 69.084 -37.469 -2.709 1.00 95.72 19 THR D N 1
ATOM 2976 C CA . THR D 1 19 ? 68.449 -36.856 -3.861 1.00 95.89 19 THR D CA 1
ATOM 2977 C C . THR D 1 19 ? 66.925 -36.906 -3.729 1.00 88.44 19 THR D C 1
ATOM 2978 O O . THR D 1 19 ? 66.356 -37.950 -3.414 1.00 87.69 19 THR D O 1
ATOM 2982 N N . ILE D 1 20 ? 66.275 -35.769 -3.963 1.00 83.92 20 ILE D N 1
ATOM 2983 C CA . ILE D 1 20 ? 64.814 -35.715 -4.029 1.00 78.55 20 ILE D CA 1
ATOM 2984 C C . ILE D 1 20 ? 64.395 -35.337 -5.439 1.00 81.59 20 ILE D C 1
ATOM 2985 O O . ILE D 1 20 ? 64.845 -34.326 -5.977 1.00 82.62 20 ILE D O 1
ATOM 2990 N N . ASN D 1 21 ? 63.528 -36.156 -6.025 1.00 83.78 21 ASN D N 1
ATOM 2991 C CA . ASN D 1 21 ? 63.028 -35.922 -7.367 1.00 87.62 21 ASN D CA 1
ATOM 2992 C C . ASN D 1 21 ? 61.567 -35.491 -7.361 1.00 82.05 21 ASN D C 1
ATOM 2993 O O . ASN D 1 21 ? 60.747 -36.083 -6.658 1.00 79.19 21 ASN D O 1
ATOM 2998 N N . CYS D 1 22 ? 61.254 -34.459 -8.142 1.00 81.37 22 CYS D N 1
ATOM 2999 C CA . CYS D 1 22 ? 59.881 -33.966 -8.277 1.00 77.29 22 CYS D CA 1
ATOM 3000 C C . CYS D 1 22 ? 59.459 -33.887 -9.743 1.00 82.71 22 CYS D C 1
ATOM 3001 O O . CYS D 1 22 ? 60.227 -33.441 -10.603 1.00 86.75 22 CYS D O 1
ATOM 3004 N N . VAL D 1 23 ? 58.240 -34.345 -10.020 1.00 83.79 23 VAL D N 1
ATOM 3005 C CA . VAL D 1 23 ? 57.679 -34.305 -11.368 1.00 89.84 23 VAL D CA 1
ATOM 3006 C C . VAL D 1 23 ? 56.287 -33.676 -11.324 1.00 86.00 23 VAL D C 1
ATOM 3007 O O . VAL D 1 23 ? 55.441 -34.078 -10.521 1.00 83.44 23 VAL D O 1
ATOM 3011 N N . LEU D 1 24 ? 56.069 -32.678 -12.178 1.00 86.43 24 LEU D N 1
ATOM 3012 C CA . LEU D 1 24 ? 54.744 -32.110 -12.403 1.00 85.03 24 LEU D CA 1
ATOM 3013 C C . LEU D 1 24 ? 54.019 -33.059 -13.356 1.00 93.11 24 LEU D C 1
ATOM 3014 O O . LEU D 1 24 ? 54.483 -33.280 -14.472 1.00 99.57 24 LEU D O 1
ATOM 3019 N N . ARG D 1 25 ? 52.903 -33.632 -12.908 1.00 93.95 25 ARG D N 1
ATOM 3020 C CA . ARG D 1 25 ? 52.141 -34.585 -13.717 1.00 103.02 25 ARG D CA 1
ATOM 3021 C C . ARG D 1 25 ? 50.710 -34.120 -13.968 1.00 103.63 25 ARG D C 1
ATOM 3022 O O . ARG D 1 25 ? 50.183 -33.283 -13.230 1.00 96.83 25 ARG D O 1
ATOM 3030 N N . ASP D 1 26 ? 50.096 -34.672 -15.020 1.00 112.81 26 ASP D N 1
ATOM 3031 C CA . ASP D 1 26 ? 48.677 -34.464 -15.327 1.00 115.76 26 ASP D CA 1
ATOM 3032 C C . ASP D 1 26 ? 48.371 -32.988 -15.577 1.00 109.97 26 ASP D C 1
ATOM 3033 O O . ASP D 1 26 ? 47.295 -32.501 -15.221 1.00 108.38 26 ASP D O 1
ATOM 3038 N N . ALA D 1 27 ? 49.312 -32.279 -16.200 1.00 107.81 27 ALA D N 1
ATOM 3039 C CA . ALA D 1 27 ? 49.209 -30.825 -16.322 1.00 101.43 27 ALA D CA 1
ATOM 3040 C C . ALA D 1 27 ? 49.314 -30.331 -17.758 1.00 105.88 27 ALA D C 1
ATOM 3041 O O . ALA D 1 27 ? 50.208 -30.737 -18.504 1.00 110.69 27 ALA D O 1
ATOM 3043 N N . SER D 1 28 ? 48.403 -29.434 -18.126 1.00 104.56 28 SER D N 1
ATOM 3044 C CA . SER D 1 28 ? 48.386 -28.847 -19.460 1.00 108.69 28 SER D CA 1
ATOM 3045 C C . SER D 1 28 ? 49.411 -27.720 -19.606 1.00 103.43 28 SER D C 1
ATOM 3046 O O . SER D 1 28 ? 49.789 -27.365 -20.725 1.00 107.58 28 SER D O 1
ATOM 3049 N N . PHE D 1 29 ? 49.849 -27.163 -18.475 1.00 95.20 29 PHE D N 1
ATOM 3050 C CA . PHE D 1 29 ? 50.810 -26.054 -18.458 1.00 90.40 29 PHE D CA 1
ATOM 3051 C C . PHE D 1 29 ? 52.260 -26.526 -18.310 1.00 91.60 29 PHE D C 1
ATOM 3052 O O . PHE D 1 29 ? 52.514 -27.681 -17.973 1.00 94.56 29 PHE D O 1
ATOM 3060 N N . GLU D 1 30 ? 53.199 -25.611 -18.551 1.00 90.03 30 GLU D N 1
ATOM 3061 C CA . GLU D 1 30 ? 54.635 -25.886 -18.450 1.00 91.66 30 GLU D CA 1
ATOM 3062 C C . GLU D 1 30 ? 55.179 -25.639 -17.041 1.00 84.73 30 GLU D C 1
ATOM 3063 O O . GLU D 1 30 ? 54.497 -25.055 -16.197 1.00 78.29 30 GLU D O 1
ATOM 3069 N N . LEU D 1 31 ? 56.409 -26.089 -16.796 1.00 86.63 31 LEU D N 1
AT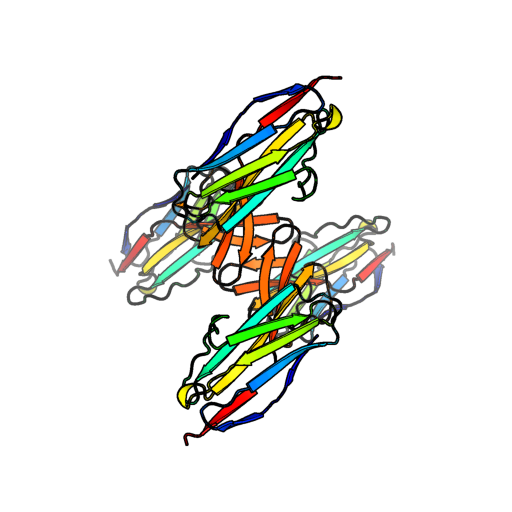OM 3070 C CA . LEU D 1 31 ? 57.113 -25.779 -15.552 1.00 81.27 31 LEU D CA 1
ATOM 3071 C C . LEU D 1 31 ? 57.883 -24.466 -15.703 1.00 80.07 31 LEU D C 1
ATOM 3072 O O . LEU D 1 31 ? 58.905 -24.425 -16.375 1.00 85.69 31 LEU D O 1
ATOM 3077 N N . LYS D 1 32 ? 57.399 -23.400 -15.076 1.00 73.73 32 LYS D N 1
ATOM 3078 C CA . LYS D 1 32 ? 58.048 -22.093 -15.197 1.00 72.99 32 LYS D CA 1
ATOM 3079 C C . LYS D 1 32 ? 59.272 -21.974 -14.302 1.00 72.91 32 LYS D C 1
ATOM 3080 O O . LYS D 1 32 ? 60.354 -21.614 -14.765 1.00 77.90 32 LYS D O 1
ATOM 3086 N N . ASP D 1 33 ? 59.086 -22.289 -13.023 1.00 68.05 33 ASP D N 1
ATOM 3087 C CA . ASP D 1 33 ? 60.096 -22.087 -11.996 1.00 67.33 33 ASP D CA 1
ATOM 3088 C C . ASP D 1 33 ? 59.923 -23.114 -10.872 1.00 63.73 33 ASP D C 1
ATOM 3089 O O . ASP D 1 33 ? 58.958 -23.878 -10.870 1.00 61.25 33 ASP D O 1
ATOM 3094 N N . THR D 1 34 ? 60.858 -23.113 -9.921 1.00 63.49 34 THR D N 1
ATOM 3095 C CA . THR D 1 34 ? 60.866 -24.092 -8.816 1.00 61.00 34 THR D CA 1
ATOM 3096 C C . THR D 1 34 ? 61.239 -23.475 -7.463 1.00 58.70 34 THR D C 1
ATOM 3097 O O . THR D 1 34 ? 61.858 -22.409 -7.407 1.00 60.42 34 THR D O 1
ATOM 3101 N N . GLY D 1 35 ? 60.870 -24.162 -6.379 1.00 55.33 35 GLY D N 1
ATOM 3102 C CA . GLY D 1 35 ? 61.221 -23.741 -5.021 1.00 53.64 35 GLY D CA 1
ATOM 3103 C C . GLY D 1 35 ? 61.383 -24.958 -4.120 1.00 53.09 35 GLY D C 1
ATOM 3104 O O . GLY D 1 35 ? 60.711 -25.969 -4.320 1.00 52.06 35 GLY D O 1
ATOM 3105 N N . TRP D 1 36 ? 62.278 -24.860 -3.138 1.00 54.20 36 TRP D N 1
ATOM 3106 C CA . TRP D 1 36 ? 62.508 -25.938 -2.180 1.00 53.34 36 TRP D CA 1
ATOM 3107 C C . TRP D 1 36 ? 62.430 -25.414 -0.749 1.00 52.05 36 TRP D C 1
ATOM 3108 O O . TRP D 1 36 ? 62.861 -24.282 -0.471 1.00 53.65 36 TRP D O 1
ATOM 3119 N N . TYR D 1 37 ? 61.888 -26.247 0.152 1.00 49.09 37 TYR D N 1
ATOM 3120 C CA . TYR D 1 37 ? 61.575 -25.857 1.525 1.00 47.25 37 TYR D CA 1
ATOM 3121 C C . TYR D 1 37 ? 61.864 -27.002 2.488 1.00 47.18 37 TYR D C 1
ATOM 3122 O O . TYR D 1 37 ? 61.938 -28.165 2.084 1.00 46.88 37 TYR D O 1
ATOM 3131 N N . ARG D 1 38 ? 62.018 -26.652 3.763 1.00 47.32 38 ARG D N 1
ATOM 3132 C CA . ARG D 1 38 ? 62.234 -27.627 4.823 1.00 47.80 38 ARG D CA 1
ATOM 3133 C C . ARG D 1 38 ? 61.677 -27.162 6.175 1.00 46.48 38 ARG D C 1
ATOM 3134 O O . ARG D 1 38 ? 61.755 -25.978 6.528 1.00 47.67 38 ARG D O 1
ATOM 3142 N N . THR D 1 39 ? 61.092 -28.105 6.905 1.00 44.59 39 THR D N 1
ATOM 3143 C CA . THR D 1 39 ? 60.789 -27.909 8.311 1.00 44.80 39 THR D CA 1
ATOM 3144 C C . THR D 1 39 ? 61.738 -28.821 9.082 1.00 46.32 39 THR D C 1
ATOM 3145 O O . THR D 1 39 ? 61.713 -30.045 8.921 1.00 44.97 39 THR D O 1
ATOM 3149 N N . LYS D 1 40 ? 62.600 -28.215 9.891 1.00 49.50 40 LYS D N 1
ATOM 3150 C CA . LYS D 1 40 ? 63.525 -28.968 10.731 1.00 51.58 40 LYS D CA 1
ATOM 3151 C C . LYS D 1 40 ? 62.744 -29.901 11.662 1.00 49.24 40 LYS D C 1
ATOM 3152 O O . LYS D 1 40 ? 61.685 -29.523 12.183 1.00 47.46 40 LYS D O 1
ATOM 3158 N N . LEU D 1 41 ? 63.254 -31.120 11.840 1.00 49.10 41 LEU D N 1
ATOM 3159 C CA . LEU D 1 41 ? 62.625 -32.098 12.733 1.00 48.15 41 LEU D CA 1
ATOM 3160 C C . LEU D 1 41 ? 62.482 -31.509 14.137 1.00 50.81 41 LEU D C 1
ATOM 3161 O O . LEU D 1 41 ? 63.478 -31.187 14.792 1.00 53.98 41 LEU D O 1
ATOM 3166 N N . GLY D 1 42 ? 61.236 -31.343 14.573 1.00 50.51 42 GLY D N 1
ATOM 3167 C CA . GLY D 1 42 ? 60.950 -30.799 15.899 1.00 54.83 42 GLY D CA 1
ATOM 3168 C C . GLY D 1 42 ? 60.660 -29.308 15.891 1.00 57.84 42 GLY D C 1
ATOM 3169 O O . GLY D 1 42 ? 60.256 -28.747 16.912 1.00 60.89 42 GLY D O 1
ATOM 3170 N N . SER D 1 43 ? 60.879 -28.673 14.741 1.00 57.11 43 SER D N 1
ATOM 3171 C CA . SER D 1 43 ? 60.507 -27.275 14.520 1.00 60.14 43 SER D CA 1
ATOM 3172 C C . SER D 1 43 ? 59.111 -27.148 13.875 1.00 57.92 43 SER D C 1
ATOM 3173 O O . SER D 1 43 ? 58.628 -28.071 13.210 1.00 54.48 43 SER D O 1
ATOM 3176 N N . THR D 1 44 ? 58.475 -25.995 14.072 1.00 80.03 44 THR D N 1
ATOM 3177 C CA . THR D 1 44 ? 57.066 -25.803 13.708 1.00 78.94 44 THR D CA 1
ATOM 3178 C C . THR D 1 44 ? 56.895 -25.106 12.358 1.00 76.74 44 THR D C 1
ATOM 3179 O O . THR D 1 44 ? 55.898 -25.310 11.653 1.00 74.67 44 THR D O 1
ATOM 3183 N N . ASN D 1 45 ? 57.892 -24.309 11.984 1.00 61.37 45 ASN D N 1
ATOM 3184 C CA . ASN D 1 45 ? 57.791 -23.427 10.832 1.00 60.64 45 ASN D CA 1
ATOM 3185 C C . ASN D 1 45 ? 58.603 -23.872 9.604 1.00 58.10 45 ASN D C 1
ATOM 3186 O O . ASN D 1 45 ? 59.785 -24.213 9.722 1.00 59.28 45 ASN D O 1
ATOM 3191 N N . GLU D 1 46 ? 57.959 -23.854 8.433 1.00 55.37 46 GLU D N 1
ATOM 3192 C CA . GLU D 1 46 ? 58.631 -24.123 7.157 1.00 54.03 46 GLU D CA 1
ATOM 3193 C C . GLU D 1 46 ? 59.496 -22.943 6.738 1.00 56.33 46 GLU D C 1
ATOM 3194 O O . GLU D 1 46 ? 59.098 -21.786 6.873 1.00 57.86 46 GLU D O 1
ATOM 3200 N N . GLN D 1 47 ? 60.681 -23.256 6.225 1.00 57.22 47 GLN D N 1
ATOM 3201 C CA . GLN D 1 47 ? 61.661 -22.258 5.823 1.00 60.42 47 GLN D CA 1
ATOM 3202 C C . GLN D 1 47 ? 62.140 -22.628 4.425 1.00 59.58 47 GLN D C 1
ATOM 3203 O O . GLN D 1 47 ? 62.215 -23.809 4.084 1.00 57.59 47 GLN D O 1
ATOM 3209 N N . SER D 1 48 ? 62.446 -21.620 3.609 1.00 61.26 48 SER D N 1
ATOM 3210 C CA . SER D 1 48 ? 62.917 -21.860 2.252 1.00 61.62 48 SER D CA 1
ATOM 3211 C C . SER D 1 48 ? 64.368 -22.324 2.255 1.00 66.40 48 SER D C 1
ATOM 3212 O O . SER D 1 48 ? 65.143 -21.957 3.144 1.00 70.22 48 SER D O 1
ATOM 3215 N N . ILE D 1 49 ? 64.735 -23.124 1.257 1.00 66.95 49 ILE D N 1
ATOM 3216 C CA . ILE D 1 49 ? 66.117 -23.579 1.109 1.00 72.73 49 ILE D CA 1
ATOM 3217 C C . ILE D 1 49 ? 66.832 -22.702 0.088 1.00 78.16 49 ILE D C 1
ATOM 3218 O O . ILE D 1 49 ? 66.320 -22.498 -1.014 1.00 76.67 49 ILE D O 1
ATOM 3223 N N . SER D 1 50 ? 68.005 -22.190 0.468 1.00 85.17 50 SER D N 1
ATOM 3224 C CA . SER D 1 50 ? 68.837 -21.378 -0.417 1.00 92.20 50 SER D CA 1
ATOM 3225 C C . SER D 1 50 ? 69.708 -22.273 -1.294 1.00 97.16 50 SER D C 1
ATOM 3226 O O . SER D 1 50 ? 70.617 -22.944 -0.800 1.00 101.88 50 SER D O 1
ATOM 3229 N N . ILE D 1 51 ? 69.415 -22.276 -2.592 1.00 96.66 51 ILE D N 1
ATOM 3230 C CA . ILE D 1 51 ? 70.139 -23.086 -3.573 1.00 101.94 51 ILE D CA 1
ATOM 3231 C C . ILE D 1 51 ? 71.616 -22.668 -3.672 1.00 112.58 51 ILE D C 1
ATOM 3232 O O . ILE D 1 51 ? 71.932 -21.519 -3.992 1.00 116.57 51 ILE D O 1
ATOM 3237 N N . GLY D 1 52 ? 72.510 -23.612 -3.388 1.00 117.56 52 GLY D N 1
ATOM 3238 C CA . GLY D 1 52 ? 73.953 -23.351 -3.408 1.00 128.90 52 GLY D CA 1
ATOM 3239 C C . GLY D 1 52 ? 74.657 -24.037 -2.254 1.00 131.34 52 GLY D C 1
ATOM 3240 O O . GLY D 1 52 ? 74.026 -24.377 -1.249 1.00 123.91 52 GLY D O 1
ATOM 3241 N N . GLY D 1 53 ? 75.964 -24.242 -2.401 1.00 142.26 53 GLY D N 1
ATOM 3242 C CA . GLY D 1 53 ? 76.759 -24.931 -1.388 1.00 146.10 53 GLY D CA 1
ATOM 3243 C C . GLY D 1 53 ? 76.494 -26.421 -1.408 1.00 142.26 53 GLY D C 1
ATOM 3244 O O . GLY D 1 53 ? 76.716 -27.081 -2.423 1.00 146.28 53 GLY D O 1
ATOM 3245 N N . ARG D 1 54 ? 76.006 -26.948 -0.287 1.00 135.16 54 ARG D N 1
ATOM 3246 C CA . ARG D 1 54 ? 75.655 -28.367 -0.181 1.00 131.13 54 ARG D CA 1
ATOM 3247 C C . ARG D 1 54 ? 74.414 -28.705 -1.010 1.00 123.30 54 ARG D C 1
ATOM 3248 O O . ARG D 1 54 ? 74.235 -29.849 -1.438 1.00 123.18 54 ARG D O 1
ATOM 3256 N N . TYR D 1 55 ? 73.575 -27.696 -1.241 1.00 117.76 55 TYR D N 1
ATOM 3257 C CA . TYR D 1 55 ? 72.307 -27.862 -1.946 1.00 110.30 55 TYR D CA 1
ATOM 3258 C C . TYR D 1 55 ? 72.445 -27.583 -3.446 1.00 115.15 55 TYR D C 1
ATOM 3259 O O . TYR D 1 55 ? 72.598 -26.426 -3.855 1.00 117.17 55 TYR D O 1
ATOM 3268 N N . VAL D 1 56 ? 72.382 -28.644 -4.257 1.00 117.42 56 VAL D N 1
ATOM 3269 C CA . VAL D 1 56 ? 72.425 -28.505 -5.717 1.00 122.57 56 VAL D CA 1
ATOM 3270 C C . VAL D 1 56 ? 71.120 -28.953 -6.394 1.00 115.95 56 VAL D C 1
ATOM 3271 O O . VAL D 1 56 ? 70.673 -30.102 -6.209 1.00 113.75 56 VAL D O 1
ATOM 3275 N N . GLU D 1 57 ? 70.514 -28.025 -7.160 1.00 113.39 57 GLU D N 1
ATOM 3276 C CA . GLU D 1 57 ? 69.290 -28.297 -7.911 1.00 108.24 57 GLU D CA 1
ATOM 3277 C C . GLU D 1 57 ? 69.557 -28.548 -9.397 1.00 115.88 57 GLU D C 1
ATOM 3278 O O . GLU D 1 57 ? 70.369 -27.856 -10.023 1.00 122.83 57 GLU D O 1
ATOM 3284 N N . THR D 1 58 ? 68.875 -29.553 -9.945 1.00 115.38 58 THR D N 1
ATOM 3285 C CA . THR D 1 58 ? 68.855 -29.779 -11.392 1.00 122.12 58 THR D CA 1
ATOM 3286 C C . THR D 1 58 ? 67.409 -29.661 -11.861 1.00 115.40 58 THR D C 1
ATOM 3287 O O . THR D 1 58 ? 66.488 -30.143 -11.184 1.00 108.37 58 THR D O 1
ATOM 3291 N N . VAL D 1 59 ? 67.213 -28.989 -12.995 1.00 117.72 59 VAL D N 1
ATOM 3292 C CA . VAL D 1 59 ? 65.874 -28.738 -13.539 1.00 112.30 59 VAL D CA 1
ATOM 3293 C C . VAL D 1 59 ? 65.755 -29.183 -15.006 1.00 120.30 59 VAL D C 1
ATOM 3294 O O . VAL D 1 59 ? 66.454 -28.671 -15.880 1.00 127.31 59 VAL D O 1
ATOM 3298 N N . ASN D 1 60 ? 64.877 -30.154 -15.252 1.00 119.92 60 ASN D N 1
ATOM 3299 C CA . ASN D 1 60 ? 64.552 -30.588 -16.602 1.00 127.05 60 ASN D CA 1
ATOM 3300 C C . ASN D 1 60 ? 63.142 -30.139 -16.978 1.00 121.09 60 ASN D C 1
ATOM 3301 O O . ASN D 1 60 ? 62.161 -30.848 -16.728 1.00 117.76 60 ASN D O 1
ATOM 3306 N N . LYS D 1 61 ? 63.057 -28.954 -17.585 1.00 120.28 61 LYS D N 1
ATOM 3307 C CA . LYS D 1 61 ? 61.775 -28.348 -17.958 1.00 114.94 61 LYS D CA 1
ATOM 3308 C C . LYS D 1 61 ? 61.080 -29.128 -19.084 1.00 121.26 61 LYS D C 1
ATOM 3309 O O . LYS D 1 61 ? 59.833 -29.138 -19.172 1.00 117.47 61 LYS D O 1
ATOM 3315 N N . GLY D 1 62 ? 61.896 -29.794 -19.923 1.00 132.08 62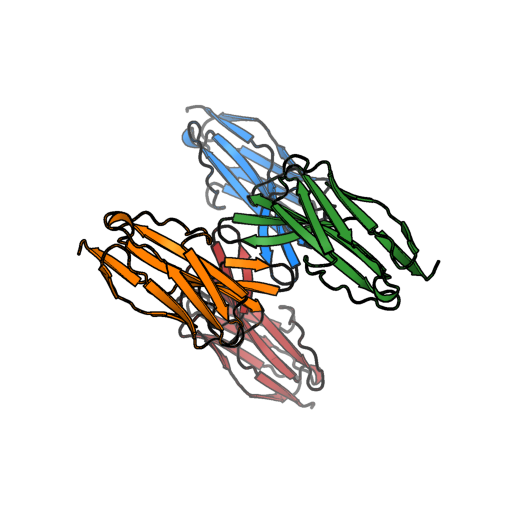 GLY D N 1
ATOM 3316 C CA . GLY D 1 62 ? 61.381 -30.642 -21.003 1.00 140.51 62 GLY D CA 1
ATOM 3317 C C . GLY D 1 62 ? 60.451 -31.735 -20.502 1.00 138.58 62 GLY D C 1
ATOM 3318 O O . GLY D 1 62 ? 59.322 -31.911 -21.070 1.00 139.82 62 GLY D O 1
ATOM 3319 N N . SER D 1 63 ? 60.928 -32.464 -19.439 1.00 136.06 63 SER D N 1
ATOM 3320 C CA . SER D 1 63 ? 60.147 -33.546 -18.839 1.00 134.49 63 SER D CA 1
ATOM 3321 C C . SER D 1 63 ? 59.386 -33.081 -17.582 1.00 122.21 63 SER D C 1
ATOM 3322 O O . SER D 1 63 ? 58.835 -33.901 -16.835 1.00 119.75 63 SER D O 1
ATOM 3325 N N . LYS D 1 64 ? 59.367 -31.766 -17.367 1.00 114.80 64 LYS D N 1
ATOM 3326 C CA . LYS D 1 64 ? 58.665 -31.139 -16.236 1.00 104.19 64 LYS D CA 1
ATOM 3327 C C . LYS D 1 64 ? 59.093 -31.756 -14.899 1.00 100.43 64 LYS D C 1
ATOM 3328 O O . LYS D 1 64 ? 58.279 -32.001 -14.002 1.00 95.10 64 LYS D O 1
ATOM 3334 N N . SER D 1 65 ? 60.396 -32.001 -14.798 1.00 104.23 65 SER D N 1
ATOM 3335 C CA . SER D 1 65 ? 61.008 -32.608 -13.632 1.00 101.93 65 SER D CA 1
ATOM 3336 C C . SER D 1 65 ? 62.097 -31.699 -13.078 1.00 99.34 65 SER D C 1
ATOM 3337 O O . SER D 1 65 ? 62.680 -30.888 -13.810 1.00 102.28 65 SER D O 1
ATOM 3340 N N . PHE D 1 66 ? 62.346 -31.838 -11.776 1.00 93.94 66 PHE D N 1
ATOM 3341 C CA . PHE D 1 66 ? 63.447 -31.165 -11.088 1.00 92.70 66 PHE D CA 1
ATOM 3342 C C . PHE D 1 66 ? 63.836 -31.912 -9.809 1.00 90.60 66 PHE D C 1
ATOM 3343 O O . PHE D 1 66 ? 62.997 -32.559 -9.179 1.00 86.61 66 PHE D O 1
ATOM 3351 N N . SER D 1 67 ? 65.112 -31.817 -9.442 1.00 94.05 67 SER D N 1
ATOM 3352 C CA . SER D 1 67 ? 65.658 -32.584 -8.323 1.00 93.63 67 SER D CA 1
ATOM 3353 C C . SER D 1 67 ? 66.468 -31.703 -7.381 1.00 91.48 67 SER D C 1
ATOM 3354 O O . SER D 1 67 ? 66.875 -30.602 -7.753 1.00 92.95 67 SER D O 1
ATOM 3357 N N . LEU D 1 68 ? 66.694 -32.195 -6.165 1.00 88.76 68 LEU D N 1
ATOM 3358 C CA . LEU D 1 68 ? 67.577 -31.544 -5.202 1.00 88.26 68 LEU D CA 1
ATOM 3359 C C . LEU D 1 68 ? 68.496 -32.596 -4.594 1.00 92.53 68 LEU D C 1
ATOM 3360 O O . LEU D 1 68 ? 68.026 -33.585 -4.024 1.00 89.80 68 LEU D O 1
ATOM 3365 N N . ARG D 1 69 ? 69.801 -32.379 -4.711 1.00 99.89 69 ARG D N 1
ATOM 3366 C CA . ARG D 1 69 ? 70.777 -33.264 -4.090 1.00 104.55 69 ARG D CA 1
ATOM 3367 C C . ARG D 1 69 ? 71.507 -32.531 -2.968 1.00 104.19 69 ARG D C 1
ATOM 3368 O O . ARG D 1 69 ? 72.257 -31.585 -3.220 1.00 108.92 69 ARG D O 1
ATOM 3376 N N . ILE D 1 70 ? 71.254 -32.957 -1.728 1.00 98.99 70 ILE D N 1
ATOM 3377 C CA . ILE D 1 70 ? 71.937 -32.393 -0.562 1.00 99.22 70 ILE D CA 1
ATOM 3378 C C . ILE D 1 70 ? 73.048 -33.342 -0.125 1.00 105.82 70 ILE D C 1
ATOM 3379 O O . ILE D 1 70 ? 72.799 -34.530 0.107 1.00 104.81 70 ILE D O 1
ATOM 3384 N N . SER D 1 71 ? 74.270 -32.806 -0.020 1.00 113.38 71 SER D N 1
ATOM 3385 C CA . SER D 1 71 ? 75.445 -33.604 0.317 1.00 121.21 71 SER D CA 1
ATOM 3386 C C . SER D 1 71 ? 76.010 -33.239 1.690 1.00 121.24 71 SER D C 1
ATOM 3387 O O . SER D 1 71 ? 75.579 -32.254 2.300 1.00 116.05 71 SER D O 1
ATOM 3390 N N . ASP D 1 72 ? 76.990 -34.029 2.149 1.00 127.87 72 ASP D N 1
ATOM 3391 C CA . ASP D 1 72 ? 77.624 -33.873 3.473 1.00 129.40 72 ASP D CA 1
ATOM 3392 C C . ASP D 1 72 ? 76.577 -33.676 4.593 1.00 117.97 72 ASP D C 1
ATOM 3393 O O . ASP D 1 72 ? 76.662 -32.728 5.420 1.00 117.27 72 ASP D O 1
ATOM 3398 N N . LEU D 1 73 ? 75.589 -34.585 4.597 1.00 110.01 73 LEU D N 1
ATOM 3399 C CA . LEU D 1 73 ? 74.457 -34.515 5.527 1.00 99.72 73 LEU D CA 1
ATOM 3400 C C . LEU D 1 73 ? 74.898 -34.560 6.984 1.00 100.40 73 LEU D C 1
ATOM 3401 O O . LEU D 1 73 ? 75.816 -35.298 7.347 1.00 105.94 73 LEU D O 1
ATOM 3406 N N . ARG D 1 74 ? 74.236 -33.744 7.800 1.00 95.23 74 ARG D N 1
ATOM 3407 C CA . ARG D 1 74 ? 74.518 -33.651 9.227 1.00 95.75 74 ARG D CA 1
ATOM 3408 C C . ARG D 1 74 ? 73.213 -33.856 9.989 1.00 86.60 74 ARG D C 1
ATOM 3409 O O . ARG D 1 74 ? 72.128 -33.708 9.419 1.00 80.61 74 ARG D O 1
ATOM 3417 N N . VAL D 1 75 ? 73.316 -34.190 11.274 1.00 86.00 75 VAL D N 1
ATOM 3418 C CA . VAL D 1 75 ? 72.130 -34.515 12.067 1.00 78.69 75 VAL D CA 1
ATOM 3419 C C . VAL D 1 75 ? 71.040 -33.431 12.021 1.00 73.80 75 VAL D C 1
ATOM 3420 O O . VAL D 1 75 ? 69.855 -33.745 12.014 1.00 67.36 75 VAL D O 1
ATOM 3424 N N . GLU D 1 76 ? 71.444 -32.166 11.943 1.00 77.20 76 GLU D N 1
ATOM 3425 C CA . GLU D 1 76 ? 70.485 -31.073 11.984 1.00 73.92 76 GLU D CA 1
ATOM 3426 C C . GLU D 1 76 ? 69.784 -30.810 10.640 1.00 69.63 76 GLU D C 1
ATOM 3427 O O . GLU D 1 76 ? 68.943 -29.914 10.548 1.00 66.47 76 GLU D O 1
ATOM 3433 N N . ASP D 1 77 ? 70.117 -31.595 9.614 1.00 69.79 77 ASP D N 1
ATOM 3434 C CA . ASP D 1 77 ? 69.388 -31.534 8.338 1.00 65.84 77 ASP D CA 1
ATOM 3435 C C . ASP D 1 77 ? 68.095 -32.348 8.396 1.00 59.08 77 ASP D C 1
ATOM 3436 O O . ASP D 1 77 ? 67.263 -32.279 7.486 1.00 56.00 77 ASP D O 1
ATOM 3441 N N . SER D 1 78 ? 67.932 -33.125 9.462 1.00 57.56 78 SER D N 1
ATOM 3442 C CA . SER D 1 78 ? 66.734 -33.940 9.651 1.00 52.38 78 SER D CA 1
ATOM 3443 C C . SER D 1 78 ? 65.482 -33.084 9.553 1.00 48.28 78 SER D C 1
ATOM 3444 O O . SER D 1 78 ? 65.448 -31.941 10.015 1.00 48.55 78 SER D O 1
ATOM 3447 N N . GLY D 1 79 ? 64.452 -33.628 8.925 1.00 45.66 79 GLY D N 1
ATOM 3448 C CA . GLY D 1 79 ? 63.217 -32.880 8.777 1.00 42.92 79 GLY D CA 1
ATOM 3449 C C . GLY D 1 79 ? 62.458 -33.213 7.516 1.00 41.90 79 GLY D C 1
ATOM 3450 O O . GLY D 1 79 ? 62.757 -34.202 6.852 1.00 43.25 79 GLY D O 1
ATOM 3451 N N . THR D 1 80 ? 61.458 -32.389 7.209 1.00 40.01 80 THR D N 1
ATOM 3452 C CA . THR D 1 80 ? 60.565 -32.635 6.102 1.00 39.58 80 THR D CA 1
ATOM 3453 C C . THR D 1 80 ? 60.858 -31.633 5.006 1.00 41.04 80 THR D C 1
ATOM 3454 O O . THR D 1 80 ? 60.727 -30.412 5.197 1.00 41.19 80 THR D O 1
ATOM 3458 N N . TYR D 1 81 ? 61.272 -32.167 3.863 1.00 42.41 81 TYR D N 1
ATOM 3459 C CA . TYR D 1 81 ? 61.611 -31.362 2.702 1.00 43.68 81 TYR D CA 1
ATOM 3460 C C . TYR D 1 81 ? 60.450 -31.379 1.730 1.00 42.73 81 TYR D C 1
ATOM 3461 O O . TYR D 1 81 ? 59.818 -32.419 1.542 1.00 42.91 81 TYR D O 1
ATOM 3470 N N . LYS D 1 82 ? 60.155 -30.213 1.145 1.00 42.12 82 LYS D N 1
ATOM 3471 C CA . LYS D 1 82 ? 59.141 -30.106 0.111 1.00 41.89 82 LYS D CA 1
ATOM 3472 C C . LYS D 1 82 ? 59.654 -29.302 -1.081 1.00 44.33 82 LYS D C 1
ATOM 3473 O O . LYS D 1 82 ? 60.444 -28.351 -0.923 1.00 44.82 82 LYS D O 1
ATOM 3479 N N . CYS D 1 83 ? 59.213 -29.714 -2.268 1.00 45.77 83 CYS D N 1
ATOM 3480 C CA . CYS D 1 83 ? 59.441 -28.968 -3.500 1.00 47.84 83 CYS D CA 1
ATOM 3481 C C . CYS D 1 83 ? 58.159 -28.261 -3.926 1.00 45.69 83 CYS D C 1
ATOM 3482 O O . CYS D 1 83 ? 57.069 -28.625 -3.476 1.00 43.77 83 CYS D O 1
ATOM 3485 N N . GLN D 1 84 ? 58.296 -27.267 -4.812 1.00 46.45 84 GLN D N 1
ATOM 3486 C CA . GLN D 1 84 ? 57.150 -26.588 -5.408 1.00 45.39 84 GLN D CA 1
ATOM 3487 C C . GLN D 1 84 ? 57.448 -26.293 -6.865 1.00 48.42 84 GLN D C 1
ATOM 3488 O O . GLN D 1 84 ? 58.537 -25.819 -7.210 1.00 50.23 84 GLN D O 1
ATOM 3494 N N . ALA D 1 85 ? 56.476 -26.618 -7.708 1.00 49.56 85 ALA D N 1
ATOM 3495 C CA . ALA D 1 85 ? 56.517 -26.318 -9.128 1.00 53.15 85 ALA D CA 1
ATOM 3496 C C . ALA D 1 85 ? 55.689 -25.060 -9.369 1.00 50.80 85 ALA D C 1
ATOM 3497 O O . ALA D 1 85 ? 54.523 -24.997 -8.964 1.00 48.60 85 ALA D O 1
ATOM 3499 N N . PHE D 1 86 ? 56.288 -24.054 -10.006 1.00 51.94 86 PHE D N 1
ATOM 3500 C CA . PHE D 1 86 ? 55.535 -22.852 -10.389 1.00 50.25 86 PHE D CA 1
ATOM 3501 C C . PHE D 1 86 ? 55.157 -22.897 -11.866 1.00 53.52 86 PHE D C 1
ATOM 3502 O O . PHE D 1 86 ? 55.862 -23.494 -12.689 1.00 58.02 86 PHE D O 1
ATOM 3510 N N . TYR D 1 87 ? 54.017 -22.297 -12.184 1.00 52.20 87 TYR D N 1
ATOM 3511 C CA . TYR D 1 87 ? 53.467 -22.326 -13.543 1.00 55.74 87 TYR D CA 1
ATOM 3512 C C . TYR D 1 87 ? 52.580 -21.107 -13.772 1.00 53.54 87 TYR D C 1
ATOM 3513 O O . TYR D 1 87 ? 52.214 -20.420 -12.819 1.00 49.39 87 TYR D O 1
ATOM 3522 N N . VAL D 1 88 ? 52.239 -20.848 -15.035 1.00 56.37 88 VAL D N 1
ATOM 3523 C CA . VAL D 1 88 ? 51.302 -19.776 -15.378 1.00 54.84 88 VAL D CA 1
ATOM 3524 C C . VAL D 1 88 ? 50.030 -20.319 -16.041 1.00 57.77 88 VAL D C 1
ATOM 3525 O O . VAL D 1 88 ? 50.040 -21.408 -16.620 1.00 61.45 88 VAL D O 1
ATOM 3529 N N . PHE D 1 89 ? 48.936 -19.567 -15.905 1.00 56.53 89 PHE D N 1
ATOM 3530 C CA . PHE D 1 89 ? 47.667 -19.848 -16.600 1.00 60.92 89 PHE D CA 1
ATOM 3531 C C . PHE D 1 89 ? 46.846 -18.563 -16.724 1.00 60.29 89 PHE D C 1
ATOM 3532 O O . PHE D 1 89 ? 46.920 -17.684 -15.853 1.00 55.73 89 PHE D O 1
ATOM 3540 N N . PHE D 1 90 ? 46.080 -18.453 -17.808 1.00 64.84 90 PHE D N 1
ATOM 3541 C CA . PHE D 1 90 ? 45.222 -17.286 -18.030 1.00 65.71 90 PHE D CA 1
ATOM 3542 C C . PHE D 1 90 ? 44.051 -17.314 -17.056 1.00 66.25 90 PHE D C 1
ATOM 3543 O O . PHE D 1 90 ? 43.537 -18.386 -16.748 1.00 69.25 90 PHE D O 1
ATOM 3551 N N . ALA D 1 91 ? 43.648 -16.145 -16.559 1.00 64.76 91 ALA D N 1
ATOM 3552 C CA . ALA D 1 91 ? 42.549 -16.045 -15.584 1.00 66.83 91 ALA D CA 1
ATOM 3553 C C . ALA D 1 91 ? 41.215 -16.600 -16.109 1.00 73.80 91 ALA D C 1
ATOM 3554 O O . ALA D 1 91 ? 40.339 -16.979 -15.328 1.00 76.42 91 ALA D O 1
ATOM 3556 N N . GLU D 1 92 ? 41.074 -16.638 -17.430 1.00 78.24 92 GLU D N 1
ATOM 3557 C CA . GLU D 1 92 ? 39.891 -17.199 -18.079 1.00 86.45 92 GLU D CA 1
ATOM 3558 C C . GLU D 1 92 ? 39.881 -18.728 -18.076 1.00 91.27 92 GLU D C 1
ATOM 3559 O O . GLU D 1 92 ? 38.835 -19.335 -18.307 1.00 98.17 92 GLU D O 1
ATOM 3565 N N . ASP D 1 93 ? 41.043 -19.337 -17.815 1.00 88.82 93 ASP D N 1
ATOM 3566 C CA . ASP D 1 93 ? 41.201 -20.796 -17.844 1.00 93.48 93 ASP D CA 1
ATOM 3567 C C . ASP D 1 93 ? 40.340 -21.501 -16.796 1.00 96.93 93 ASP D C 1
ATOM 3568 O O . ASP D 1 93 ? 40.805 -21.814 -15.687 1.00 93.36 93 ASP D O 1
ATOM 3573 N N . VAL D 1 94 ? 39.088 -21.755 -17.169 1.00 105.06 94 VAL D N 1
ATOM 3574 C CA . VAL D 1 94 ? 38.107 -22.368 -16.277 1.00 110.27 94 VAL D CA 1
ATOM 3575 C C . VAL D 1 94 ? 38.260 -23.895 -16.273 1.00 115.54 94 VAL D C 1
ATOM 3576 O O . VAL D 1 94 ? 37.505 -24.625 -16.924 1.00 124.42 94 VAL D O 1
ATOM 3580 N N . GLY D 1 95 ? 39.268 -24.361 -15.538 1.00 110.87 95 GLY D N 1
ATOM 3581 C CA . GLY D 1 95 ? 39.539 -25.785 -15.404 1.00 115.30 95 GLY D CA 1
ATOM 3582 C C . GLY D 1 95 ? 39.324 -26.260 -13.982 1.00 114.46 95 GLY D C 1
ATOM 3583 O O . GLY D 1 95 ? 38.671 -25.583 -13.184 1.00 113.37 95 GLY D O 1
ATOM 3584 N N . SER D 1 96 ? 39.871 -27.433 -13.673 1.00 115.79 96 SER D N 1
ATOM 3585 C CA . SER D 1 96 ? 39.816 -28.002 -12.327 1.00 114.74 96 SER D CA 1
ATOM 3586 C C . SER D 1 96 ? 40.912 -27.398 -11.447 1.00 104.80 96 SER D C 1
ATOM 3587 O O . SER D 1 96 ? 40.953 -27.627 -10.230 1.00 102.79 96 SER D O 1
ATOM 3590 N N . ASN D 1 97 ? 41.784 -26.621 -12.092 1.00 99.57 97 ASN D N 1
ATOM 3591 C CA . ASN D 1 97 ? 42.947 -25.958 -11.485 1.00 90.79 97 ASN D CA 1
ATOM 3592 C C . ASN D 1 97 ? 43.096 -26.038 -9.964 1.00 86.55 97 ASN D C 1
ATOM 3593 O O . ASN D 1 97 ? 42.602 -25.180 -9.228 1.00 84.74 97 ASN D O 1
ATOM 3598 N N . LYS D 1 98 ? 43.788 -27.076 -9.505 1.00 85.20 98 LYS D N 1
ATOM 3599 C CA . LYS D 1 98 ? 44.199 -27.158 -8.113 1.00 80.13 98 LYS D CA 1
ATOM 3600 C C . LYS D 1 98 ? 45.433 -26.271 -7.964 1.00 72.33 98 LYS D C 1
ATOM 3601 O O . LYS D 1 98 ? 46.031 -25.852 -8.962 1.00 72.02 98 LYS D O 1
ATOM 3607 N N . GLY D 1 99 ? 45.810 -25.968 -6.730 1.00 66.71 99 GLY D N 1
ATOM 3608 C CA . GLY D 1 99 ? 47.047 -25.229 -6.497 1.00 58.90 99 GLY D CA 1
ATOM 3609 C C . GLY D 1 99 ? 46.860 -23.795 -6.052 1.00 54.21 99 GLY D C 1
ATOM 3610 O O . GLY D 1 99 ? 45.858 -23.157 -6.355 1.00 55.93 99 GLY D O 1
ATOM 3611 N N . ALA D 1 100 ? 47.861 -23.299 -5.342 1.00 48.58 100 ALA D N 1
ATOM 3612 C CA . ALA D 1 100 ? 47.830 -21.985 -4.738 1.00 45.21 100 ALA D CA 1
ATOM 3613 C C . ALA D 1 100 ? 47.983 -20.873 -5.794 1.00 43.20 100 ALA D C 1
ATOM 3614 O O . ALA D 1 100 ? 48.620 -21.065 -6.834 1.00 42.36 100 ALA D O 1
ATOM 3616 N N . ILE D 1 101 ? 47.389 -19.718 -5.524 1.00 42.15 101 ILE D N 1
ATOM 3617 C CA . ILE D 1 101 ? 47.664 -18.528 -6.339 1.00 39.94 101 ILE D CA 1
ATOM 3618 C C . ILE D 1 101 ? 48.802 -17.729 -5.701 1.00 37.50 101 ILE D C 1
ATOM 3619 O O . ILE D 1 101 ? 48.755 -17.406 -4.510 1.00 36.79 101 ILE D O 1
ATOM 3624 N N . ILE D 1 102 ? 49.823 -17.455 -6.512 1.00 35.82 102 ILE D N 1
ATOM 3625 C CA . ILE D 1 102 ? 51.061 -16.773 -6.109 1.00 35.40 102 ILE D CA 1
ATOM 3626 C C . ILE D 1 102 ? 51.025 -15.292 -6.539 1.00 35.33 102 ILE D C 1
ATOM 3627 O O . ILE D 1 102 ? 51.641 -14.419 -5.924 1.00 35.62 102 ILE D O 1
ATOM 3632 N N . GLY D 1 103 ? 50.305 -15.005 -7.612 1.00 35.08 103 GLY D N 1
ATOM 3633 C CA . GLY D 1 103 ? 50.244 -13.617 -8.086 1.00 34.64 103 GLY D CA 1
ATOM 3634 C C . GLY D 1 103 ? 49.423 -13.466 -9.337 1.00 34.82 103 GLY D C 1
ATOM 3635 O O . GLY D 1 103 ? 49.077 -14.456 -9.986 1.00 35.02 103 GLY D O 1
ATOM 3636 N N . LEU D 1 104 ? 49.127 -12.221 -9.685 1.00 34.50 104 LEU D N 1
ATOM 3637 C CA . LEU D 1 104 ? 48.371 -11.925 -10.898 1.00 35.16 104 LEU D CA 1
ATOM 3638 C C . LEU D 1 104 ? 49.077 -10.797 -11.626 1.00 35.49 104 LEU D C 1
ATOM 3639 O O . LEU D 1 104 ? 49.332 -9.738 -11.046 1.00 35.44 104 LEU D O 1
ATOM 3644 N N . MET D 1 105 ? 49.394 -11.040 -12.887 1.00 35.92 105 MET D N 1
ATOM 3645 C CA . MET D 1 105 ? 50.031 -10.045 -13.745 1.00 37.55 105 MET D CA 1
ATOM 3646 C C . MET D 1 105 ? 48.984 -9.346 -14.602 1.00 38.96 105 MET D C 1
ATOM 3647 O O . MET D 1 105 ? 48.025 -9.993 -15.059 1.00 39.83 105 MET D O 1
ATOM 3652 N N . VAL D 1 106 ? 49.159 -8.050 -14.851 1.00 39.81 106 VAL D N 1
ATOM 3653 C CA . VAL D 1 106 ? 48.265 -7.382 -15.801 1.00 41.83 106 VAL D CA 1
ATOM 3654 C C . VAL D 1 106 ? 48.512 -8.018 -17.172 1.00 43.81 106 VAL D C 1
ATOM 3655 O O . VAL D 1 106 ? 49.642 -8.421 -17.488 1.00 44.22 106 VAL D O 1
ATOM 3659 N N . GLY D 1 107 ? 47.441 -8.164 -17.941 1.00 45.69 107 GLY D N 1
ATOM 3660 C CA . GLY D 1 107 ? 47.451 -8.994 -19.142 1.00 48.37 107 GLY D CA 1
ATOM 3661 C C . GLY D 1 107 ? 46.695 -10.297 -18.948 1.00 49.63 107 GLY D C 1
ATOM 3662 O O . GLY D 1 107 ? 46.437 -11.007 -19.911 1.00 53.21 107 GLY D O 1
ATOM 3663 N N . GLY D 1 108 ? 46.342 -10.619 -17.705 1.00 48.55 108 GLY D N 1
ATOM 3664 C CA . GLY D 1 108 ? 45.487 -11.769 -17.412 1.00 50.09 108 GLY D CA 1
ATOM 3665 C C . GLY D 1 108 ? 46.199 -13.059 -17.018 1.00 50.34 108 GLY D C 1
ATOM 3666 O O . GLY D 1 108 ? 45.581 -14.116 -16.977 1.00 52.33 108 GLY D O 1
ATOM 3667 N N . VAL D 1 109 ? 47.495 -12.976 -16.739 1.00 48.53 109 VAL D N 1
ATOM 3668 C CA . VAL D 1 109 ? 48.286 -14.155 -16.452 1.00 48.75 109 VAL D CA 1
ATOM 3669 C C . VAL D 1 109 ? 48.271 -14.346 -14.950 1.00 46.01 109 VAL D C 1
ATOM 3670 O O . VAL D 1 109 ? 48.596 -13.426 -14.196 1.00 44.03 109 VAL D O 1
ATOM 3674 N N . VAL D 1 110 ? 47.851 -15.522 -14.507 1.00 46.47 110 VAL D N 1
ATOM 3675 C CA . VAL D 1 110 ? 48.011 -15.839 -13.091 1.00 44.32 110 VAL D CA 1
ATOM 3676 C C . VAL D 1 110 ? 49.122 -16.853 -12.825 1.00 44.18 110 VAL D C 1
ATOM 3677 O O . VAL D 1 110 ? 49.335 -17.786 -13.616 1.00 45.55 110 VAL D O 1
ATOM 3681 N N . ILE D 1 111 ? 49.865 -16.609 -11.743 1.00 41.80 111 ILE D N 1
ATOM 3682 C CA . ILE D 1 111 ? 51.017 -17.437 -11.366 1.00 42.41 111 ILE D CA 1
ATOM 3683 C C . ILE D 1 111 ? 50.546 -18.411 -10.301 1.00 41.70 111 ILE D C 1
ATOM 3684 O O . ILE D 1 111 ? 50.013 -17.998 -9.260 1.00 40.49 111 ILE D O 1
ATOM 3689 N N . GLY D 1 112 ? 50.725 -19.700 -10.572 1.00 43.26 112 GLY D N 1
ATOM 3690 C CA . GLY D 1 112 ? 50.272 -20.742 -9.663 1.00 43.41 112 GLY D CA 1
ATOM 3691 C C . GLY D 1 112 ? 51.427 -21.554 -9.094 1.00 43.28 112 GLY D C 1
ATOM 3692 O O . GLY D 1 112 ? 52.537 -21.534 -9.627 1.00 43.84 112 GLY D O 1
ATOM 3693 N N . GLY D 1 113 ? 51.164 -22.262 -8.005 1.00 42.45 113 GLY D N 1
ATOM 3694 C CA . GLY D 1 113 ? 52.170 -23.143 -7.414 1.00 43.15 113 GLY D CA 1
ATOM 3695 C C . GLY D 1 113 ? 51.571 -24.463 -6.965 1.00 44.76 113 GLY D C 1
ATOM 3696 O O . GLY D 1 113 ? 50.477 -24.493 -6.412 1.00 45.19 113 GLY D O 1
ATOM 3697 N N . GLU D 1 114 ? 52.291 -25.553 -7.206 1.00 47.28 114 GLU D N 1
ATOM 3698 C CA . GLU D 1 114 ? 51.866 -26.881 -6.766 1.00 50.00 114 GLU D CA 1
ATOM 3699 C C . GLU D 1 114 ? 53.013 -27.555 -6.019 1.00 49.31 114 GLU D C 1
ATOM 3700 O O . GLU D 1 114 ? 54.127 -27.669 -6.544 1.00 50.24 114 GLU D O 1
ATOM 3706 N N . LYS D 1 115 ? 52.733 -27.990 -4.795 1.00 48.29 115 LYS D N 1
ATOM 3707 C CA . LYS D 1 115 ? 53.756 -28.568 -3.927 1.00 47.67 115 LYS D CA 1
ATOM 3708 C C . LYS D 1 115 ? 53.694 -30.084 -3.883 1.00 50.04 115 LYS D C 1
ATOM 3709 O O . LYS D 1 115 ? 52.610 -30.686 -3.979 1.00 52.13 115 LYS D O 1
ATOM 3715 N N . GLY D 1 116 ? 54.870 -30.694 -3.742 1.00 49.90 116 GLY D N 1
ATOM 3716 C CA . GLY D 1 116 ? 54.973 -32.127 -3.516 1.00 51.39 116 GLY D CA 1
ATOM 3717 C C . GLY D 1 116 ? 54.509 -32.472 -2.112 1.00 48.30 116 GLY D C 1
ATOM 3718 O O . GLY D 1 116 ? 54.387 -31.594 -1.254 1.00 44.78 116 GLY D O 1
ATOM 3719 N N . ALA D 1 117 ? 54.267 -33.756 -1.878 1.00 50.25 117 ALA D N 1
ATOM 3720 C CA . ALA D 1 117 ? 53.744 -34.222 -0.600 1.00 48.44 117 ALA D CA 1
ATOM 3721 C C . ALA D 1 117 ? 54.814 -34.346 0.488 1.00 45.61 117 ALA D C 1
ATOM 3722 O O . ALA D 1 117 ? 54.485 -34.578 1.646 1.00 43.39 117 ALA D O 1
ATOM 3724 N N . GLY D 1 118 ? 56.088 -34.194 0.122 1.00 45.13 118 GLY D N 1
ATOM 3725 C CA . GLY D 1 118 ? 57.166 -34.149 1.123 1.00 43.10 118 GLY D CA 1
ATOM 3726 C C . GLY D 1 118 ? 58.058 -35.371 1.255 1.00 45.95 118 GLY D C 1
ATOM 3727 O O . GLY D 1 118 ? 57.654 -36.496 0.944 1.00 48.63 118 GLY D O 1
ATOM 3728 N N . THR D 1 119 ? 59.285 -35.147 1.729 1.00 69.02 119 THR D N 1
ATOM 3729 C CA . THR D 1 119 ? 60.181 -36.236 2.111 1.00 71.60 119 THR D CA 1
ATOM 3730 C C . THR D 1 119 ? 60.601 -36.094 3.580 1.00 69.31 119 THR D C 1
ATOM 3731 O O . THR D 1 119 ? 61.174 -35.078 3.979 1.00 68.01 119 THR D O 1
ATOM 3735 N N . ALA D 1 120 ? 60.308 -37.115 4.380 1.00 44.04 120 ALA D N 1
ATOM 3736 C CA . ALA D 1 120 ? 60.684 -37.105 5.784 1.00 41.50 120 ALA D CA 1
ATOM 3737 C C . ALA D 1 120 ? 62.094 -37.697 5.923 1.00 43.78 120 ALA D C 1
ATOM 3738 O O . ALA D 1 120 ? 62.274 -38.909 5.834 1.00 46.35 120 ALA D O 1
ATOM 3740 N N . LEU D 1 121 ? 63.087 -36.835 6.131 1.00 43.46 121 LEU D N 1
ATOM 3741 C CA . LEU D 1 121 ? 64.474 -37.273 6.234 1.00 47.63 121 LEU D CA 1
ATOM 3742 C C . LEU D 1 121 ? 64.981 -37.318 7.674 1.00 47.04 121 LEU D C 1
ATOM 3743 O O . LEU D 1 121 ? 64.907 -36.318 8.391 1.00 45.63 121 LEU D O 1
ATOM 3748 N N . THR D 1 122 ? 65.504 -38.476 8.073 1.00 49.65 122 THR D N 1
ATOM 3749 C CA . THR D 1 122 ? 66.234 -38.623 9.319 1.00 50.35 122 THR D 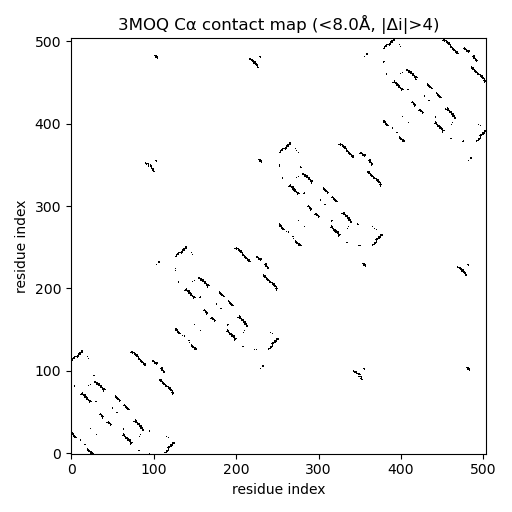CA 1
ATOM 3750 C C . THR D 1 122 ? 67.686 -38.999 9.035 1.00 56.46 122 THR D C 1
ATOM 3751 O O . THR D 1 122 ? 67.970 -40.029 8.407 1.00 59.48 122 THR D O 1
ATOM 3755 N N . VAL D 1 123 ? 68.606 -38.163 9.503 1.00 58.90 123 VAL D N 1
ATOM 3756 C CA . VAL D 1 123 ? 70.029 -38.509 9.448 1.00 65.52 123 VAL D CA 1
ATOM 3757 C C . VAL D 1 123 ? 70.602 -38.882 10.829 1.00 66.91 123 VAL D C 1
ATOM 3758 O O . VAL D 1 123 ? 70.404 -38.163 11.811 1.00 64.46 123 VAL D O 1
ATOM 3762 N N . LYS D 1 124 ? 71.283 -40.029 10.881 1.00 71.33 124 LYS D N 1
ATOM 3763 C CA . LYS D 1 124 ? 71.908 -40.540 12.107 1.00 74.03 124 LYS D CA 1
ATOM 3764 C C . LYS D 1 124 ? 73.368 -40.108 12.198 1.00 81.57 124 LYS D C 1
ATOM 3765 O O . LYS D 1 124 ? 74.045 -39.961 11.178 1.00 86.59 124 LYS D O 1
ATOM 3771 N N . ALA D 1 125 ? 73.860 -39.932 13.423 1.00 83.28 125 ALA D N 1
ATOM 3772 C CA . ALA D 1 125 ? 75.264 -39.617 13.640 1.00 91.49 125 ALA D CA 1
ATOM 3773 C C . ALA D 1 125 ? 76.095 -40.878 13.406 1.00 97.18 125 ALA D C 1
ATOM 3774 O O . ALA D 1 125 ? 75.535 -41.953 13.179 1.00 94.23 125 ALA D O 1
ATOM 3776 N N . ALA D 1 126 ? 77.421 -40.747 13.442 1.00 106.31 126 ALA D N 1
ATOM 3777 C CA . ALA D 1 126 ? 78.316 -41.897 13.301 1.00 112.87 126 ALA D CA 1
ATOM 3778 C C . ALA D 1 126 ? 78.665 -42.487 14.661 1.00 113.78 126 ALA D C 1
ATOM 3779 O O . ALA D 1 126 ? 78.168 -43.551 15.034 1.00 109.89 126 ALA D O 1
#

Solvent-accessible surface area: 24889 Å² total; per-residue (Å²): 56,117,9,32,1,69,49,149,100,14,88,65,84,52,43,102,22,4,56,0,70,1,33,7,99,120,20,106,21,101,3,111,86,23,12,4,32,37,26,82,142,88,45,138,107,72,92,81,18,97,84,39,78,54,32,77,49,88,66,79,112,76,64,36,29,5,19,0,112,0,41,76,1,91,68,106,3,8,6,51,0,64,0,11,0,35,1,59,13,137,6,139,64,59,60,6,1,69,2,14,3,43,0,2,45,55,62,10,41,0,31,0,1,26,88,3,67,4,0,48,4,74,5,99,77,127,27,129,7,34,5,65,49,147,100,11,99,63,77,54,50,79,31,7,57,0,68,0,29,6,101,115,23,105,15,115,3,135,84,22,14,5,36,36,23,85,132,80,52,129,105,85,78,85,18,96,84,40,79,54,32,72,47,84,65,81,110,79,63,42,22,5,19,0,114,0,30,80,2,101,75,127,3,8,4,56,0,65,0,18,0,49,1,50,13,131,2,149,41,95,52,31,34,3,7,33,6,57,0,2,43,53,62,15,35,0,28,0,3,29,103,3,58,3,0,54,3,50,4,120,82,108,28,123,7,34,5,65,48,133,102,10,106,55,71,56,49,74,31,6,53,0,78,1,25,6,104,126,16,78,12,125,4,102,80,32,16,5,38,35,32,87,138,83,52,140,91,77,98,91,18,98,84,41,77,60,30,77,47,86,66,82,111,78,64,42,30,5,17,0,114,0,36,77,3,94,83,117,3,12,6,49,0,67,0,17,0,37,1,56,16,143,0,104,44,96,62,28,32,0,0,22,5,36,0,2,54,61,61,10,43,0,24,0,2,29,84,3,64,2,0,50,5,59,6,90,74,104,40,131,8,35,12,72,52,143,91,13,97,62,87,42,52,86,33,7,54,0,68,1,33,6,110,124,21,122,31,88,4,93,90,26,14,5,37,38,33,97,123,84,44,139,86,74,121,83,17,94,94,39,85,47,38,82,43,83,93,85,97,74,63,39,26,2,19,0,116,0,41,80,1,116,75,64,1,9,4,52,0,63,0,18,0,36,0,51,19,112,6,139,66,110,48,78,23,72,1,18,3,41,0,2,45,44,68,11,43,0,33,0,2,13,82,4,62,4,0,48,2,47,6,118,67,126

CATH classification: 2.60.40.10

Secondary structure (DSSP, 8-state):
-EEEEE-SEEEEETT--EEEEEEEES-SS---EEEEEEEETT----EE---BTTEEEEEETTTTEEEEEE-S--GGG-EEEEEEEEEEEETT-GGG-SSEEEEEETTTEEEEEEE---EEEEEE--/-EEEEE-SEEEEETT--EEEEEEEES-SS---EEEEEEEETT----EEPPPBTTEEEEEEGGGTEEEEEE-S--GGG-EEEEEEEEEEEETT--SS---EEEEEETTTEEEEEEE---EEEEEE--/-EEEEE-SEEEEETT--EEEEEEEES-SS---EEEEEEEETT---EEEPPPBTTEEEEEETTTTEEEEEE-S--GGG-EEEEEEEEEEEETT--SS---EEEEEETTTEEEEEEE---EEEEEE--/-EEEEE-SEEEEETT--EEEEEEEES-SS---EEEEEEEETT--S-EE---BTTEEEEEETTTTEEEEEE-S--GGG-EEEEEEEEEEEETT--S---SEEEEEETTTEEEEEEE---EEEEEE--

InterPro domains:
  IPR003599 Immunoglobulin domain subtype [SM00409] (7-113)
  IPR007110 Immunoglobulin-like domain [PS50835] (1-85)
  IPR013106 Immunoglobulin V-set domain [PF07686] (5-87)
  IPR013106 Immunoglobulin V-set domain [SM00406] (17-85)
  IPR013783 Immunoglobulin-like fold [G3DSA:2.60.40.10] (1-113)
  IPR036179 Immunoglobulin-like domain superfamily [SSF48726] (2-113)

Nearest PDB structures (foldseek):
  3moq-assembly1_A  TM=9.572E-01  e=1.065E-22  Orectolobus maculatus
  2z8w-assembly2_C  TM=8.979E-01  e=2.242E-17  Orectolobus maculatus
  1ves-assembly2_B  TM=8.925E-01  e=3.070E-17  Orectolobus maculatus
  2ywy-assembly3_C  TM=9.106E-01  e=1.198E-16  Orectolobus maculatus
  7s83-assembly1_A  TM=9.202E-01  e=1.029E-14  Ginglymostoma cirratum